Protein AF-0000000074143969 (afdb_homodimer)

Structure (mmCIF, N/CA/C/O backbone):
data_AF-0000000074143969-model_v1
#
loop_
_entity.id
_entity.type
_entity.pdbx_description
1 polymer 'SUMO E1-like activator enzyme Rad31'
#
loop_
_atom_site.group_PDB
_atom_site.id
_atom_site.type_symbol
_atom_site.label_atom_id
_atom_site.label_alt_id
_atom_site.label_comp_id
_atom_site.label_asym_id
_atom_site.label_entity_id
_atom_site.label_seq_id
_atom_site.pdbx_PDB_ins_code
_atom_site.Cartn_x
_atom_site.Cartn_y
_atom_site.Cartn_z
_atom_site.occupancy
_atom_site.B_iso_or_equiv
_atom_site.auth_seq_id
_atom_site.auth_comp_id
_atom_site.auth_asym_id
_atom_site.auth_atom_id
_atom_site.pdbx_PDB_model_num
ATOM 1 N N . MET A 1 1 ? -25.172 -14.648 4.973 1 80.5 1 MET A N 1
ATOM 2 C CA . MET A 1 1 ? -24.484 -14 6.078 1 80.5 1 MET A CA 1
ATOM 3 C C . MET A 1 1 ? -25.453 -13.648 7.203 1 80.5 1 MET A C 1
ATOM 5 O O . MET A 1 1 ? -26.547 -13.133 6.945 1 80.5 1 MET A O 1
ATOM 9 N N . GLU A 1 2 ? -25.047 -13.977 8.344 1 84.75 2 GLU A N 1
ATOM 10 C CA . GLU A 1 2 ? -25.844 -13.68 9.523 1 84.75 2 GLU A CA 1
ATOM 11 C C . GLU A 1 2 ? -25.828 -12.188 9.836 1 84.75 2 GLU A C 1
ATOM 13 O O . GLU A 1 2 ? -24.969 -11.453 9.352 1 84.75 2 GLU A O 1
ATOM 18 N N . ALA A 1 3 ? -26.766 -11.742 10.656 1 85 3 ALA A N 1
ATOM 19 C CA . ALA A 1 3 ? -26.984 -10.328 10.961 1 85 3 ALA A CA 1
ATOM 20 C C . ALA A 1 3 ? -25.734 -9.703 11.578 1 85 3 ALA A C 1
ATOM 22 O O . ALA A 1 3 ? -25.375 -8.57 11.25 1 85 3 ALA A O 1
ATOM 23 N N . ASP A 1 4 ? -25.125 -10.438 12.43 1 84.56 4 ASP A N 1
ATOM 24 C CA . ASP A 1 4 ? -23.922 -9.922 13.094 1 84.56 4 ASP A CA 1
ATOM 25 C C . ASP A 1 4 ? -22.781 -9.727 12.102 1 84.56 4 ASP A C 1
ATOM 27 O O . ASP A 1 4 ? -22.031 -8.758 12.203 1 84.56 4 ASP A O 1
ATOM 31 N N . GLU A 1 5 ? -22.734 -10.617 11.164 1 87.12 5 GLU A N 1
ATOM 32 C CA . GLU A 1 5 ? -21.719 -10.5 10.125 1 87.12 5 GLU A CA 1
ATOM 33 C C . GLU A 1 5 ? -2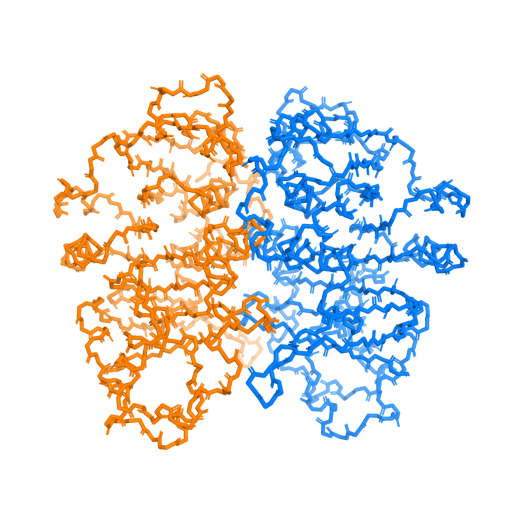2 -9.312 9.211 1 87.12 5 GLU A C 1
ATOM 35 O O . GLU A 1 5 ? -21.078 -8.586 8.82 1 87.12 5 GLU A O 1
ATOM 40 N N . VAL A 1 6 ? -23.266 -9.172 8.953 1 87.75 6 VAL A N 1
ATOM 41 C CA . VAL A 1 6 ? -23.672 -8.055 8.102 1 87.75 6 VAL A CA 1
ATOM 42 C C . VAL A 1 6 ? -23.281 -6.734 8.773 1 87.75 6 VAL A C 1
ATOM 44 O O . VAL A 1 6 ? -22.797 -5.816 8.117 1 87.75 6 VAL A O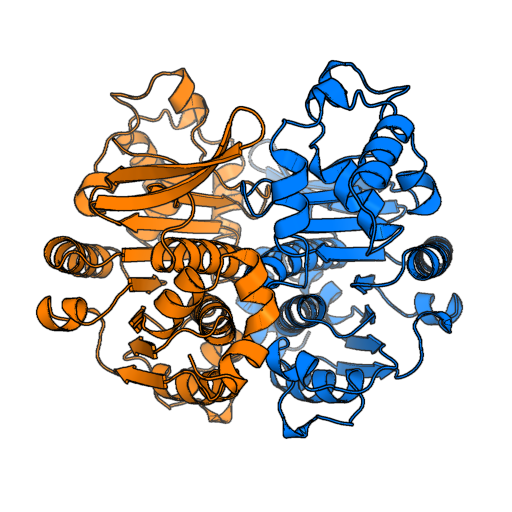 1
ATOM 47 N N . ALA A 1 7 ? -23.516 -6.719 10.047 1 86.94 7 ALA A N 1
ATOM 48 C CA . ALA A 1 7 ? -23.172 -5.512 10.797 1 86.94 7 ALA A CA 1
ATOM 49 C C . ALA A 1 7 ? -21.656 -5.258 10.773 1 86.94 7 ALA A C 1
ATOM 51 O O . ALA A 1 7 ? -21.219 -4.113 10.656 1 86.94 7 ALA A O 1
ATOM 52 N N . LEU A 1 8 ? -20.953 -6.324 10.773 1 86.56 8 LEU A N 1
ATOM 53 C CA . LEU A 1 8 ? -19.5 -6.238 10.805 1 86.56 8 LEU A CA 1
ATOM 54 C C . LEU A 1 8 ? -18.953 -5.715 9.484 1 86.56 8 LEU A C 1
ATOM 56 O O . LEU A 1 8 ? -18 -4.93 9.461 1 86.56 8 LEU A O 1
ATOM 60 N N . TYR A 1 9 ? -19.594 -6.109 8.398 1 90.5 9 TYR A N 1
ATOM 61 C CA . TYR A 1 9 ? -19.062 -5.781 7.078 1 90.5 9 TYR A CA 1
ATOM 62 C C . TYR A 1 9 ? -19.922 -4.727 6.395 1 90.5 9 TYR A C 1
ATOM 64 O O . TYR A 1 9 ? -19.875 -4.582 5.168 1 90.5 9 TYR A O 1
ATOM 72 N N . ASP A 1 10 ? -20.719 -3.977 7.141 1 90 10 ASP A N 1
ATOM 73 C CA . ASP A 1 10 ? -21.672 -3.012 6.605 1 90 10 ASP A CA 1
ATOM 74 C C . ASP A 1 10 ? -20.984 -2.01 5.684 1 90 10 ASP A C 1
ATOM 76 O O . ASP A 1 10 ? -21.469 -1.731 4.586 1 90 10 ASP A O 1
ATOM 80 N N . ARG A 1 11 ? -19.922 -1.534 6.094 1 86.44 11 ARG A N 1
ATOM 81 C CA . ARG A 1 11 ? -19.219 -0.51 5.336 1 86.44 11 ARG A CA 1
ATOM 82 C C . ARG A 1 11 ? -18.719 -1.06 4 1 86.44 11 ARG A C 1
ATOM 84 O O . ARG A 1 11 ? -18.812 -0.386 2.973 1 86.44 11 ARG A O 1
ATOM 91 N N . GLN A 1 12 ? -18.234 -2.277 3.943 1 88.94 12 GLN A N 1
ATOM 92 C CA . GLN A 1 12 ? -17.766 -2.916 2.723 1 88.94 12 GLN A CA 1
ATOM 93 C C . GLN A 1 12 ? -18.922 -3.264 1.794 1 88.94 12 GLN A C 1
ATOM 95 O O . GLN A 1 12 ? -18.797 -3.156 0.572 1 88.94 12 GLN A O 1
ATOM 100 N N . ILE A 1 13 ? -19.984 -3.617 2.393 1 91.19 13 ILE A N 1
ATOM 101 C CA . ILE A 1 13 ? -21.172 -3.955 1.616 1 91.19 13 ILE A CA 1
ATOM 102 C C . ILE A 1 13 ? -21.672 -2.723 0.862 1 91.19 13 ILE A C 1
ATOM 104 O O . ILE A 1 13 ? -22.141 -2.83 -0.272 1 91.19 13 ILE A O 1
ATOM 108 N N . ARG A 1 14 ? -21.469 -1.614 1.468 1 85.69 14 ARG A N 1
ATOM 109 C CA . ARG A 1 14 ? -21.844 -0.375 0.799 1 85.69 14 ARG A CA 1
ATOM 110 C C . ARG A 1 14 ? -20.938 -0.093 -0.394 1 85.69 14 ARG A C 1
ATOM 112 O O . ARG A 1 14 ? -21.359 0.537 -1.366 1 85.69 14 ARG A O 1
ATOM 119 N N . LEU A 1 15 ? -19.75 -0.586 -0.329 1 85.88 15 LEU A N 1
ATOM 120 C CA . LEU A 1 15 ? -18.75 -0.365 -1.373 1 85.88 15 LEU A CA 1
ATOM 121 C C . LEU A 1 15 ? -19.031 -1.254 -2.58 1 85.88 15 LEU A C 1
ATOM 123 O O . LEU A 1 15 ? -19.078 -0.77 -3.715 1 85.88 15 LEU A O 1
ATOM 127 N N . TRP A 1 16 ? -19.281 -2.52 -2.357 1 88.69 16 TRP A N 1
ATOM 128 C CA . TRP A 1 16 ? -19.328 -3.416 -3.51 1 88.69 16 TRP A CA 1
ATOM 129 C C . TRP A 1 16 ? -20.609 -4.246 -3.508 1 88.69 16 TRP A C 1
ATOM 131 O O . TRP A 1 16 ? -20.828 -5.039 -4.422 1 88.69 16 TRP A O 1
ATOM 141 N N . GLY A 1 17 ? -21.453 -4.145 -2.512 1 89.5 17 GLY A N 1
ATOM 142 C CA . GLY A 1 17 ? -22.766 -4.793 -2.498 1 89.5 17 GLY A CA 1
ATOM 143 C C . GLY A 1 17 ? -22.766 -6.094 -1.713 1 89.5 17 GLY A C 1
ATOM 144 O O . GLY A 1 17 ? -21.719 -6.719 -1.523 1 89.5 17 GLY A O 1
ATOM 145 N N . PHE A 1 18 ? -23.953 -6.5 -1.401 1 93.19 18 PHE A N 1
ATOM 146 C CA . PHE A 1 18 ? -24.172 -7.676 -0.57 1 93.19 18 PHE A CA 1
ATOM 147 C C . PHE A 1 18 ? -23.672 -8.938 -1.274 1 93.19 18 PHE A C 1
ATOM 149 O O . PHE A 1 18 ? -23.016 -9.781 -0.663 1 93.19 18 PHE A O 1
ATOM 156 N N . SER A 1 19 ? -23.984 -9.031 -2.531 1 93.75 19 SER A N 1
ATOM 157 C CA . SER A 1 19 ? -23.625 -10.227 -3.293 1 93.75 19 SER A CA 1
ATOM 158 C C . SER A 1 19 ? -22.109 -10.406 -3.342 1 93.75 19 SER A C 1
ATOM 160 O O . SER A 1 19 ? -21.609 -11.523 -3.205 1 93.75 19 SER A O 1
ATOM 162 N N . ALA A 1 20 ? -21.453 -9.352 -3.533 1 93.94 20 ALA A N 1
ATOM 163 C CA . ALA A 1 20 ? -19.984 -9.414 -3.559 1 93.94 20 ALA A CA 1
ATOM 164 C C . ALA A 1 20 ? -19.438 -9.844 -2.207 1 93.94 20 ALA A C 1
ATOM 166 O O . ALA A 1 20 ? -18.547 -10.703 -2.139 1 93.94 20 ALA A O 1
ATOM 167 N N . GLN A 1 21 ? -19.984 -9.312 -1.144 1 95.56 21 GLN A N 1
ATOM 168 C CA . GLN A 1 21 ? -19.516 -9.68 0.188 1 95.56 21 GLN A CA 1
ATOM 169 C C . GLN A 1 21 ? -19.797 -11.148 0.484 1 95.56 21 GLN A C 1
ATOM 171 O O . GLN A 1 21 ? -19 -11.828 1.122 1 95.56 21 GLN A O 1
ATOM 176 N N . GLU A 1 22 ? -20.891 -11.594 0.037 1 96.19 22 GLU A N 1
ATOM 177 C CA . GLU A 1 22 ? -21.234 -13 0.211 1 96.19 22 GLU A CA 1
ATOM 178 C C . GLU A 1 22 ? -20.25 -13.898 -0.533 1 96.19 22 GLU A C 1
ATOM 180 O O . GLU A 1 22 ? -19.828 -14.938 -0.014 1 96.19 22 GLU A O 1
ATOM 185 N N . ALA A 1 23 ? -19.953 -13.477 -1.727 1 96.75 23 ALA A N 1
ATOM 186 C CA . ALA A 1 23 ? -18.984 -14.234 -2.512 1 96.75 23 ALA A CA 1
ATOM 187 C C . ALA A 1 23 ? -17.625 -14.273 -1.815 1 96.75 23 ALA A C 1
ATOM 189 O O . ALA A 1 23 ? -16.984 -15.32 -1.77 1 96.75 23 ALA A O 1
ATOM 190 N N . ILE A 1 24 ? -17.203 -13.18 -1.291 1 97.31 24 ILE A N 1
ATOM 191 C CA . ILE A 1 24 ? -15.945 -13.07 -0.575 1 97.31 24 ILE A CA 1
ATOM 192 C C . ILE A 1 24 ? -15.969 -13.961 0.664 1 97.31 24 ILE A C 1
ATOM 194 O O . ILE A 1 24 ? -15 -14.672 0.945 1 97.31 24 ILE A O 1
ATOM 198 N N . LYS A 1 25 ? -17.047 -14 1.306 1 97 25 LYS A N 1
ATOM 199 C CA . LYS A 1 25 ? -17.203 -14.797 2.52 1 97 25 LYS A CA 1
ATOM 200 C C . LYS A 1 25 ? -17.156 -16.281 2.209 1 97 25 LYS A C 1
ATOM 202 O O . LYS A 1 25 ? -16.797 -17.094 3.07 1 97 25 LYS A O 1
ATOM 207 N N . ARG A 1 26 ? -17.453 -16.672 1.069 1 97.38 26 ARG A N 1
ATOM 208 C CA . ARG A 1 26 ? -17.469 -18.078 0.687 1 97.38 26 ARG A CA 1
ATOM 209 C C . ARG A 1 26 ? -16.141 -18.484 0.082 1 97.38 26 ARG A C 1
ATOM 211 O O . ARG A 1 26 ? -15.875 -19.688 -0.106 1 97.38 26 ARG A O 1
ATOM 218 N N . ALA A 1 27 ? -15.344 -17.562 -0.201 1 98.5 27 ALA A N 1
ATOM 219 C CA . ALA A 1 27 ? -14.125 -17.797 -0.97 1 98.5 27 ALA A CA 1
ATOM 220 C C . ALA A 1 27 ? -13.055 -18.453 -0.105 1 98.5 27 ALA A C 1
ATOM 222 O O . ALA A 1 27 ? -12.984 -18.219 1.102 1 98.5 27 ALA A O 1
ATOM 223 N N . ARG A 1 28 ? -12.273 -19.328 -0.75 1 98.75 28 ARG A N 1
ATOM 224 C CA . ARG A 1 28 ? -11.07 -19.906 -0.177 1 98.75 28 ARG A CA 1
ATOM 225 C C . ARG A 1 28 ? -9.82 -19.422 -0.911 1 98.75 28 ARG A C 1
ATOM 227 O O . ARG A 1 28 ? -9.664 -19.688 -2.105 1 98.75 28 ARG A O 1
ATOM 234 N N . VAL A 1 29 ? -8.961 -18.781 -0.167 1 98.88 29 VAL A N 1
ATOM 235 C CA . VAL A 1 29 ? -7.766 -18.203 -0.781 1 98.88 29 VAL A CA 1
ATOM 236 C C . VAL A 1 29 ? -6.527 -18.984 -0.339 1 98.88 29 VAL A C 1
ATOM 238 O O . VAL A 1 29 ? -6.348 -19.25 0.853 1 98.88 29 VAL A O 1
ATOM 241 N N . LEU A 1 30 ? -5.723 -19.422 -1.287 1 98.88 30 LEU A N 1
ATOM 242 C CA . LEU A 1 30 ? -4.414 -20 -1.012 1 98.88 30 LEU A CA 1
ATOM 243 C C . LEU A 1 30 ? -3.309 -18.969 -1.185 1 98.88 30 LEU A C 1
ATOM 245 O O . LEU A 1 30 ? -3.201 -18.344 -2.238 1 98.88 30 LEU A O 1
ATOM 249 N N . LEU A 1 31 ? -2.592 -18.75 -0.144 1 98.81 31 LEU A N 1
ATOM 250 C CA . LEU A 1 31 ? -1.46 -17.844 -0.163 1 98.81 31 LEU A CA 1
ATOM 251 C C . LEU A 1 31 ? -0.143 -18.594 -0.026 1 98.81 31 LEU A C 1
ATOM 253 O O . LEU A 1 31 ? 0.094 -19.25 0.985 1 98.81 31 LEU A O 1
ATOM 257 N N . LEU A 1 32 ? 0.719 -18.484 -1.073 1 98.69 32 LEU A N 1
ATOM 258 C CA . LEU A 1 32 ? 1.956 -19.25 -1.114 1 98.69 32 LEU A CA 1
ATOM 259 C C . LEU A 1 32 ? 3.141 -18.406 -0.663 1 98.69 32 LEU A C 1
ATOM 261 O O . LEU A 1 32 ? 3.355 -17.312 -1.179 1 98.69 32 LEU A O 1
ATOM 265 N N . THR A 1 33 ? 3.945 -18.906 0.241 1 97.94 33 THR A N 1
ATOM 266 C CA . THR A 1 33 ? 5.16 -18.328 0.805 1 97.94 33 THR A CA 1
ATOM 267 C C . THR A 1 33 ? 4.824 -17.203 1.777 1 97.94 33 THR A C 1
ATOM 269 O O . THR A 1 33 ? 4.273 -16.188 1.378 1 97.94 33 THR A O 1
ATOM 272 N N . VAL A 1 34 ? 5.109 -17.438 3.014 1 98 34 VAL A N 1
ATOM 273 C CA . VAL A 1 34 ? 4.941 -16.391 4.012 1 98 34 VAL A CA 1
ATOM 274 C C . VAL A 1 34 ? 6.102 -15.406 3.922 1 98 34 VAL A C 1
ATOM 276 O O . VAL A 1 34 ? 7.262 -15.781 4.113 1 98 34 VAL A O 1
ATOM 279 N N . SER A 1 35 ? 5.859 -14.211 3.547 1 97.31 35 SER A N 1
ATOM 280 C CA . SER A 1 35 ? 6.797 -13.117 3.322 1 97.31 35 SER A CA 1
ATOM 281 C C . SER A 1 35 ? 6.195 -11.781 3.73 1 97.31 35 SER A C 1
ATOM 283 O O . SER A 1 35 ? 5.012 -11.703 4.07 1 97.31 35 SER A O 1
ATOM 285 N N . PRO A 1 36 ? 7.008 -10.688 3.777 1 97.12 36 PRO A N 1
ATOM 286 C CA . PRO A 1 36 ? 6.414 -9.375 4.039 1 97.12 36 PRO A CA 1
ATOM 287 C C . PRO A 1 36 ? 5.242 -9.055 3.115 1 97.12 36 PRO A C 1
ATOM 289 O O . PRO A 1 36 ? 4.223 -8.531 3.562 1 97.12 36 PRO A O 1
ATOM 292 N N . LEU A 1 37 ? 5.426 -9.414 1.901 1 98.19 37 LEU A N 1
ATOM 293 C CA . LEU A 1 37 ? 4.367 -9.203 0.923 1 98.19 37 LEU A CA 1
ATOM 294 C C . LEU A 1 37 ? 3.135 -10.031 1.268 1 98.19 37 LEU A C 1
ATOM 296 O O . LEU A 1 37 ? 2.014 -9.516 1.267 1 98.19 37 LEU A O 1
ATOM 300 N N . ALA A 1 38 ? 3.316 -11.266 1.569 1 98.62 38 ALA A N 1
ATOM 301 C CA . ALA A 1 38 ? 2.221 -12.148 1.955 1 98.62 38 ALA A CA 1
ATOM 302 C C . ALA A 1 38 ? 1.522 -11.641 3.213 1 98.62 38 ALA A C 1
ATOM 304 O O . ALA A 1 38 ? 0.302 -11.758 3.346 1 98.62 38 ALA A O 1
ATOM 305 N N . ASN A 1 39 ? 2.336 -11.094 4.18 1 98.56 39 ASN A N 1
ATOM 306 C CA . ASN A 1 39 ? 1.746 -10.492 5.371 1 98.56 39 ASN A CA 1
ATOM 307 C C . ASN A 1 39 ? 0.701 -9.445 5.008 1 98.56 39 ASN A C 1
ATOM 309 O O . ASN A 1 39 ? -0.413 -9.461 5.535 1 98.56 39 ASN A O 1
ATOM 313 N N . GLU A 1 40 ? 1.09 -8.594 4.145 1 98.69 40 GLU A N 1
ATOM 314 C CA . GLU A 1 40 ? 0.214 -7.508 3.73 1 98.69 40 GLU A CA 1
ATOM 315 C C . GLU A 1 40 ? -1.054 -8.039 3.068 1 98.69 40 GLU A C 1
ATOM 317 O O . GLU A 1 40 ? -2.158 -7.59 3.379 1 98.69 40 GLU A O 1
ATOM 322 N N . ILE A 1 41 ? -0.929 -8.969 2.168 1 98.81 41 ILE A N 1
ATOM 323 C CA . ILE A 1 41 ? -2.061 -9.516 1.43 1 98.81 41 ILE A CA 1
ATOM 324 C C . ILE A 1 41 ? -2.996 -10.25 2.389 1 98.81 41 ILE A C 1
ATOM 326 O O . ILE A 1 41 ? -4.215 -10.062 2.346 1 98.81 41 ILE A O 1
ATOM 330 N N . ALA A 1 42 ? -2.398 -11.031 3.268 1 98.81 42 ALA A N 1
ATOM 331 C CA . ALA A 1 42 ? -3.191 -11.766 4.25 1 98.81 42 ALA A CA 1
ATOM 332 C C . ALA A 1 42 ? -3.998 -10.812 5.125 1 98.81 42 ALA A C 1
ATOM 334 O O . ALA A 1 42 ? -5.191 -11.023 5.352 1 98.81 42 ALA A O 1
ATOM 335 N N . LYS A 1 43 ? -3.328 -9.797 5.613 1 98.25 43 LYS A N 1
ATOM 336 C CA . LYS A 1 43 ? -3.982 -8.789 6.441 1 98.25 43 LYS A CA 1
ATOM 337 C C . LYS A 1 43 ? -5.207 -8.211 5.742 1 98.25 43 LYS A C 1
ATOM 339 O O . LYS A 1 43 ? -6.305 -8.195 6.305 1 98.25 43 LYS A O 1
ATOM 344 N N . ASN A 1 44 ? -5.043 -7.836 4.543 1 98.19 44 ASN A N 1
ATOM 345 C CA . ASN A 1 44 ? -6.109 -7.168 3.807 1 98.19 44 ASN A CA 1
ATOM 346 C C . ASN A 1 44 ? -7.254 -8.125 3.482 1 98.19 44 ASN A C 1
ATOM 348 O O . ASN A 1 44 ? -8.422 -7.77 3.627 1 98.19 44 ASN A O 1
ATOM 352 N N . ILE A 1 45 ? -6.953 -9.344 3.113 1 97.94 45 ILE A N 1
ATOM 353 C CA . ILE A 1 45 ? -7.945 -10.336 2.723 1 97.94 45 ILE A CA 1
ATOM 354 C C . ILE A 1 45 ? -8.75 -10.773 3.945 1 97.94 45 ILE A C 1
ATOM 356 O O . ILE A 1 45 ? -9.969 -10.914 3.873 1 97.94 45 ILE A O 1
ATOM 360 N N . VAL A 1 46 ? -8.086 -10.93 5.023 1 97.81 46 VAL A N 1
ATOM 361 C CA . VAL A 1 46 ? -8.727 -11.391 6.25 1 97.81 46 VAL A CA 1
ATOM 362 C C . VAL A 1 46 ? -9.625 -10.289 6.809 1 97.81 46 VAL A C 1
ATOM 364 O O . VAL A 1 46 ? -10.766 -10.547 7.199 1 97.81 46 VAL A O 1
ATOM 367 N N . LEU A 1 47 ? -9.172 -9.086 6.812 1 95.38 47 LEU A N 1
ATOM 368 C CA . LEU A 1 47 ? -9.977 -7.969 7.297 1 95.38 47 LEU A CA 1
ATOM 369 C C . LEU A 1 47 ? -11.203 -7.766 6.418 1 95.38 47 LEU A C 1
ATOM 371 O O . LEU A 1 47 ? -12.234 -7.273 6.883 1 95.38 47 LEU A O 1
ATOM 375 N N . ALA A 1 48 ? -11.086 -8.203 5.133 1 95.5 48 ALA A N 1
ATOM 376 C CA . ALA A 1 48 ? -12.203 -8.062 4.203 1 95.5 48 ALA A CA 1
ATOM 377 C C . ALA A 1 48 ? -13.25 -9.148 4.434 1 95.5 48 ALA A C 1
ATOM 379 O O . ALA A 1 48 ? -14.352 -9.086 3.887 1 95.5 48 ALA A O 1
ATOM 380 N N . GLY A 1 49 ? -12.922 -10.172 5.156 1 96.44 49 GLY A N 1
ATOM 381 C CA . GLY A 1 49 ? -13.898 -11.18 5.547 1 96.44 49 GLY A CA 1
ATOM 382 C C . GLY A 1 49 ? -13.969 -12.352 4.586 1 96.44 49 GLY A C 1
ATOM 383 O O . GLY A 1 49 ? -15.055 -12.859 4.293 1 96.44 49 GLY A O 1
ATOM 384 N N . VAL A 1 50 ? -12.852 -12.734 4.051 1 97.81 50 VAL A N 1
ATOM 385 C CA . VAL A 1 50 ? -12.812 -13.938 3.23 1 97.81 50 VAL A CA 1
ATOM 386 C C . VAL A 1 50 ? -13.219 -15.148 4.066 1 97.81 50 VAL A C 1
ATOM 388 O O . VAL A 1 50 ? -13.102 -15.133 5.293 1 97.81 50 VAL A O 1
ATOM 391 N N . GLY A 1 51 ? -13.734 -16.141 3.365 1 97.88 51 GLY A N 1
ATOM 392 C CA . GLY A 1 51 ? -14.164 -17.328 4.09 1 97.88 51 GLY A CA 1
ATOM 393 C C . GLY A 1 51 ? -13.008 -18.094 4.711 1 97.88 51 GLY A C 1
ATOM 394 O O . GLY A 1 51 ? -13.062 -18.453 5.887 1 97.88 51 GLY A O 1
ATOM 395 N N . GLU A 1 52 ? -12.023 -18.328 3.883 1 98.75 52 GLU A N 1
ATOM 396 C CA . GLU A 1 52 ? -10.867 -19.094 4.336 1 98.75 52 GLU A CA 1
ATOM 397 C C . GLU A 1 52 ? -9.578 -18.562 3.703 1 98.75 52 GLU A C 1
ATOM 399 O O . GLU A 1 52 ? -9.562 -18.219 2.52 1 98.75 52 GLU A O 1
ATOM 404 N N . LEU A 1 53 ? -8.562 -18.453 4.535 1 98.88 53 LEU A N 1
ATOM 405 C CA . LEU A 1 53 ? -7.207 -18.203 4.062 1 98.88 53 LEU A CA 1
ATOM 406 C C . LEU A 1 53 ? -6.273 -19.344 4.438 1 98.88 53 LEU A C 1
ATOM 408 O O . LEU A 1 53 ? -6.18 -19.719 5.609 1 98.88 53 LEU A O 1
ATOM 412 N N . CYS A 1 54 ? -5.637 -19.938 3.459 1 98.88 54 CYS A N 1
ATOM 413 C CA . CYS A 1 54 ? -4.676 -21.016 3.693 1 98.88 54 CYS A CA 1
ATOM 414 C C . CYS A 1 54 ? -3.256 -20.547 3.377 1 98.88 54 CYS A C 1
ATOM 416 O O . CYS A 1 54 ? -2.973 -20.125 2.256 1 98.88 54 CYS A O 1
ATOM 418 N N . PHE A 1 55 ? -2.412 -20.656 4.398 1 98.69 55 PHE A N 1
ATOM 419 C CA . PHE A 1 55 ? -0.992 -20.406 4.176 1 98.69 55 PHE A CA 1
ATOM 420 C C . PHE A 1 55 ? -0.281 -21.672 3.742 1 98.69 55 PHE A C 1
ATOM 422 O O . PHE A 1 55 ? -0.469 -22.734 4.348 1 98.69 55 PHE A O 1
ATOM 429 N N . GLN A 1 56 ? 0.492 -21.625 2.738 1 98.38 56 GLN A N 1
ATOM 430 C CA . GLN A 1 56 ? 1.375 -22.703 2.326 1 98.38 56 GLN A CA 1
ATOM 431 C C . GLN A 1 56 ? 2.834 -22.266 2.32 1 98.38 56 GLN A C 1
ATOM 433 O O . GLN A 1 56 ? 3.225 -21.406 1.518 1 98.38 56 GLN A O 1
ATOM 438 N N . ASP A 1 57 ? 3.637 -22.75 3.168 1 98.38 57 ASP A N 1
ATOM 439 C CA . ASP A 1 57 ? 5.055 -22.438 3.314 1 98.38 57 ASP A CA 1
ATOM 440 C C . ASP A 1 57 ? 5.789 -23.547 4.066 1 98.38 57 ASP A C 1
ATOM 442 O O . ASP A 1 57 ? 5.383 -23.938 5.156 1 98.38 57 ASP A O 1
ATOM 446 N N . GLU A 1 58 ? 6.855 -24.031 3.547 1 98 58 GLU A N 1
ATOM 447 C CA . GLU A 1 58 ? 7.586 -25.141 4.141 1 98 58 GLU A CA 1
ATOM 448 C C . GLU A 1 58 ? 8.688 -24.641 5.074 1 98 58 GLU A C 1
ATOM 450 O O . GLU A 1 58 ? 9.312 -25.438 5.781 1 98 58 GLU A O 1
ATOM 455 N N . ASN A 1 59 ? 8.984 -23.344 5.133 1 97.94 59 ASN A N 1
ATOM 456 C CA . ASN A 1 59 ? 10.172 -22.812 5.793 1 97.94 59 ASN A CA 1
ATOM 457 C C . ASN A 1 59 ? 9.922 -22.531 7.27 1 97.94 59 ASN A C 1
ATOM 459 O O . ASN A 1 59 ? 8.773 -22.359 7.68 1 97.94 59 ASN A O 1
ATOM 463 N N . LEU A 1 60 ? 11.055 -22.516 7.973 1 98.38 60 LEU A N 1
ATOM 464 C CA . LEU A 1 60 ? 11.023 -22.141 9.383 1 98.38 60 LEU A CA 1
ATOM 465 C C . LEU A 1 60 ? 11.32 -20.656 9.578 1 98.38 60 LEU A C 1
ATOM 467 O O . LEU A 1 60 ? 12.016 -20.062 8.758 1 98.38 60 LEU A O 1
ATOM 471 N N . VAL A 1 61 ? 10.844 -20.062 10.648 1 98.12 61 VAL A N 1
ATOM 472 C CA . VAL A 1 61 ? 11.047 -18.641 10.961 1 98.12 61 VAL A CA 1
ATOM 473 C C . VAL A 1 61 ? 12.516 -18.406 11.305 1 98.12 61 VAL A C 1
ATOM 475 O O . VAL A 1 61 ? 13.102 -19.141 12.102 1 98.12 61 VAL A O 1
ATOM 478 N N . THR A 1 62 ? 13.094 -17.438 10.68 1 96.88 62 THR A N 1
ATOM 479 C CA . THR A 1 62 ? 14.461 -17 10.961 1 96.88 62 THR A CA 1
ATOM 480 C C . THR A 1 62 ? 14.461 -15.617 11.609 1 96.88 62 THR A C 1
ATOM 482 O O . THR A 1 62 ? 13.422 -14.969 11.711 1 96.88 62 THR A O 1
ATOM 485 N N . ASP A 1 63 ? 15.656 -15.164 12.016 1 93.06 63 ASP A N 1
ATOM 486 C CA . ASP A 1 63 ? 15.82 -13.82 12.562 1 93.06 63 ASP A CA 1
ATOM 487 C C . ASP A 1 63 ? 15.438 -12.758 11.531 1 93.06 63 ASP A C 1
ATOM 489 O O . ASP A 1 63 ? 14.805 -11.758 11.875 1 93.06 63 ASP A O 1
ATOM 493 N N . GLU A 1 64 ? 15.797 -13.062 10.359 1 91.12 64 GLU A N 1
ATOM 494 C CA . GLU A 1 64 ? 15.484 -12.117 9.289 1 91.12 64 GLU A CA 1
ATOM 495 C C . GLU A 1 64 ? 13.977 -11.984 9.094 1 91.12 64 GLU A C 1
ATOM 497 O O . GLU A 1 64 ? 13.477 -10.883 8.844 1 91.12 64 GLU A O 1
ATOM 502 N N . ASP A 1 65 ? 13.328 -13.078 9.219 1 94.56 65 ASP A N 1
ATOM 503 C CA . ASP A 1 65 ? 11.875 -13.062 9.078 1 94.56 65 ASP A CA 1
ATOM 504 C C . ASP A 1 65 ? 11.227 -12.164 10.133 1 94.56 65 ASP A C 1
ATOM 506 O O . ASP A 1 65 ? 10.344 -11.359 9.82 1 94.56 65 ASP A O 1
ATOM 510 N N . VAL A 1 66 ? 11.688 -12.328 11.328 1 93.56 66 VAL A N 1
ATOM 511 C CA . VAL A 1 66 ? 11.102 -11.594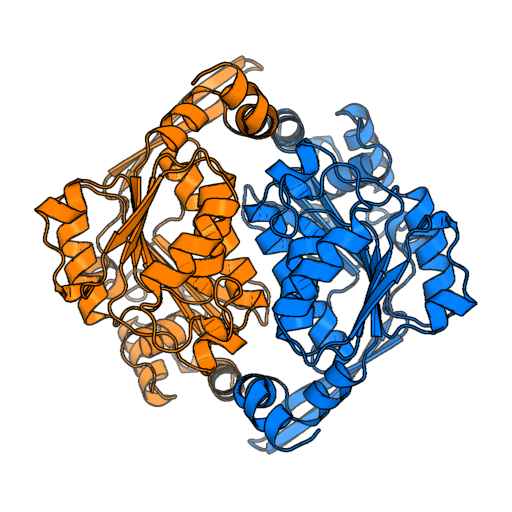 12.445 1 93.56 66 VAL A CA 1
ATOM 512 C C . VAL A 1 66 ? 11.359 -10.102 12.266 1 93.56 66 VAL A C 1
ATOM 514 O O . VAL A 1 66 ? 10.508 -9.273 12.625 1 93.56 66 VAL A O 1
ATOM 517 N N . ALA A 1 67 ? 12.438 -9.719 11.648 1 89.81 67 ALA A N 1
ATOM 518 C CA . ALA A 1 67 ? 12.82 -8.32 11.477 1 89.81 67 ALA A CA 1
ATOM 519 C C . ALA A 1 67 ? 12 -7.656 10.375 1 89.81 67 ALA A C 1
ATOM 521 O O . ALA A 1 67 ? 11.906 -6.43 10.312 1 89.81 67 ALA A O 1
ATOM 522 N N . THR A 1 68 ? 11.367 -8.492 9.539 1 92.31 68 THR A N 1
ATOM 523 C CA . THR A 1 68 ? 10.789 -7.887 8.344 1 92.31 68 THR A CA 1
ATOM 524 C C . THR A 1 68 ? 9.297 -8.195 8.25 1 92.31 68 THR A C 1
ATOM 526 O O . THR A 1 68 ? 8.578 -7.578 7.461 1 92.31 68 THR A O 1
ATOM 529 N N . GLN A 1 69 ? 8.852 -9.125 8.984 1 95.56 69 GLN A N 1
ATOM 530 C CA . GLN A 1 69 ? 7.469 -9.57 8.875 1 95.56 69 GLN A CA 1
ATOM 531 C C . GLN A 1 69 ? 6.688 -9.266 10.148 1 95.56 69 GLN A C 1
ATOM 533 O O . GLN A 1 69 ? 7.008 -9.781 11.219 1 95.56 69 GLN A O 1
ATOM 538 N N . PHE A 1 70 ? 5.582 -8.531 10.008 1 96.31 70 PHE A N 1
ATOM 539 C CA . PHE A 1 70 ? 4.875 -8.039 11.18 1 96.31 70 PHE A CA 1
ATOM 540 C C . PHE A 1 70 ? 3.963 -9.117 11.758 1 96.31 70 PHE A C 1
ATOM 542 O O . PHE A 1 70 ? 3.447 -8.969 12.867 1 96.31 70 PHE A O 1
ATOM 549 N N . LEU A 1 71 ? 3.807 -10.234 11.062 1 97.06 71 LEU A N 1
ATOM 550 C CA . LEU A 1 71 ? 2.994 -11.328 11.602 1 97.06 71 LEU A CA 1
ATOM 551 C C . LEU A 1 71 ? 3.85 -12.297 12.414 1 97.06 71 LEU A C 1
ATOM 553 O O . LEU A 1 71 ? 3.35 -13.312 12.898 1 97.06 71 LEU A O 1
ATOM 557 N N . LEU A 1 72 ? 5.137 -12.047 12.555 1 96.75 72 LEU A N 1
ATOM 558 C CA . LEU A 1 72 ? 6.062 -12.93 13.266 1 96.75 72 LEU A CA 1
ATOM 559 C C . LEU A 1 72 ? 6.738 -12.188 14.414 1 96.75 72 LEU A C 1
ATOM 561 O O . LEU A 1 72 ? 6.934 -10.977 14.344 1 96.75 72 LEU A O 1
ATOM 565 N N . ASP A 1 73 ? 7.109 -12.883 15.406 1 93.5 73 ASP A N 1
ATOM 566 C CA . ASP A 1 73 ? 7.898 -12.305 16.484 1 93.5 73 ASP A CA 1
ATOM 567 C C . ASP A 1 73 ? 9 -13.258 16.938 1 93.5 73 ASP A C 1
ATOM 569 O O . ASP A 1 73 ? 9.125 -14.367 16.406 1 93.5 73 ASP A O 1
ATOM 573 N N . LYS A 1 74 ? 9.82 -12.852 17.859 1 94.06 74 LYS A N 1
ATOM 574 C CA . LYS A 1 74 ? 11.023 -13.57 18.266 1 94.06 74 LYS A CA 1
ATOM 575 C C . LYS A 1 74 ? 10.68 -14.953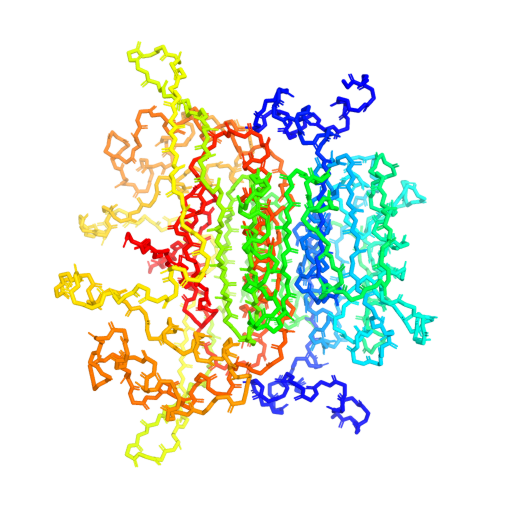 18.812 1 94.06 74 LYS A C 1
ATOM 577 O O . LYS A 1 74 ? 11.445 -15.906 18.641 1 94.06 74 LYS A O 1
ATOM 582 N N . SER A 1 75 ? 9.539 -15.094 19.422 1 96.5 75 SER A N 1
ATOM 583 C CA . SER A 1 75 ? 9.133 -16.375 20.016 1 96.5 75 SER A CA 1
ATOM 584 C C . SER A 1 75 ? 8.812 -17.406 18.938 1 96.5 75 SER A C 1
ATOM 586 O O . SER A 1 75 ? 8.703 -18.594 19.219 1 96.5 75 SER A O 1
ATOM 588 N N . ASP A 1 76 ? 8.672 -16.984 17.703 1 97.44 76 ASP A N 1
ATOM 589 C CA . ASP A 1 76 ? 8.289 -17.875 16.609 1 97.44 76 ASP A CA 1
ATOM 590 C C . ASP A 1 76 ? 9.523 -18.5 15.961 1 97.44 76 ASP A C 1
ATOM 592 O O . ASP A 1 76 ? 9.398 -19.422 15.156 1 97.44 76 ASP A O 1
ATOM 596 N N . ILE A 1 77 ? 10.719 -17.984 16.281 1 97.56 77 ILE A N 1
ATOM 597 C CA . ILE A 1 77 ? 11.93 -18.453 15.625 1 97.56 77 ILE A CA 1
ATOM 598 C C . ILE A 1 77 ? 12.055 -19.969 15.781 1 97.56 77 ILE A C 1
ATOM 600 O O . ILE A 1 77 ? 11.914 -20.5 16.891 1 97.56 77 ILE A O 1
ATOM 604 N N . GLY A 1 78 ? 12.242 -20.672 14.664 1 98.12 78 GLY A N 1
ATOM 605 C CA . GLY A 1 78 ? 12.367 -22.125 14.672 1 98.12 78 GLY A CA 1
ATOM 606 C C . GLY A 1 78 ? 11.062 -22.844 14.414 1 98.12 78 GLY A C 1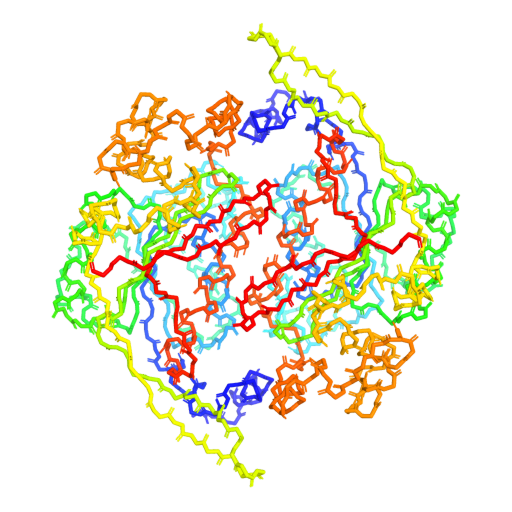
ATOM 607 O O . GLY A 1 78 ? 11.047 -24.031 14.117 1 98.12 78 GLY A O 1
ATOM 608 N N . CYS A 1 79 ? 9.945 -22.125 14.5 1 97.62 79 CYS A N 1
ATOM 609 C CA . CYS A 1 79 ? 8.641 -22.672 14.164 1 97.62 79 CYS A CA 1
ATOM 610 C C . CYS A 1 79 ? 8.336 -22.5 12.68 1 97.62 79 CYS A C 1
ATOM 612 O O . CYS A 1 79 ? 9.031 -21.766 11.984 1 97.62 79 CYS A O 1
ATOM 614 N N . GLY A 1 80 ? 7.336 -23.312 12.203 1 98.12 80 GLY A N 1
ATOM 615 C CA . GLY A 1 80 ? 6.926 -23.125 10.82 1 98.12 80 GLY A CA 1
ATOM 616 C C . GLY A 1 80 ? 6.391 -21.734 10.547 1 98.12 80 GLY A C 1
ATOM 617 O O . GLY A 1 80 ? 5.574 -21.219 11.32 1 98.12 80 GLY A O 1
ATOM 618 N N . ARG A 1 81 ? 6.875 -21.109 9.516 1 98.06 81 ARG A N 1
ATOM 619 C CA . ARG A 1 81 ? 6.453 -19.766 9.148 1 98.06 81 ARG A CA 1
ATOM 620 C C . ARG A 1 81 ? 4.941 -19.703 8.953 1 98.06 81 ARG A C 1
ATOM 622 O O . ARG A 1 81 ? 4.293 -18.75 9.422 1 98.06 81 ARG A O 1
ATOM 629 N N . ALA A 1 82 ? 4.418 -20.719 8.242 1 98.5 82 ALA A N 1
ATOM 630 C CA . ALA A 1 82 ? 2.984 -20.75 7.953 1 98.5 82 ALA A CA 1
ATOM 631 C C . ALA A 1 82 ? 2.166 -20.797 9.242 1 98.5 82 ALA A C 1
ATOM 633 O O . ALA A 1 82 ? 1.188 -20.062 9.391 1 98.5 82 ALA A O 1
ATOM 634 N N . HIS A 1 83 ? 2.594 -21.594 10.125 1 98.12 83 HIS A N 1
ATOM 635 C CA . HIS A 1 83 ? 1.889 -21.734 11.398 1 98.12 83 HIS A CA 1
ATOM 636 C C . HIS A 1 83 ? 1.93 -20.453 12.211 1 98.12 83 HIS A C 1
ATOM 638 O O . HIS A 1 83 ? 0.909 -20.016 12.75 1 98.12 83 HIS A O 1
ATOM 644 N N . ALA A 1 84 ? 3.098 -19.891 12.312 1 98 84 ALA A N 1
ATOM 645 C CA . ALA A 1 84 ? 3.277 -18.672 13.094 1 98 84 ALA A CA 1
ATOM 646 C C . ALA A 1 84 ? 2.434 -17.531 12.531 1 98 84 ALA A C 1
ATOM 648 O O . ALA A 1 84 ? 1.754 -16.828 13.281 1 98 84 ALA A O 1
ATOM 649 N N . ALA A 1 85 ? 2.451 -17.344 11.227 1 98.25 85 ALA A N 1
ATOM 650 C CA . ALA A 1 85 ? 1.675 -16.281 10.578 1 98.25 85 ALA A CA 1
ATOM 651 C C . ALA A 1 85 ? 0.178 -16.516 10.75 1 98.25 85 ALA A C 1
ATOM 653 O O . ALA A 1 85 ? -0.582 -15.586 10.992 1 98.25 85 ALA A O 1
ATOM 654 N N . ALA A 1 86 ? -0.217 -17.797 10.633 1 98.5 86 ALA A N 1
ATOM 655 C CA . ALA A 1 86 ? -1.628 -18.141 10.742 1 98.5 86 ALA A CA 1
ATOM 656 C C . ALA A 1 86 ? -2.174 -17.797 12.125 1 98.5 86 ALA A C 1
ATOM 658 O O . ALA A 1 86 ? -3.289 -17.281 12.242 1 98.5 86 ALA A O 1
ATOM 659 N N . LYS A 1 87 ? -1.396 -18.062 13.094 1 96.75 87 LYS A N 1
ATOM 660 C CA . LYS A 1 87 ? -1.813 -17.781 14.469 1 96.75 87 LYS A CA 1
ATOM 661 C C . LYS A 1 87 ? -2.104 -16.297 14.664 1 96.75 87 LYS A C 1
ATOM 663 O O . LYS A 1 87 ? -3.145 -15.93 15.219 1 96.75 87 LYS A O 1
ATOM 668 N N . LYS A 1 88 ? -1.235 -15.477 14.234 1 95.06 88 LYS A N 1
ATOM 669 C CA . LYS A 1 88 ? -1.389 -14.031 14.406 1 95.06 88 LYS A CA 1
ATOM 670 C C . LYS A 1 88 ? -2.512 -13.484 13.531 1 95.06 88 LYS A C 1
ATOM 672 O O . LYS A 1 88 ? -3.348 -12.711 14 1 95.06 88 LYS A O 1
ATOM 677 N N . ILE A 1 89 ? -2.605 -13.938 12.336 1 97.06 89 ILE A N 1
ATOM 678 C CA . ILE A 1 89 ? -3.57 -13.438 11.367 1 97.06 89 ILE A CA 1
ATOM 679 C C . ILE A 1 89 ? -4.988 -13.789 11.82 1 97.06 89 ILE A C 1
ATOM 681 O O . ILE A 1 89 ? -5.926 -13.023 11.602 1 97.06 89 ILE A O 1
ATOM 685 N N . ALA A 1 90 ? -5.16 -14.883 12.43 1 96.25 90 ALA A N 1
ATOM 686 C CA . ALA A 1 90 ? -6.469 -15.352 12.883 1 96.25 90 ALA A CA 1
ATOM 687 C C . ALA A 1 90 ? -7.082 -14.383 13.891 1 96.25 90 ALA A C 1
ATOM 689 O O . ALA A 1 90 ? -8.305 -14.258 13.977 1 96.25 90 ALA A O 1
ATOM 690 N N . SER A 1 91 ? -6.258 -13.648 14.57 1 93.25 91 SER A N 1
ATOM 691 C CA . SER A 1 91 ? -6.746 -12.719 15.586 1 93.25 91 SER A CA 1
ATOM 692 C C . SER A 1 91 ? -7.328 -11.461 14.953 1 93.25 91 SER A C 1
ATOM 694 O O . SER A 1 91 ? -8.062 -10.719 15.602 1 93.25 91 SER A O 1
ATOM 696 N N . TYR A 1 92 ? -6.98 -11.188 13.727 1 93.94 92 TYR A N 1
ATOM 697 C CA . TYR A 1 92 ? -7.469 -9.992 13.047 1 93.94 92 TYR A CA 1
ATOM 698 C C . TYR A 1 92 ? -8.969 -10.078 12.789 1 93.94 92 TYR A C 1
ATOM 700 O O . TYR A 1 92 ? -9.672 -9.062 12.812 1 93.94 92 TYR A O 1
ATOM 708 N N . ASN A 1 93 ? -9.508 -11.289 12.523 1 94.12 93 ASN A N 1
ATOM 709 C CA . ASN A 1 93 ? -10.914 -11.539 12.242 1 94.12 93 ASN A CA 1
ATOM 710 C C . ASN A 1 93 ? -11.32 -12.961 12.609 1 94.12 93 ASN A C 1
ATOM 712 O O . ASN A 1 93 ? -11.086 -13.898 11.836 1 94.12 93 ASN A O 1
ATOM 716 N N . PRO A 1 94 ? -11.914 -13.141 13.68 1 92.81 94 PRO A N 1
ATOM 717 C CA . PRO A 1 94 ? -12.227 -14.484 14.164 1 92.81 94 PRO A CA 1
ATOM 718 C C . PRO A 1 94 ? -13.227 -15.211 13.273 1 92.81 94 PRO A C 1
ATOM 720 O O . PRO A 1 94 ? -13.406 -16.422 13.406 1 92.81 94 PRO A O 1
ATOM 723 N N . LEU A 1 95 ? -13.859 -14.531 12.367 1 94 95 LEU A N 1
ATOM 724 C CA . LEU A 1 95 ? -14.852 -15.148 11.492 1 94 95 LEU A CA 1
ATOM 725 C C . LEU A 1 95 ? -14.18 -15.797 10.289 1 94 95 LEU A C 1
ATOM 727 O O . LEU A 1 95 ? -14.812 -16.562 9.555 1 94 95 LEU A O 1
ATOM 731 N N . VAL A 1 96 ? -12.953 -15.5 10.07 1 97.12 96 VAL A N 1
ATOM 732 C CA . VAL A 1 96 ? -12.219 -16.062 8.938 1 97.12 96 VAL A CA 1
ATOM 733 C C . VAL A 1 96 ? -11.508 -17.344 9.367 1 97.12 96 VAL A C 1
ATOM 735 O O . VAL A 1 96 ? -10.805 -17.359 10.375 1 97.12 96 VAL A O 1
ATOM 738 N N . LYS A 1 97 ? -11.766 -18.453 8.625 1 98.5 97 LYS A N 1
ATOM 739 C CA . LYS A 1 97 ? -11.023 -19.688 8.852 1 98.5 97 LYS A CA 1
ATOM 740 C C . LYS A 1 97 ? -9.609 -19.594 8.297 1 98.5 97 LYS A C 1
ATOM 742 O O . LYS A 1 97 ? -9.414 -19.359 7.105 1 98.5 97 LYS A O 1
ATOM 747 N N . VAL A 1 98 ? -8.609 -19.719 9.164 1 98.75 98 VAL A N 1
ATOM 748 C CA . VAL A 1 98 ? -7.215 -19.688 8.734 1 98.75 98 VAL A CA 1
ATOM 749 C C . VAL A 1 98 ? -6.598 -21.078 8.859 1 98.75 98 VAL A C 1
ATOM 751 O O . VAL A 1 98 ? -6.648 -21.688 9.93 1 98.75 98 VAL A O 1
ATOM 754 N N . THR A 1 99 ? -6.086 -21.625 7.754 1 98.69 99 THR A N 1
ATOM 755 C CA . THR A 1 99 ? -5.504 -22.969 7.746 1 98.69 99 THR A CA 1
ATOM 756 C C . THR A 1 99 ? -4.059 -22.922 7.258 1 98.69 99 THR A C 1
ATOM 758 O O . THR A 1 99 ? -3.598 -21.891 6.754 1 98.69 99 THR A O 1
ATOM 761 N N . VAL A 1 100 ? -3.357 -24.062 7.504 1 98.44 100 VAL A N 1
ATOM 762 C CA . VAL A 1 100 ? -1.923 -24.109 7.234 1 98.44 100 VAL A CA 1
ATOM 763 C C . VAL A 1 100 ? -1.574 -25.375 6.473 1 98.44 100 VAL A C 1
ATOM 765 O O . VAL A 1 100 ? -2.127 -26.453 6.75 1 98.44 100 VAL A O 1
ATOM 768 N N . ASN A 1 101 ? -0.791 -25.219 5.488 1 96.88 101 ASN A N 1
ATOM 769 C CA . ASN A 1 101 ? -0.096 -26.312 4.805 1 96.88 101 ASN A CA 1
ATOM 770 C C . ASN A 1 101 ? 1.416 -26.094 4.816 1 96.88 101 ASN A C 1
ATOM 772 O O . ASN A 1 101 ? 1.926 -25.172 4.18 1 96.88 101 ASN A O 1
ATOM 776 N N . GLU A 1 102 ? 2.188 -26.953 5.43 1 95.75 102 GLU A N 1
ATOM 777 C CA . GLU A 1 102 ? 3.613 -26.734 5.652 1 95.75 102 GLU A CA 1
ATOM 778 C C . GLU A 1 102 ? 4.453 -27.422 4.578 1 95.75 102 GLU A C 1
ATOM 780 O O . GLU A 1 102 ? 5.68 -27.484 4.691 1 95.75 102 GLU A O 1
ATOM 785 N N . LYS A 1 103 ? 3.781 -27.875 3.598 1 95.19 103 LYS A N 1
ATOM 786 C CA . LYS A 1 103 ? 4.512 -28.469 2.486 1 95.19 103 LYS A CA 1
ATOM 787 C C . LYS A 1 103 ? 4.98 -27.406 1.496 1 95.19 103 LYS A C 1
ATOM 789 O O . LYS A 1 103 ? 4.527 -26.266 1.547 1 95.19 103 LYS A O 1
ATOM 794 N N . SER A 1 104 ? 5.93 -27.859 0.689 1 96.31 104 SER A N 1
ATOM 795 C CA . SER A 1 104 ? 6.43 -26.984 -0.368 1 96.31 104 SER A CA 1
ATOM 796 C C . SER A 1 104 ? 5.355 -26.719 -1.419 1 96.31 104 SER A C 1
ATOM 798 O O . SER A 1 104 ? 4.535 -27.594 -1.708 1 96.31 104 SER A O 1
ATOM 800 N N . ALA A 1 105 ? 5.391 -25.516 -1.982 1 96 105 ALA A N 1
ATOM 801 C CA . ALA A 1 105 ? 4.484 -25.188 -3.076 1 96 105 ALA A CA 1
ATOM 802 C C . ALA A 1 105 ? 4.668 -26.141 -4.254 1 96 105 ALA A C 1
ATOM 804 O O . ALA A 1 105 ? 3.74 -26.359 -5.035 1 96 105 ALA A O 1
ATOM 805 N N . SER A 1 106 ? 5.84 -26.719 -4.371 1 95.56 106 SER A N 1
ATOM 806 C CA . SER A 1 106 ? 6.16 -27.609 -5.484 1 95.56 106 SER A CA 1
ATOM 807 C C . SER A 1 106 ? 5.406 -28.938 -5.375 1 95.56 106 SER A C 1
ATOM 809 O O . SER A 1 106 ? 5.363 -29.703 -6.332 1 95.56 106 SER A O 1
ATOM 811 N N . THR A 1 107 ? 4.812 -29.188 -4.238 1 96.31 107 THR A N 1
ATOM 812 C CA . THR A 1 107 ? 4.137 -30.469 -4.016 1 96.31 107 THR A CA 1
ATOM 813 C C . THR A 1 107 ? 2.648 -30.344 -4.332 1 96.31 107 THR A C 1
ATOM 815 O O . THR A 1 107 ? 1.919 -31.344 -4.289 1 96.31 107 THR A O 1
ATOM 818 N N . LEU A 1 108 ? 2.188 -29.156 -4.582 1 97.06 108 LEU A N 1
ATOM 819 C CA . LEU A 1 108 ? 0.769 -28.938 -4.84 1 97.06 108 LEU A CA 1
ATOM 820 C C . LEU A 1 108 ? 0.321 -29.656 -6.102 1 97.06 108 LEU A C 1
ATOM 822 O O . LEU A 1 108 ? 1.044 -29.672 -7.102 1 97.06 108 LEU A O 1
ATOM 826 N N . SER A 1 109 ? -0.809 -30.281 -6.043 1 97.69 109 SER A N 1
ATOM 827 C CA . SER A 1 109 ? -1.408 -30.922 -7.207 1 97.69 109 SER A CA 1
ATOM 828 C C . SER A 1 109 ? -2.521 -30.062 -7.801 1 97.69 109 SER A C 1
ATOM 830 O O . SER A 1 109 ? -3.037 -29.156 -7.141 1 97.69 109 SER A O 1
ATOM 832 N N . GLN A 1 110 ? -2.871 -30.391 -8.992 1 98.06 110 GLN A N 1
ATOM 833 C CA . GLN A 1 110 ? -3.965 -29.703 -9.664 1 98.06 110 GLN A CA 1
ATOM 834 C C . GLN A 1 110 ? -5.27 -29.844 -8.883 1 98.06 110 GLN A C 1
ATOM 836 O O . GLN A 1 110 ? -6.035 -28.891 -8.758 1 98.06 110 GLN A O 1
ATOM 841 N N . ASP A 1 111 ? -5.465 -31.031 -8.336 1 98.12 111 ASP A N 1
ATOM 842 C CA . ASP A 1 111 ? -6.68 -31.312 -7.57 1 98.12 111 ASP A CA 1
ATOM 843 C C . ASP A 1 111 ? -6.742 -30.453 -6.309 1 98.12 111 ASP A C 1
ATOM 845 O O . ASP A 1 111 ? -7.809 -29.953 -5.941 1 98.12 111 ASP A O 1
ATOM 849 N N . GLU A 1 112 ? -5.664 -30.312 -5.637 1 97.88 112 GLU A N 1
ATOM 850 C CA . GLU A 1 112 ? -5.609 -29.469 -4.445 1 97.88 112 GLU A CA 1
ATOM 851 C C . GLU A 1 112 ? -5.883 -28.016 -4.793 1 97.88 112 GLU A C 1
ATOM 853 O O . GLU A 1 112 ? -6.633 -27.328 -4.09 1 97.88 112 GLU A O 1
ATOM 858 N N . LEU A 1 113 ? -5.301 -27.578 -5.852 1 98.44 113 LEU A N 1
ATOM 859 C CA . LEU A 1 113 ? -5.457 -26.188 -6.27 1 98.44 113 LEU A CA 1
ATOM 860 C C . LEU A 1 113 ? -6.902 -25.891 -6.645 1 98.44 113 LEU A C 1
ATOM 862 O O . LEU A 1 113 ? -7.391 -24.781 -6.43 1 98.44 113 LEU A O 1
ATOM 866 N N . ALA A 1 114 ? -7.602 -26.891 -7.176 1 98.38 114 ALA A N 1
ATOM 867 C CA . ALA A 1 114 ? -8.977 -26.734 -7.645 1 98.38 114 ALA A CA 1
ATOM 868 C C . ALA A 1 114 ? -9.922 -26.422 -6.484 1 98.38 114 ALA A C 1
ATOM 870 O O . ALA A 1 114 ? -11.055 -25.984 -6.699 1 98.38 114 ALA A O 1
ATOM 871 N N . GLU A 1 115 ? -9.445 -26.625 -5.262 1 98.12 115 GLU A N 1
ATOM 872 C CA . GLU A 1 115 ? -10.281 -26.438 -4.074 1 98.12 115 GLU A CA 1
ATOM 873 C C . GLU A 1 115 ? -10.359 -24.969 -3.688 1 98.12 115 GLU A C 1
ATOM 875 O O . GLU A 1 115 ? -11.18 -24.578 -2.857 1 98.12 115 GLU A O 1
ATOM 880 N N . TYR A 1 116 ? -9.562 -24.172 -4.273 1 98.62 116 TYR A N 1
ATOM 881 C CA . TYR A 1 116 ? -9.484 -22.766 -3.875 1 98.62 116 TYR A CA 1
ATOM 882 C C . TYR A 1 116 ? -10.172 -21.875 -4.898 1 98.62 116 TYR A C 1
ATOM 884 O O . TYR A 1 116 ? -10.312 -22.25 -6.066 1 98.62 116 TYR A O 1
ATOM 892 N N . SER A 1 117 ? -10.625 -20.75 -4.406 1 98.69 117 SER A N 1
ATOM 893 C CA . SER A 1 117 ? -11.266 -19.75 -5.258 1 98.69 117 SER A CA 1
ATOM 894 C C . SER A 1 117 ? -10.234 -18.875 -5.953 1 98.69 117 SER A C 1
ATOM 896 O O . SER A 1 117 ? -10.484 -18.344 -7.035 1 98.69 117 SER A O 1
ATOM 898 N N . VAL A 1 118 ? -9.125 -18.656 -5.312 1 98.75 118 VAL A N 1
ATOM 899 C CA . VAL A 1 118 ? -8.023 -17.859 -5.824 1 98.75 118 VAL A CA 1
ATOM 900 C C . VAL A 1 118 ? -6.703 -18.328 -5.215 1 98.75 118 VAL A C 1
ATOM 902 O O . VAL A 1 118 ? -6.652 -18.688 -4.039 1 98.75 118 VAL A O 1
ATOM 905 N N . ILE A 1 119 ? -5.672 -18.344 -6.035 1 98.88 119 ILE A N 1
ATOM 906 C CA . ILE A 1 119 ? -4.32 -18.656 -5.582 1 98.88 119 ILE A CA 1
ATOM 907 C C . ILE A 1 119 ? -3.424 -17.438 -5.746 1 98.88 119 ILE A C 1
ATOM 909 O O . ILE A 1 119 ? -3.367 -16.844 -6.82 1 98.88 119 ILE A O 1
ATOM 913 N N . ILE A 1 120 ? -2.766 -17.062 -4.695 1 98.88 120 ILE A N 1
ATOM 914 C CA . ILE A 1 120 ? -1.828 -15.953 -4.73 1 98.88 120 ILE A CA 1
ATOM 915 C C . ILE A 1 120 ? -0.43 -16.438 -4.355 1 98.88 120 ILE A C 1
ATOM 917 O O . ILE A 1 120 ? -0.166 -16.75 -3.189 1 98.88 120 ILE A O 1
ATOM 921 N N . ALA A 1 121 ? 0.426 -16.484 -5.34 1 98.69 121 ALA A N 1
ATOM 922 C CA . ALA A 1 121 ? 1.819 -16.891 -5.16 1 98.69 121 ALA A CA 1
ATOM 923 C C . ALA A 1 121 ? 2.717 -15.672 -4.961 1 98.69 121 ALA A C 1
ATOM 925 O O . ALA A 1 121 ? 2.676 -14.727 -5.758 1 98.69 121 ALA A O 1
ATOM 926 N N . THR A 1 122 ? 3.502 -15.719 -3.877 1 97.94 122 THR A N 1
ATOM 927 C CA . THR A 1 122 ? 4.422 -14.609 -3.623 1 97.94 122 THR A CA 1
ATOM 928 C C . THR A 1 122 ? 5.859 -15.117 -3.525 1 97.94 122 THR A C 1
ATOM 930 O O . THR A 1 122 ? 6.105 -16.203 -3.01 1 97.94 122 THR A O 1
ATOM 933 N N . GLN A 1 123 ? 6.773 -14.406 -4.086 1 95.75 123 GLN A N 1
ATOM 934 C CA . GLN A 1 123 ? 8.211 -14.578 -3.893 1 95.75 123 GLN A CA 1
ATOM 935 C C . GLN A 1 123 ? 8.633 -16.016 -4.215 1 95.75 123 GLN A C 1
ATOM 937 O O . GLN A 1 123 ? 9.477 -16.578 -3.518 1 95.75 123 GLN A O 1
ATOM 942 N N . LEU A 1 124 ? 7.988 -16.672 -5.156 1 96.25 124 LEU A N 1
ATOM 943 C CA . LEU A 1 124 ? 8.352 -18.031 -5.578 1 96.25 124 LEU A CA 1
ATOM 944 C C . LEU A 1 124 ? 9.344 -17.984 -6.738 1 96.25 124 LEU A C 1
ATOM 946 O O . LEU A 1 124 ? 9.312 -17.062 -7.551 1 96.25 124 LEU A O 1
ATOM 950 N N . PRO A 1 125 ? 10.211 -19 -6.73 1 94.62 125 PRO A N 1
ATOM 951 C CA . PRO A 1 125 ? 11.031 -19.125 -7.941 1 94.62 125 PRO A CA 1
ATOM 952 C C . PRO A 1 125 ? 10.188 -19.297 -9.203 1 94.62 125 PRO A C 1
ATOM 954 O O . PRO A 1 125 ? 9.156 -19.969 -9.18 1 94.62 125 PRO A O 1
ATOM 957 N N . LEU A 1 126 ? 10.672 -18.766 -10.273 1 94.62 126 LEU A N 1
ATOM 958 C CA . LEU A 1 126 ? 9.906 -18.703 -11.516 1 94.62 126 LEU A CA 1
ATOM 959 C C . LEU A 1 126 ? 9.469 -20.094 -11.953 1 94.62 126 LEU A C 1
ATOM 961 O O . LEU A 1 126 ? 8.328 -20.297 -12.383 1 94.62 126 LEU A O 1
ATOM 965 N N . GLN A 1 127 ? 10.344 -21.062 -11.828 1 94.5 127 GLN A N 1
ATOM 966 C CA . GLN A 1 127 ? 10.016 -22.406 -12.273 1 94.5 127 GLN A CA 1
ATOM 967 C C . GLN A 1 127 ? 8.836 -22.984 -11.492 1 94.5 127 GLN A C 1
ATOM 969 O O . GLN A 1 127 ? 7.957 -23.625 -12.07 1 94.5 127 GLN A O 1
ATOM 974 N N . THR A 1 128 ? 8.836 -22.75 -10.203 1 96.69 128 THR A N 1
ATOM 975 C CA . THR A 1 128 ? 7.723 -23.203 -9.375 1 96.69 128 THR A CA 1
ATOM 976 C C . THR A 1 128 ? 6.434 -22.484 -9.773 1 96.69 128 THR A C 1
ATOM 978 O O . THR A 1 128 ? 5.375 -23.094 -9.852 1 96.69 128 THR A O 1
ATOM 981 N N . VAL A 1 129 ? 6.516 -21.203 -10.023 1 97 129 VAL A N 1
ATOM 982 C CA . VAL A 1 129 ? 5.355 -20.406 -10.406 1 97 129 VAL A CA 1
ATOM 983 C C . VAL A 1 129 ? 4.77 -20.922 -11.711 1 97 129 VAL A C 1
ATOM 985 O O . VAL A 1 129 ? 3.549 -21.047 -11.844 1 97 129 VAL A O 1
ATOM 988 N N . LEU A 1 130 ? 5.645 -21.203 -12.664 1 96.31 130 LEU A N 1
ATOM 989 C CA . LEU A 1 130 ? 5.191 -21.688 -13.961 1 96.31 130 LEU A CA 1
ATOM 990 C C . LEU A 1 130 ? 4.402 -22.984 -13.805 1 96.31 130 LEU A C 1
ATOM 992 O O . LEU A 1 130 ? 3.334 -23.141 -14.406 1 96.31 130 LEU A O 1
ATOM 996 N N . THR A 1 131 ? 4.879 -23.828 -12.969 1 97.38 131 THR A N 1
ATOM 997 C CA . THR A 1 131 ? 4.234 -25.109 -12.75 1 97.38 131 THR A CA 1
ATOM 998 C C . THR A 1 131 ? 2.887 -24.922 -12.055 1 97.38 131 THR A C 1
ATOM 1000 O O . THR A 1 131 ? 1.874 -25.469 -12.5 1 97.38 131 THR A O 1
ATOM 1003 N N . VAL A 1 132 ? 2.859 -24.156 -10.992 1 98.25 132 VAL A N 1
ATOM 1004 C CA . VAL A 1 132 ? 1.642 -23.938 -10.211 1 98.25 132 VAL A CA 1
ATOM 1005 C C . VAL A 1 132 ? 0.609 -23.203 -11.055 1 98.25 132 VAL A C 1
ATOM 1007 O O . VAL A 1 132 ? -0.582 -23.516 -11.008 1 98.25 132 VAL A O 1
ATOM 1010 N N . ASN A 1 133 ? 1.084 -22.219 -11.805 1 98.06 133 ASN A N 1
ATOM 1011 C CA . ASN A 1 133 ? 0.173 -21.469 -12.664 1 98.06 133 ASN A CA 1
ATOM 1012 C C . ASN A 1 133 ? -0.443 -22.359 -13.734 1 98.06 133 ASN A C 1
ATOM 1014 O O . ASN A 1 133 ? -1.643 -22.281 -14.008 1 98.06 133 ASN A O 1
ATOM 1018 N N . ASP A 1 134 ? 0.381 -23.188 -14.336 1 97.25 134 ASP A N 1
ATOM 1019 C CA . ASP A 1 134 ? -0.142 -24.109 -15.344 1 97.25 134 ASP A CA 1
ATOM 1020 C C . ASP A 1 134 ? -1.24 -25 -14.766 1 97.25 134 ASP A C 1
ATOM 1022 O O . ASP A 1 134 ? -2.287 -25.188 -15.391 1 97.25 134 ASP A O 1
ATOM 1026 N N . MET A 1 135 ? -1.002 -25.516 -13.617 1 98.19 135 MET A N 1
ATOM 1027 C CA . MET A 1 135 ? -1.979 -26.375 -12.953 1 98.19 135 MET A CA 1
ATOM 1028 C C . MET A 1 135 ? -3.236 -25.594 -12.594 1 98.19 135 MET A C 1
ATOM 1030 O O . MET A 1 135 ? -4.352 -26.094 -12.766 1 98.19 135 MET A O 1
ATOM 1034 N N . SER A 1 136 ? -3.043 -24.406 -12.055 1 98 136 SER A N 1
ATOM 1035 C CA . SER A 1 136 ? -4.195 -23.594 -11.688 1 98 136 SER A CA 1
ATOM 1036 C C . SER A 1 136 ? -5.004 -23.188 -12.922 1 98 136 SER A C 1
ATOM 1038 O O . SER A 1 136 ? -6.234 -23.109 -12.859 1 98 136 SER A O 1
ATOM 1040 N N . HIS A 1 137 ? -4.297 -22.891 -14.008 1 97.56 137 HIS A N 1
ATOM 1041 C CA . HIS A 1 137 ? -4.953 -22.562 -15.273 1 97.56 137 HIS A CA 1
ATOM 1042 C C . HIS A 1 137 ? -5.828 -23.719 -15.75 1 97.56 137 HIS A C 1
ATOM 1044 O O . HIS A 1 137 ? -6.977 -23.5 -16.141 1 97.56 137 HIS A O 1
ATOM 1050 N N . LYS A 1 138 ? -5.312 -24.875 -15.688 1 97.06 138 LYS A N 1
ATOM 1051 C CA . LYS A 1 138 ? -6.047 -26.062 -16.078 1 97.06 138 LYS A CA 1
ATOM 1052 C C . LYS A 1 138 ? -7.238 -26.312 -15.164 1 97.06 138 LYS A C 1
ATOM 1054 O O . LYS A 1 138 ? -8.289 -26.766 -15.609 1 97.06 138 LYS A O 1
ATOM 1059 N N . ALA A 1 139 ? -7.086 -26.016 -13.906 1 97.5 139 ALA A N 1
ATOM 1060 C CA . ALA A 1 139 ? -8.133 -26.203 -12.914 1 97.5 139 ALA A CA 1
ATOM 1061 C C . ALA A 1 139 ? -9.133 -25.047 -12.938 1 97.5 139 ALA A C 1
ATOM 1063 O O . ALA A 1 139 ? -10.125 -25.062 -12.203 1 97.5 139 ALA A O 1
ATOM 1064 N N . ALA A 1 140 ? -8.883 -24.062 -13.719 1 96.56 140 ALA A N 1
ATOM 1065 C CA . ALA A 1 140 ? -9.734 -22.875 -13.875 1 96.56 140 ALA A CA 1
ATOM 1066 C C . ALA A 1 140 ? -9.828 -22.094 -12.562 1 96.56 140 ALA A C 1
ATOM 1068 O O . ALA A 1 140 ? -10.914 -21.656 -12.18 1 96.56 140 ALA A O 1
ATOM 1069 N N . VAL A 1 141 ? -8.734 -21.984 -11.852 1 98.19 141 VAL A N 1
ATOM 1070 C CA . VAL A 1 141 ? -8.664 -21.219 -10.617 1 98.19 141 VAL A CA 1
ATOM 1071 C C . VAL A 1 141 ? -7.859 -19.938 -10.867 1 98.19 141 VAL A C 1
ATOM 1073 O O . VAL A 1 141 ? -6.727 -19.984 -11.344 1 98.19 141 VAL A O 1
ATOM 1076 N N . PRO A 1 142 ? -8.461 -18.781 -10.594 1 98.38 142 PRO A N 1
ATOM 1077 C CA . PRO A 1 142 ? -7.719 -17.516 -10.695 1 98.38 142 PRO A CA 1
ATOM 1078 C C . PRO A 1 142 ? -6.371 -17.578 -9.977 1 98.38 142 PRO A C 1
ATOM 1080 O O . PRO A 1 142 ? -6.273 -18.125 -8.875 1 98.38 142 PRO A O 1
ATOM 1083 N N . PHE A 1 143 ? -5.355 -16.969 -10.648 1 98.62 143 PHE A N 1
ATOM 1084 C CA . PHE A 1 143 ? -3.988 -17.078 -10.156 1 98.62 143 PHE A CA 1
ATOM 1085 C C . PHE A 1 143 ? -3.281 -15.734 -10.211 1 98.62 143 PHE A C 1
ATOM 1087 O O . PHE A 1 143 ? -3.346 -15.039 -11.219 1 98.62 143 PHE A O 1
ATOM 1094 N N . TYR A 1 144 ? -2.666 -15.391 -9.055 1 98.62 144 TYR A N 1
ATOM 1095 C CA . TYR A 1 144 ? -1.786 -14.234 -8.953 1 98.62 144 TYR A CA 1
ATOM 1096 C C . TYR A 1 144 ? -0.354 -14.656 -8.656 1 98.62 144 TYR A C 1
ATOM 1098 O O . TYR A 1 144 ? -0.123 -15.555 -7.84 1 98.62 144 TYR A O 1
ATOM 1106 N N . PHE A 1 145 ? 0.564 -14.07 -9.359 1 98.5 145 PHE A N 1
ATOM 1107 C CA . PHE A 1 145 ? 1.974 -14.141 -8.992 1 98.5 145 PHE A CA 1
ATOM 1108 C C . PHE A 1 145 ? 2.545 -12.75 -8.742 1 98.5 145 PHE A C 1
ATOM 1110 O O . PHE A 1 145 ? 2.484 -11.883 -9.617 1 98.5 145 PHE A O 1
ATOM 1117 N N . VAL A 1 146 ? 3.07 -12.555 -7.523 1 98.31 146 VAL A N 1
ATOM 1118 C CA . VAL A 1 146 ? 3.498 -11.219 -7.113 1 98.31 146 VAL A CA 1
ATOM 1119 C C . VAL A 1 146 ? 4.855 -11.305 -6.418 1 98.31 146 VAL A C 1
ATOM 1121 O O . VAL A 1 146 ? 5.098 -12.219 -5.625 1 98.31 146 VAL A O 1
ATOM 1124 N N . SER A 1 147 ? 5.715 -10.375 -6.746 1 97.06 147 SER A N 1
ATOM 1125 C CA . SER A 1 147 ? 7.027 -10.281 -6.117 1 97.06 147 SER A CA 1
ATOM 1126 C C . SER A 1 147 ? 7.438 -8.828 -5.906 1 97.06 147 SER A C 1
ATOM 1128 O O . SER A 1 147 ? 7.02 -7.945 -6.656 1 97.06 147 SER A O 1
ATOM 1130 N N . VAL A 1 148 ? 8.156 -8.664 -4.863 1 96.62 148 VAL A N 1
ATOM 1131 C CA . VAL A 1 148 ? 8.734 -7.355 -4.57 1 96.62 148 VAL A CA 1
ATOM 1132 C C . VAL A 1 148 ? 10.258 -7.461 -4.547 1 96.62 148 VAL A C 1
ATOM 1134 O O . VAL A 1 148 ? 10.812 -8.352 -3.898 1 96.62 148 VAL A O 1
ATOM 1137 N N . PHE A 1 149 ? 10.93 -6.637 -5.301 1 94.5 149 PHE A N 1
ATOM 1138 C CA . PHE A 1 149 ? 12.375 -6.484 -5.305 1 94.5 149 PHE A CA 1
ATOM 1139 C C . PHE A 1 149 ? 12.773 -5.074 -4.891 1 94.5 149 PHE A C 1
ATOM 1141 O O . PHE A 1 149 ? 12.898 -4.184 -5.734 1 94.5 149 PHE A O 1
ATOM 1148 N N . GLY A 1 150 ? 13.016 -4.969 -3.582 1 92.81 150 GLY A N 1
ATOM 1149 C CA . GLY A 1 150 ? 13.367 -3.654 -3.072 1 92.81 150 GLY A CA 1
ATOM 1150 C C . GLY A 1 150 ? 12.289 -2.613 -3.291 1 92.81 150 GLY A C 1
ATOM 1151 O O . GLY A 1 150 ? 11.18 -2.744 -2.77 1 92.81 150 GLY A O 1
ATOM 1152 N N . MET A 1 151 ? 12.562 -1.663 -4.188 1 94.5 151 MET A N 1
ATOM 1153 C CA . MET A 1 151 ? 11.641 -0.564 -4.461 1 94.5 151 MET A CA 1
ATOM 1154 C C . MET A 1 151 ? 10.703 -0.914 -5.609 1 94.5 151 MET A C 1
ATOM 1156 O O . MET A 1 151 ? 9.938 -0.064 -6.074 1 94.5 151 MET A O 1
ATOM 1160 N N . TYR A 1 152 ? 10.742 -2.137 -6.078 1 96.12 152 TYR A N 1
ATOM 1161 C CA . TYR A 1 152 ? 10.008 -2.496 -7.289 1 96.12 152 TYR A CA 1
ATOM 1162 C C . TYR A 1 152 ? 9.07 -3.674 -7.027 1 96.12 152 TYR A C 1
ATOM 1164 O O . TYR A 1 152 ? 9.414 -4.59 -6.273 1 96.12 152 TYR A O 1
ATOM 1172 N N . GLY A 1 153 ? 7.957 -3.602 -7.605 1 96.94 153 GLY A N 1
ATOM 1173 C CA . GLY A 1 153 ? 6.988 -4.684 -7.52 1 96.94 153 GLY A CA 1
ATOM 1174 C C . GLY A 1 153 ? 6.621 -5.262 -8.875 1 96.94 153 GLY A C 1
ATOM 1175 O O . GLY A 1 153 ? 6.602 -4.547 -9.875 1 96.94 153 GLY A O 1
ATOM 1176 N N . PHE A 1 154 ? 6.363 -6.523 -8.953 1 95.75 154 PHE A N 1
ATOM 1177 C CA . PHE A 1 154 ? 5.875 -7.246 -10.125 1 95.75 154 PHE A CA 1
ATOM 1178 C C . PHE A 1 154 ? 4.621 -8.047 -9.781 1 95.75 154 PHE A C 1
ATOM 1180 O O . PHE A 1 154 ? 4.566 -8.711 -8.742 1 95.75 154 PHE A O 1
ATOM 1187 N N . ALA A 1 155 ? 3.643 -7.918 -10.633 1 96.94 155 ALA A N 1
ATOM 1188 C CA . ALA A 1 155 ? 2.459 -8.758 -10.477 1 96.94 155 ALA A CA 1
ATOM 1189 C C . ALA A 1 155 ? 1.993 -9.312 -11.82 1 96.94 155 ALA A C 1
ATOM 1191 O O . ALA A 1 155 ? 2.035 -8.609 -12.828 1 96.94 155 ALA A O 1
ATOM 1192 N N . PHE A 1 156 ? 1.608 -10.5 -11.805 1 95.81 156 PHE A N 1
ATOM 1193 C CA . PHE A 1 156 ? 1.009 -11.211 -12.93 1 95.81 156 PHE A CA 1
ATOM 1194 C C . PHE A 1 156 ? -0.31 -11.859 -12.523 1 95.81 156 PHE A C 1
ATOM 1196 O O . PHE A 1 156 ? -0.427 -12.398 -11.422 1 95.81 156 PHE A O 1
ATOM 1203 N N . THR A 1 157 ? -1.294 -11.75 -13.398 1 96.62 157 THR A N 1
ATOM 1204 C CA . THR A 1 157 ? -2.582 -12.383 -13.133 1 96.62 157 THR A CA 1
ATOM 1205 C C . THR A 1 157 ? -2.969 -13.32 -14.273 1 96.62 157 THR A C 1
ATOM 1207 O O . THR A 1 157 ? -2.719 -13.023 -15.438 1 96.62 157 THR A O 1
ATOM 1210 N N . ASP A 1 158 ? -3.463 -14.414 -13.914 1 96.69 158 ASP A N 1
ATOM 1211 C CA . ASP A 1 158 ? -4.098 -15.383 -14.805 1 96.69 158 ASP A CA 1
ATOM 1212 C C . ASP A 1 158 ? -5.508 -15.727 -14.328 1 96.69 158 ASP A C 1
ATOM 1214 O O . ASP A 1 158 ? -5.688 -16.625 -13.492 1 96.69 158 ASP A O 1
ATOM 1218 N N . LEU A 1 159 ? -6.461 -15.062 -14.938 1 96.62 159 LEU A N 1
ATOM 1219 C CA . LEU A 1 159 ? -7.848 -15.273 -14.547 1 96.62 159 LEU A CA 1
ATOM 1220 C C . LEU A 1 159 ? -8.578 -16.156 -15.562 1 96.62 159 LEU A C 1
ATOM 1222 O O . LEU A 1 159 ? -9.797 -16.328 -15.477 1 96.62 159 LEU A O 1
ATOM 1226 N N . ARG A 1 160 ? -7.797 -16.672 -16.516 1 94.56 160 ARG A N 1
ATOM 1227 C CA . ARG A 1 160 ? -8.398 -17.406 -17.625 1 94.56 160 ARG A CA 1
ATOM 1228 C C . ARG A 1 160 ? -9.555 -16.625 -18.25 1 94.56 160 ARG A C 1
ATOM 1230 O O . ARG A 1 160 ? -9.359 -15.516 -18.734 1 94.56 160 ARG A O 1
ATOM 1237 N N . LYS A 1 161 ? -10.734 -17.125 -18.141 1 93.88 161 LYS A N 1
ATOM 1238 C CA . LYS A 1 161 ? -11.914 -16.328 -18.484 1 93.88 161 LYS A CA 1
ATOM 1239 C C . LYS A 1 161 ? -12.602 -15.812 -17.219 1 93.88 161 LYS A C 1
ATOM 1241 O O . LYS A 1 161 ? -12.969 -16.594 -16.344 1 93.88 161 LYS A O 1
ATOM 1246 N N . HIS A 1 162 ? -12.656 -14.523 -17.125 1 95.06 162 HIS A N 1
ATOM 1247 C CA . HIS A 1 162 ? -13.289 -13.906 -15.969 1 95.06 162 HIS A CA 1
ATOM 1248 C C . HIS A 1 162 ? -14.406 -12.961 -16.391 1 95.06 162 HIS A C 1
ATOM 1250 O O . HIS A 1 162 ? -14.188 -12.047 -17.188 1 95.06 162 HIS A O 1
ATOM 1256 N N . THR A 1 163 ? -15.555 -13.234 -15.867 1 95.56 163 THR A N 1
ATOM 1257 C CA . THR A 1 163 ? -16.719 -12.398 -16.141 1 95.56 163 THR A CA 1
ATOM 1258 C C . THR A 1 163 ? -17.047 -11.523 -14.93 1 95.56 163 THR A C 1
ATOM 1260 O O . THR A 1 163 ? -16.984 -11.977 -13.789 1 95.56 163 THR A O 1
ATOM 1263 N N . PHE A 1 164 ? -17.344 -10.32 -15.188 1 93.5 164 PHE A N 1
ATOM 1264 C CA . PHE A 1 164 ? -17.641 -9.375 -14.117 1 93.5 164 PHE A CA 1
ATOM 1265 C C . PHE A 1 164 ? -18.703 -8.367 -14.547 1 93.5 164 PHE A C 1
ATOM 1267 O O . PHE A 1 164 ? -19.047 -8.297 -15.727 1 93.5 164 PHE A O 1
ATOM 1274 N N . ILE A 1 165 ? -19.219 -7.703 -13.594 1 91.5 165 ILE A N 1
ATOM 1275 C CA . ILE A 1 165 ? -20.312 -6.758 -13.812 1 91.5 165 ILE A CA 1
ATOM 1276 C C . ILE A 1 165 ? -19.812 -5.332 -13.602 1 91.5 165 ILE A C 1
ATOM 1278 O O . ILE A 1 165 ? -19.125 -5.051 -12.617 1 91.5 165 ILE A O 1
ATOM 1282 N N . ILE A 1 166 ? -20.078 -4.535 -14.5 1 87.44 166 ILE A N 1
ATOM 1283 C CA . ILE A 1 166 ? -19.781 -3.111 -14.352 1 87.44 166 ILE A CA 1
ATOM 1284 C C . ILE A 1 166 ? -21.094 -2.318 -14.328 1 87.44 166 ILE A C 1
ATOM 1286 O O . ILE A 1 166 ? -22.016 -2.604 -15.102 1 87.44 166 ILE A O 1
ATOM 1290 N N . GLU A 1 167 ? -21.203 -1.449 -13.344 1 79.69 167 GLU A N 1
ATOM 1291 C CA . GLU A 1 167 ? -22.359 -0.576 -13.273 1 79.69 167 GLU A CA 1
ATOM 1292 C C . GLU A 1 167 ? -22.141 0.714 -14.055 1 79.69 167 GLU A C 1
ATOM 1294 O O . GLU A 1 167 ? -21.094 1.362 -13.914 1 79.69 167 GLU A O 1
ATOM 1299 N N . ARG A 1 168 ? -23.094 0.946 -15.031 1 74.5 168 ARG A N 1
ATOM 1300 C CA . ARG A 1 168 ? -23.062 2.178 -15.812 1 74.5 168 ARG A CA 1
ATOM 1301 C C . ARG A 1 168 ? -24.391 2.928 -15.695 1 74.5 168 ARG A C 1
ATOM 1303 O O . ARG A 1 168 ? -25.422 2.334 -15.375 1 74.5 168 ARG A O 1
ATOM 1310 N N . THR A 1 169 ? -24.203 4.219 -15.617 1 71 169 THR A N 1
ATOM 1311 C CA . THR A 1 169 ? -25.422 5.02 -15.656 1 71 169 THR A CA 1
ATOM 1312 C C . THR A 1 169 ? -25.781 5.387 -17.094 1 71 169 THR A C 1
ATOM 1314 O O . THR A 1 169 ? -24.984 6.004 -17.797 1 71 169 THR A O 1
ATOM 1317 N N . GLN A 1 170 ? -26.797 4.785 -17.609 1 69.5 170 GLN A N 1
ATOM 1318 C CA . GLN A 1 170 ? -27.344 5.121 -18.922 1 69.5 170 GLN A CA 1
ATOM 1319 C C . GLN A 1 170 ? -28.703 5.777 -18.797 1 69.5 170 GLN A C 1
ATOM 1321 O O . GLN A 1 170 ? -29.625 5.199 -18.219 1 69.5 170 GLN A O 1
ATOM 1326 N N . GLU A 1 171 ? -28.781 6.891 -19.422 1 71.56 171 GLU A N 1
ATOM 1327 C CA . GLU A 1 171 ? -30.031 7.66 -19.406 1 71.56 171 GLU A CA 1
ATOM 1328 C C . GLU A 1 171 ? -30.594 7.758 -18 1 71.56 171 GLU A C 1
ATOM 1330 O O . GLU A 1 171 ? -31.781 7.457 -17.781 1 71.56 171 GLU A O 1
ATOM 1335 N N . ASN A 1 172 ? -29.781 8.008 -17 1 66.5 172 ASN A N 1
ATOM 1336 C CA . ASN A 1 172 ? -30.125 8.258 -15.609 1 66.5 172 ASN A CA 1
ATOM 1337 C C . ASN A 1 172 ? -30.594 6.988 -14.914 1 66.5 172 ASN A C 1
ATOM 1339 O O . ASN A 1 172 ? -31.328 7.055 -13.93 1 66.5 172 ASN A O 1
ATOM 1343 N N . LYS A 1 173 ? -30.656 5.938 -15.68 1 74.69 173 LYS A N 1
ATOM 1344 C CA . LYS A 1 173 ? -30.953 4.645 -15.078 1 74.69 173 LYS A CA 1
ATOM 1345 C C . LYS A 1 173 ? -29.688 3.816 -14.875 1 74.69 173 LYS A C 1
ATOM 1347 O O . LYS A 1 173 ? -28.797 3.818 -15.727 1 74.69 173 LYS A O 1
ATOM 1352 N N . LYS A 1 174 ? -29.484 3.186 -13.727 1 76.12 174 LYS A N 1
ATOM 1353 C CA . LYS A 1 174 ? -28.391 2.275 -13.445 1 76.12 174 LYS A CA 1
ATOM 1354 C C . LYS A 1 174 ? -28.516 0.983 -14.242 1 76.12 174 LYS A C 1
ATOM 1356 O O . LYS A 1 174 ? -29.562 0.322 -14.195 1 76.12 174 LYS A O 1
ATOM 1361 N N . VAL A 1 175 ? -27.562 0.832 -15.18 1 84.19 175 VAL A N 1
ATOM 1362 C CA . VAL A 1 175 ? -27.562 -0.407 -15.945 1 84.19 175 VAL A CA 1
ATOM 1363 C C . VAL A 1 175 ? -26.328 -1.235 -15.594 1 84.19 175 VAL A C 1
ATOM 1365 O O . VAL A 1 175 ? -25.234 -0.689 -15.398 1 84.19 175 VAL A O 1
ATOM 1368 N N . GLN A 1 176 ? -26.516 -2.502 -15.383 1 86.44 176 GLN A N 1
ATOM 1369 C CA . GLN A 1 176 ? -25.438 -3.447 -15.148 1 86.44 176 GLN A CA 1
ATOM 1370 C C . GLN A 1 176 ? -25.031 -4.148 -16.438 1 86.44 176 GLN A C 1
ATOM 1372 O O . GLN A 1 176 ? -25.875 -4.641 -17.188 1 86.44 176 GLN A O 1
ATOM 1377 N N . GLU A 1 177 ? -23.797 -3.988 -16.75 1 90.81 177 GLU A N 1
ATOM 1378 C CA . GLU A 1 177 ? -23.266 -4.645 -17.922 1 90.81 177 GLU A CA 1
ATOM 1379 C C . GLU A 1 177 ? -22.281 -5.754 -17.547 1 90.81 177 GLU A C 1
ATOM 1381 O O . GLU A 1 177 ? -21.375 -5.539 -16.75 1 90.81 177 GLU A O 1
ATOM 1386 N N . GLU A 1 178 ? -22.531 -6.871 -18.156 1 93.38 178 GLU A N 1
ATOM 1387 C CA . GLU A 1 178 ? -21.625 -7.988 -17.969 1 93.38 178 GLU A CA 1
ATOM 1388 C C . GLU A 1 178 ? -20.484 -7.949 -18.984 1 93.38 178 GLU A C 1
ATOM 1390 O O . GLU A 1 178 ? -20.719 -7.789 -20.172 1 93.38 178 GLU A O 1
ATOM 1395 N N . LYS A 1 179 ? -19.297 -8 -18.5 1 94.62 179 LYS A N 1
ATOM 1396 C CA . LYS A 1 179 ? -18.094 -8.031 -19.328 1 94.62 179 LYS A CA 1
ATOM 1397 C C . LYS A 1 179 ? -17.203 -9.211 -18.969 1 94.62 179 LYS A C 1
ATOM 1399 O O . LYS A 1 179 ? -17.391 -9.844 -17.938 1 94.62 179 LYS A O 1
ATOM 1404 N N . SER A 1 180 ? -16.297 -9.539 -19.922 1 94.62 180 SER A N 1
ATOM 1405 C CA . SER A 1 180 ? -15.383 -10.633 -19.656 1 94.62 180 SER A CA 1
ATOM 1406 C C . SER A 1 180 ? -13.977 -10.32 -20.141 1 94.62 180 SER A C 1
ATOM 1408 O O . SER A 1 180 ? -13.797 -9.508 -21.062 1 94.62 180 SER A O 1
ATOM 1410 N N . VAL A 1 181 ? -13.047 -10.859 -19.453 1 92.94 181 VAL A N 1
ATOM 1411 C CA . VAL A 1 181 ? -11.656 -10.797 -19.891 1 92.94 181 VAL A CA 1
ATOM 1412 C C . VAL A 1 181 ? -11.086 -12.211 -20.016 1 92.94 181 VAL A C 1
ATOM 1414 O O . VAL A 1 181 ? -11.531 -13.117 -19.312 1 92.94 181 VAL A O 1
ATOM 1417 N N . ARG A 1 182 ? -10.133 -12.359 -20.922 1 93.06 182 ARG A N 1
ATOM 1418 C CA . ARG A 1 182 ? -9.406 -13.609 -21.094 1 93.06 182 ARG A CA 1
ATOM 1419 C C . ARG A 1 182 ? -7.902 -13.391 -20.922 1 93.06 182 ARG A C 1
ATOM 1421 O O . ARG A 1 182 ? -7.32 -12.5 -21.547 1 93.06 182 ARG A O 1
ATOM 1428 N N . GLN A 1 183 ? -7.391 -14.18 -20.078 1 93 183 GLN A N 1
ATOM 1429 C CA . GLN A 1 183 ? -5.969 -14.031 -19.797 1 93 183 GLN A CA 1
ATOM 1430 C C . GLN A 1 183 ? -5.211 -15.328 -20.062 1 93 183 GLN A C 1
ATOM 1432 O O . GLN A 1 183 ? -5.766 -16.422 -19.906 1 93 183 GLN A O 1
ATOM 1437 N N . LYS A 1 184 ? -3.996 -15.195 -20.469 1 90.69 184 LYS A N 1
ATOM 1438 C CA . LYS A 1 184 ? -3.129 -16.328 -20.781 1 90.69 184 LYS A CA 1
ATOM 1439 C C . LYS A 1 184 ? -2.281 -16.703 -19.562 1 90.69 184 LYS A C 1
ATOM 1441 O O . LYS A 1 184 ? -2.023 -15.875 -18.703 1 90.69 184 LYS A O 1
ATOM 1446 N N . PRO A 1 185 ? -1.888 -17.969 -19.516 1 93.81 185 PRO A N 1
ATOM 1447 C CA . PRO A 1 185 ? -0.978 -18.359 -18.438 1 93.81 185 PRO A CA 1
ATOM 1448 C C . PRO A 1 185 ? 0.4 -17.719 -18.562 1 93.81 185 PRO A C 1
ATOM 1450 O O . PRO A 1 185 ? 0.756 -17.203 -19.625 1 93.81 185 PRO A O 1
ATOM 1453 N N . LEU A 1 186 ? 1.136 -17.688 -17.5 1 92.5 186 LEU A N 1
ATOM 1454 C CA . LEU A 1 186 ? 2.42 -17 -17.406 1 92.5 186 LEU A CA 1
ATOM 1455 C C . LEU A 1 186 ? 3.387 -17.516 -18.469 1 92.5 186 LEU A C 1
ATOM 1457 O O . LEU A 1 186 ? 4.148 -16.75 -19.047 1 92.5 186 LEU A O 1
ATOM 1461 N N . SER A 1 187 ? 3.42 -18.859 -18.75 1 89.69 187 SER A N 1
ATOM 1462 C CA . SER A 1 187 ? 4.328 -19.469 -19.703 1 89.69 187 SER A CA 1
ATOM 1463 C C . SER A 1 187 ? 4.168 -18.844 -21.094 1 89.69 187 SER A C 1
ATOM 1465 O O . SER A 1 187 ? 5.141 -18.703 -21.828 1 89.69 187 SER A O 1
ATOM 1467 N N . GLU A 1 188 ? 2.959 -18.422 -21.359 1 87.69 188 GLU A N 1
ATOM 1468 C CA . GLU A 1 188 ? 2.684 -17.781 -22.641 1 87.69 188 GLU A CA 1
ATOM 1469 C C . GLU A 1 188 ? 2.896 -16.266 -22.562 1 87.69 188 GLU A C 1
ATOM 1471 O O . GLU A 1 188 ? 3.379 -15.656 -23.516 1 87.69 188 GLU A O 1
ATOM 1476 N N . ALA A 1 189 ? 2.555 -15.719 -21.438 1 83.06 189 ALA A N 1
ATOM 1477 C CA . ALA A 1 189 ? 2.623 -14.266 -21.266 1 83.06 189 ALA A CA 1
ATOM 1478 C C . ALA A 1 189 ? 4.066 -13.781 -21.297 1 83.06 189 ALA A C 1
ATOM 1480 O O . ALA A 1 189 ? 4.363 -12.719 -21.859 1 83.06 189 ALA A O 1
ATOM 1481 N N . ILE A 1 190 ? 4.922 -14.508 -20.688 1 77.12 190 ILE A N 1
ATOM 1482 C CA . ILE A 1 190 ? 6.301 -14.055 -20.562 1 77.12 190 ILE A CA 1
ATOM 1483 C C . ILE A 1 190 ? 7.031 -14.258 -21.891 1 77.12 190 ILE A C 1
ATOM 1485 O O . ILE A 1 190 ? 8.062 -13.633 -22.141 1 77.12 190 ILE A O 1
ATOM 1489 N N . LEU A 1 191 ? 6.625 -15.289 -22.609 1 67 191 LEU A N 1
ATOM 1490 C CA . LEU A 1 191 ? 7.234 -15.562 -23.906 1 67 191 LEU A CA 1
ATOM 1491 C C . LEU A 1 191 ? 6.77 -14.547 -24.938 1 67 191 LEU A C 1
ATOM 1493 O O . LEU A 1 191 ? 7.414 -14.375 -25.984 1 67 191 LEU A O 1
ATOM 1497 N N . CYS A 1 192 ? 5.66 -13.984 -24.641 1 59.69 192 CYS A N 1
ATOM 1498 C CA . CYS A 1 192 ? 5.094 -13.117 -25.656 1 59.69 192 CYS A CA 1
ATOM 1499 C C . CYS A 1 192 ? 5.977 -11.891 -25.891 1 59.69 192 CYS A C 1
ATOM 1501 O O . CYS A 1 192 ? 6.449 -11.273 -24.938 1 59.69 192 CYS A O 1
ATOM 1503 N N . VAL A 1 193 ? 6.641 -11.945 -27.078 1 54.03 193 VAL A N 1
ATOM 1504 C CA . VAL A 1 193 ? 7.488 -10.859 -27.578 1 54.03 193 VAL A CA 1
ATOM 1505 C C . VAL A 1 193 ? 6.668 -9.578 -27.703 1 54.03 193 VAL A C 1
ATOM 1507 O O . VAL A 1 193 ? 5.664 -9.555 -28.438 1 54.03 193 VAL A O 1
ATOM 1510 N N . ILE A 1 194 ? 6.781 -8.781 -26.641 1 56.5 194 ILE A N 1
ATOM 1511 C CA . ILE A 1 194 ? 6.086 -7.5 -26.734 1 56.5 194 ILE A CA 1
ATOM 1512 C C . ILE A 1 194 ? 6.441 -6.824 -28.062 1 56.5 194 ILE A C 1
ATOM 1514 O O . ILE A 1 194 ? 5.57 -6.258 -28.734 1 56.5 194 ILE A O 1
ATOM 1518 N N . GLY A 1 195 ? 7.738 -6.984 -28.578 1 55.22 195 GLY A N 1
ATOM 1519 C CA . GLY A 1 195 ? 8.344 -6.125 -29.594 1 55.22 195 GLY A CA 1
ATOM 1520 C C . GLY A 1 195 ? 7.891 -6.449 -31 1 55.22 195 GLY A C 1
ATOM 1521 O O . GLY A 1 195 ? 7.762 -5.555 -31.844 1 55.22 195 GLY A O 1
ATOM 1522 N N . ASP A 1 196 ? 7.797 -7.734 -31.359 1 56.09 196 ASP A N 1
ATOM 1523 C CA . ASP A 1 196 ? 7.582 -7.984 -32.781 1 56.09 196 ASP A CA 1
ATOM 1524 C C . ASP A 1 196 ? 6.258 -7.387 -33.25 1 56.09 196 ASP A C 1
ATOM 1526 O O . ASP A 1 196 ? 6.09 -7.086 -34.438 1 56.09 196 ASP A O 1
ATOM 1530 N N . LYS A 1 197 ? 5.355 -7.188 -32.25 1 59.44 197 LYS A N 1
ATOM 1531 C CA . LYS A 1 197 ? 4.043 -6.699 -32.656 1 59.44 197 LYS A CA 1
ATOM 1532 C C . LYS A 1 197 ? 3.713 -5.375 -31.969 1 59.44 197 LYS A C 1
ATOM 1534 O O . LYS A 1 197 ? 2.604 -4.855 -32.125 1 59.44 197 LYS A O 1
ATOM 1539 N N . ILE A 1 198 ? 4.812 -4.887 -31.359 1 64.62 198 ILE A N 1
ATOM 1540 C CA . ILE A 1 198 ? 4.418 -3.68 -30.641 1 64.62 198 ILE A CA 1
ATOM 1541 C C . ILE A 1 198 ? 4.785 -2.447 -31.453 1 64.62 198 ILE A C 1
ATOM 1543 O O . ILE A 1 198 ? 5.855 -2.398 -32.062 1 64.62 198 ILE A O 1
ATOM 1547 N N . SER A 1 199 ? 3.83 -1.76 -31.719 1 66.62 199 SER A N 1
ATOM 1548 C CA . SER A 1 199 ? 4.078 -0.477 -32.375 1 66.62 199 SER A CA 1
ATOM 1549 C C . SER A 1 199 ? 5.16 0.312 -31.641 1 66.62 199 SER A C 1
ATOM 1551 O O . SER A 1 199 ? 5.422 0.075 -30.453 1 66.62 199 SER A O 1
ATOM 1553 N N . LYS A 1 200 ? 5.926 0.946 -32.438 1 65.94 200 LYS A N 1
ATOM 1554 C CA . LYS A 1 200 ? 6.957 1.823 -31.891 1 65.94 200 LYS A CA 1
ATOM 1555 C C . LYS A 1 200 ? 6.406 2.672 -30.75 1 65.94 200 LYS A C 1
ATOM 1557 O O . LYS A 1 200 ? 7.094 2.91 -29.75 1 65.94 200 LYS A O 1
ATOM 1562 N N . ARG A 1 201 ? 5.18 3.006 -30.906 1 69.19 201 ARG A N 1
ATOM 1563 C CA . ARG A 1 201 ? 4.539 3.848 -29.906 1 69.19 201 ARG A CA 1
ATOM 1564 C C . ARG A 1 201 ? 4.363 3.098 -28.578 1 69.19 201 ARG A C 1
ATOM 1566 O O . ARG A 1 201 ? 4.625 3.643 -27.516 1 69.19 201 ARG A O 1
ATOM 1573 N N . LYS A 1 202 ? 3.988 1.925 -28.703 1 71.62 202 LYS A N 1
ATOM 1574 C CA . LYS A 1 202 ? 3.801 1.12 -27.5 1 71.62 202 LYS A CA 1
ATOM 1575 C C . LYS A 1 202 ? 5.141 0.761 -26.859 1 71.62 202 LYS A C 1
ATOM 1577 O O . LYS A 1 202 ? 5.273 0.754 -25.641 1 71.62 202 LYS A O 1
ATOM 1582 N N . ALA A 1 203 ? 6.047 0.524 -27.703 1 72.56 203 ALA A N 1
ATOM 1583 C CA . ALA A 1 203 ? 7.387 0.197 -27.203 1 72.56 203 ALA A CA 1
ATOM 1584 C C . ALA A 1 203 ? 7.969 1.347 -26.391 1 72.56 203 ALA A C 1
ATOM 1586 O O . ALA A 1 203 ? 8.664 1.121 -25.406 1 72.56 203 ALA A O 1
ATOM 1587 N N . ALA A 1 204 ? 7.629 2.527 -26.844 1 73.75 204 ALA A N 1
ATOM 1588 C CA . ALA A 1 204 ? 8.156 3.723 -26.188 1 73.75 204 ALA A CA 1
ATOM 1589 C C . ALA A 1 204 ? 7.57 3.893 -24.797 1 73.75 204 ALA A C 1
ATOM 1591 O O . ALA A 1 204 ? 8.133 4.605 -23.953 1 73.75 204 ALA A O 1
ATOM 1592 N N . ARG A 1 205 ? 6.562 3.131 -24.547 1 79.5 205 ARG A N 1
ATOM 1593 C CA . ARG A 1 205 ? 5.875 3.293 -23.266 1 79.5 205 ARG A CA 1
ATOM 1594 C C . ARG A 1 205 ? 6.262 2.188 -22.297 1 79.5 205 ARG A C 1
ATOM 1596 O O . ARG A 1 205 ? 5.809 2.174 -21.141 1 79.5 205 ARG A O 1
ATOM 1603 N N . ILE A 1 206 ? 7.148 1.382 -22.766 1 85.88 206 ILE A N 1
ATOM 1604 C CA . ILE A 1 206 ? 7.547 0.272 -21.906 1 85.88 206 ILE A CA 1
ATOM 1605 C C . ILE A 1 206 ? 8.578 0.752 -20.891 1 85.88 206 ILE A C 1
ATOM 1607 O O . ILE A 1 206 ? 9.57 1.387 -21.25 1 85.88 206 ILE A O 1
ATOM 1611 N N . SER A 1 207 ? 8.328 0.475 -19.672 1 90.06 207 SER A N 1
ATOM 1612 C CA . SER A 1 207 ? 9.227 0.842 -18.578 1 90.06 207 SER A CA 1
ATOM 1613 C C . SER A 1 207 ? 10.477 -0.021 -18.594 1 90.06 207 SER A C 1
ATOM 1615 O O . SER A 1 207 ? 10.406 -1.232 -18.797 1 90.06 207 SER A O 1
ATOM 1617 N N . PRO A 1 208 ? 11.617 0.613 -18.375 1 93.06 208 PRO A N 1
ATOM 1618 C CA . PRO A 1 208 ? 12.836 -0.184 -18.25 1 93.06 208 PRO A CA 1
ATOM 1619 C C . PRO A 1 208 ? 12.773 -1.192 -17.109 1 93.06 208 PRO A C 1
ATOM 1621 O O . PRO A 1 208 ? 13.539 -2.16 -17.094 1 93.06 208 PRO A O 1
ATOM 1624 N N . CYS A 1 209 ? 11.844 -0.961 -16.156 1 94.31 209 CYS A N 1
ATOM 1625 C CA . CYS A 1 209 ? 11.711 -1.875 -15.031 1 94.31 209 CYS A CA 1
ATOM 1626 C C . CYS A 1 209 ? 11.164 -3.225 -15.484 1 94.31 209 CYS A C 1
ATOM 1628 O O . CYS A 1 209 ? 11.406 -4.242 -14.836 1 94.31 209 CYS A O 1
ATOM 1630 N N . LEU A 1 210 ? 10.469 -3.234 -16.609 1 92.56 210 LEU A N 1
ATOM 1631 C CA . LEU A 1 210 ? 9.828 -4.473 -17.047 1 92.56 210 LEU A CA 1
ATOM 1632 C C . LEU A 1 210 ? 10.875 -5.543 -17.359 1 92.56 210 LEU A C 1
ATOM 1634 O O . LEU A 1 210 ? 10.906 -6.586 -16.703 1 92.56 210 LEU A O 1
ATOM 1638 N N . PRO A 1 211 ? 11.828 -5.285 -18.297 1 92.94 211 PRO A N 1
ATOM 1639 C CA . PRO A 1 211 ? 12.836 -6.32 -18.531 1 92.94 211 PRO A CA 1
ATOM 1640 C C . PRO A 1 211 ? 13.711 -6.586 -17.297 1 92.94 211 PRO A C 1
ATOM 1642 O O . PRO A 1 211 ? 14.164 -7.715 -17.094 1 92.94 211 PRO A O 1
ATOM 1645 N N . ALA A 1 212 ? 13.961 -5.562 -16.5 1 95.38 212 ALA A N 1
ATOM 1646 C CA . ALA A 1 212 ? 14.781 -5.73 -15.297 1 95.38 212 ALA A CA 1
ATOM 1647 C C . ALA A 1 212 ? 14.125 -6.691 -14.312 1 95.38 212 ALA A C 1
ATOM 1649 O O . ALA A 1 212 ? 14.773 -7.594 -13.789 1 95.38 212 ALA A O 1
ATOM 1650 N N . LEU A 1 213 ? 12.875 -6.508 -14.109 1 94.69 213 LEU A N 1
ATOM 1651 C CA . LEU A 1 213 ? 12.156 -7.355 -13.172 1 94.69 213 LEU A CA 1
ATOM 1652 C C . LEU A 1 213 ? 11.992 -8.766 -13.719 1 94.69 213 LEU A C 1
ATOM 1654 O O . LEU A 1 213 ? 12.102 -9.742 -12.977 1 94.69 213 LEU A O 1
ATOM 1658 N N . LEU A 1 214 ? 11.734 -8.852 -14.984 1 92.25 214 LEU A N 1
ATOM 1659 C CA . LEU A 1 214 ? 11.656 -10.172 -15.594 1 92.25 214 LEU A CA 1
ATOM 1660 C C . LEU A 1 214 ? 12.977 -10.922 -15.438 1 92.25 214 LEU A C 1
ATOM 1662 O O . LEU A 1 214 ? 12.984 -12.125 -15.172 1 92.25 214 LEU A O 1
ATOM 1666 N N . ALA A 1 215 ? 14.047 -10.203 -15.602 1 94.5 215 ALA A N 1
ATOM 1667 C CA . ALA A 1 215 ? 15.359 -10.812 -15.414 1 94.5 215 ALA A CA 1
ATOM 1668 C C . ALA A 1 215 ? 15.547 -11.281 -13.977 1 94.5 215 ALA A C 1
ATOM 1670 O O . ALA A 1 215 ? 16.047 -12.375 -13.734 1 94.5 215 ALA A O 1
ATOM 1671 N N . LYS A 1 216 ? 15.117 -10.469 -13.047 1 94.44 216 LYS A N 1
ATOM 1672 C CA . LYS A 1 216 ? 15.242 -10.805 -11.633 1 94.44 216 LYS A CA 1
ATOM 1673 C C . LYS A 1 216 ? 14.383 -12.016 -11.273 1 94.44 216 LYS A C 1
ATOM 1675 O O . LYS A 1 216 ? 14.75 -12.805 -10.406 1 94.44 216 LYS A O 1
ATOM 1680 N N . LEU A 1 217 ? 13.234 -12.117 -11.891 1 92.56 217 LEU A N 1
ATOM 1681 C CA . LEU A 1 217 ? 12.375 -13.273 -11.664 1 92.56 217 LEU A CA 1
ATOM 1682 C C . LEU A 1 217 ? 13.062 -14.555 -12.109 1 92.56 217 LEU A C 1
ATOM 1684 O O . LEU A 1 217 ? 12.938 -15.594 -11.453 1 92.56 217 LEU A O 1
ATOM 1688 N N . LYS A 1 218 ? 13.727 -14.469 -13.211 1 91.69 218 LYS A N 1
ATOM 1689 C CA . LYS A 1 218 ? 14.414 -15.641 -13.75 1 91.69 218 LYS A CA 1
ATOM 1690 C C . LYS A 1 218 ? 15.633 -16 -12.906 1 91.69 218 LYS A C 1
ATOM 1692 O O . LYS A 1 218 ? 15.922 -17.188 -12.695 1 91.69 218 LYS A O 1
ATOM 1697 N N . SER A 1 219 ? 16.312 -14.961 -12.484 1 91.19 219 SER A N 1
ATOM 1698 C CA . SER A 1 219 ? 17.484 -15.117 -11.625 1 91.19 219 SER A CA 1
ATOM 1699 C C . SER A 1 219 ? 17.609 -13.961 -10.641 1 91.19 219 SER A C 1
ATOM 1701 O O . SER A 1 219 ? 17.984 -12.852 -11.023 1 91.19 219 SER A O 1
ATOM 1703 N N . PRO A 1 220 ? 17.391 -14.289 -9.406 1 85.62 220 PRO A N 1
ATOM 1704 C CA . PRO A 1 220 ? 17.484 -13.219 -8.414 1 85.62 220 PRO A CA 1
ATOM 1705 C C . PRO A 1 220 ? 18.828 -12.508 -8.422 1 85.62 220 PRO A C 1
ATOM 1707 O O . PRO A 1 220 ? 18.938 -11.359 -7.996 1 85.62 220 PRO A O 1
ATOM 1710 N N . CYS A 1 221 ? 19.906 -13.164 -8.961 1 88.56 221 CYS A N 1
ATOM 1711 C CA . CYS A 1 221 ? 21.234 -12.578 -9.008 1 88.56 221 CYS A CA 1
ATOM 1712 C C . CYS A 1 221 ? 21.516 -11.961 -10.367 1 88.56 221 CYS A C 1
ATOM 1714 O O . CYS A 1 221 ? 22.656 -11.609 -10.68 1 88.56 221 CYS A O 1
ATOM 1716 N N . ALA A 1 222 ? 20.469 -11.828 -11.109 1 91.5 222 ALA A N 1
ATOM 1717 C CA . ALA A 1 222 ? 20.641 -11.273 -12.453 1 91.5 222 ALA A CA 1
ATOM 1718 C C . ALA A 1 222 ? 21.312 -9.906 -12.398 1 91.5 222 ALA A C 1
ATOM 1720 O O . ALA A 1 222 ? 20.891 -9.023 -11.648 1 91.5 222 ALA A O 1
ATOM 1721 N N . GLY A 1 223 ? 22.328 -9.789 -13.188 1 93 223 GLY A N 1
ATOM 1722 C CA . GLY A 1 223 ? 23.031 -8.508 -13.305 1 93 223 GLY A CA 1
ATOM 1723 C C . GLY A 1 223 ? 22.625 -7.723 -14.531 1 93 223 GLY A C 1
ATOM 1724 O O . GLY A 1 223 ? 21.578 -8 -15.133 1 93 223 GLY A O 1
ATOM 1725 N N . THR A 1 224 ? 23.375 -6.75 -14.867 1 94.88 224 THR A N 1
ATOM 1726 C CA . THR A 1 224 ? 23.094 -5.828 -15.969 1 94.88 224 THR A CA 1
ATOM 1727 C C . THR A 1 224 ? 22.984 -6.582 -17.281 1 94.88 224 THR A C 1
ATOM 1729 O O . THR A 1 224 ? 22.078 -6.312 -18.078 1 94.88 224 THR A O 1
ATOM 1732 N N . GLU A 1 225 ? 23.828 -7.504 -17.453 1 95.81 225 GLU A N 1
ATOM 1733 C CA . GLU A 1 225 ? 23.828 -8.266 -18.688 1 95.81 225 GLU A CA 1
ATOM 1734 C C . GLU A 1 225 ? 22.516 -9.039 -18.859 1 95.81 225 GLU A C 1
ATOM 1736 O O . GLU A 1 225 ? 21.953 -9.07 -19.969 1 95.81 225 GLU A O 1
ATOM 1741 N N . ALA A 1 226 ? 22.094 -9.656 -17.844 1 95.69 226 ALA A N 1
ATOM 1742 C CA . ALA A 1 226 ? 20.844 -10.414 -17.891 1 95.69 226 ALA A CA 1
ATOM 1743 C C . ALA A 1 226 ? 19.672 -9.508 -18.203 1 95.69 226 ALA A C 1
ATOM 1745 O O . ALA A 1 226 ? 18.75 -9.898 -18.938 1 95.69 226 ALA A O 1
ATOM 1746 N N . ILE A 1 227 ? 19.672 -8.352 -17.672 1 96 227 ILE A N 1
ATOM 1747 C CA . ILE A 1 227 ? 18.594 -7.387 -17.891 1 96 227 ILE A CA 1
ATOM 1748 C C . ILE A 1 227 ? 18.594 -6.961 -19.359 1 96 227 ILE A C 1
ATOM 1750 O O . ILE A 1 227 ? 17.531 -6.926 -19.984 1 96 227 ILE A O 1
ATOM 1754 N N . VAL A 1 228 ? 19.766 -6.652 -19.859 1 95.88 228 VAL A N 1
ATOM 1755 C CA . VAL A 1 228 ? 19.891 -6.238 -21.25 1 95.88 228 VAL A CA 1
ATOM 1756 C C . VAL A 1 228 ? 19.406 -7.359 -22.172 1 95.88 228 VAL A C 1
ATOM 1758 O O . VAL A 1 228 ? 18.688 -7.109 -23.141 1 95.88 228 VAL A O 1
ATOM 1761 N N . ASN A 1 229 ? 19.844 -8.531 -21.875 1 94.31 229 ASN A N 1
ATOM 1762 C CA . ASN A 1 229 ? 19.438 -9.68 -22.672 1 94.31 229 ASN A CA 1
ATOM 1763 C C . ASN A 1 229 ? 17.922 -9.859 -22.656 1 94.31 229 ASN A C 1
ATOM 1765 O O . ASN A 1 229 ? 17.328 -10.242 -23.672 1 94.31 229 ASN A O 1
ATOM 1769 N N . GLU A 1 230 ? 17.328 -9.609 -21.516 1 92.81 230 GLU A N 1
ATOM 1770 C CA . GLU A 1 230 ? 15.875 -9.695 -21.438 1 92.81 230 GLU A CA 1
ATOM 1771 C C . GLU A 1 230 ? 15.203 -8.625 -22.297 1 92.81 230 GLU A C 1
ATOM 1773 O O . GLU A 1 230 ? 14.18 -8.891 -22.938 1 92.81 230 GLU A O 1
ATOM 1778 N N . ALA A 1 231 ? 15.75 -7.48 -22.297 1 91.94 231 ALA A N 1
ATOM 1779 C CA . ALA A 1 231 ? 15.234 -6.41 -23.156 1 91.94 231 ALA A CA 1
ATOM 1780 C C . ALA A 1 231 ? 15.32 -6.797 -24.625 1 91.94 231 ALA A C 1
ATOM 1782 O O . ALA A 1 231 ? 14.375 -6.574 -25.391 1 91.94 231 ALA A O 1
ATOM 1783 N N . ILE A 1 232 ? 16.406 -7.352 -25.016 1 90.38 232 ILE A N 1
ATOM 1784 C CA . ILE A 1 232 ? 16.609 -7.793 -26.391 1 90.38 232 ILE A CA 1
ATOM 1785 C C . ILE A 1 232 ? 15.586 -8.875 -26.734 1 90.38 232 ILE A C 1
ATOM 1787 O O . ILE A 1 232 ? 14.984 -8.852 -27.797 1 90.38 232 ILE A O 1
ATOM 1791 N N . ARG A 1 233 ? 15.453 -9.766 -25.859 1 87.75 233 ARG A N 1
ATOM 1792 C CA . ARG A 1 233 ? 14.492 -10.844 -26.062 1 87.75 233 ARG A CA 1
ATOM 1793 C C . ARG A 1 233 ? 13.086 -10.297 -26.297 1 87.75 233 ARG A C 1
ATOM 1795 O O . ARG A 1 233 ? 12.32 -10.859 -27.078 1 87.75 233 ARG A O 1
ATOM 1802 N N . LEU A 1 234 ? 12.75 -9.242 -25.609 1 85.69 234 LEU A N 1
ATOM 1803 C CA . LEU A 1 234 ? 11.438 -8.609 -25.75 1 85.69 234 LEU A CA 1
ATOM 1804 C C . LEU A 1 234 ? 11.391 -7.711 -26.969 1 85.69 234 LEU A C 1
ATOM 1806 O O . LEU A 1 234 ? 10.414 -6.992 -27.188 1 85.69 234 LEU A O 1
ATOM 1810 N N . HIS A 1 235 ? 12.5 -7.672 -27.703 1 85.69 235 HIS A N 1
ATOM 1811 C CA . HIS A 1 235 ? 12.633 -6.875 -28.922 1 85.69 235 HIS A CA 1
ATOM 1812 C C . HIS A 1 235 ? 12.586 -5.383 -28.625 1 85.69 235 HIS A C 1
ATOM 1814 O O . HIS A 1 235 ? 11.969 -4.613 -29.359 1 85.69 235 HIS A O 1
ATOM 1820 N N . LEU A 1 236 ? 13.125 -5.129 -27.484 1 87.5 236 LEU A N 1
ATOM 1821 C CA . LEU A 1 236 ? 13.297 -3.727 -27.125 1 87.5 236 LEU A CA 1
ATOM 1822 C C . LEU A 1 236 ? 14.719 -3.264 -27.406 1 87.5 236 LEU A C 1
ATOM 1824 O O . LEU A 1 236 ? 15.633 -4.082 -27.516 1 87.5 236 LEU A O 1
ATOM 1828 N N . GLU A 1 237 ? 14.875 -2.004 -27.625 1 88.56 237 GLU A N 1
ATOM 1829 C CA . GLU A 1 237 ? 16.188 -1.424 -27.875 1 88.56 237 GLU A CA 1
ATOM 1830 C C . GLU A 1 237 ? 16.828 -0.943 -26.562 1 88.56 237 GLU A C 1
ATOM 1832 O O . GLU A 1 237 ? 16.516 0.148 -26.078 1 88.56 237 GLU A O 1
ATOM 1837 N N . PRO A 1 238 ? 17.766 -1.72 -26.125 1 91.25 238 PRO A N 1
ATOM 1838 C CA . PRO A 1 238 ? 18.344 -1.391 -24.812 1 91.25 238 PRO A CA 1
ATOM 1839 C C . PRO A 1 238 ? 18.938 0.017 -24.766 1 91.25 238 PRO A C 1
ATOM 1841 O O . PRO A 1 238 ? 18.812 0.709 -23.75 1 91.25 238 PRO A O 1
ATOM 1844 N N . ASP A 1 239 ? 19.547 0.434 -25.797 1 89.94 239 ASP A N 1
ATOM 1845 C CA . ASP A 1 239 ? 20.203 1.737 -25.828 1 89.94 239 ASP A CA 1
ATOM 1846 C C . ASP A 1 239 ? 19.188 2.865 -25.641 1 89.94 239 ASP A C 1
ATOM 1848 O O . ASP A 1 239 ? 19.516 3.918 -25.094 1 89.94 239 ASP A O 1
ATOM 1852 N N . LYS A 1 240 ? 18.031 2.57 -26.047 1 88.88 240 LYS A N 1
ATOM 1853 C CA . LYS A 1 240 ? 16.984 3.584 -25.953 1 88.88 240 LYS A CA 1
ATOM 1854 C C . LYS A 1 240 ? 16.172 3.422 -24.672 1 88.88 240 LYS A C 1
ATOM 1856 O O . LYS A 1 240 ? 15.617 4.395 -24.156 1 88.88 240 LYS A O 1
ATOM 1861 N N . LEU A 1 241 ? 16.141 2.242 -24.203 1 91.25 241 LEU A N 1
ATOM 1862 C CA . LEU A 1 241 ? 15.242 1.894 -23.109 1 91.25 241 LEU A CA 1
ATOM 1863 C C . LEU A 1 241 ? 15.844 2.309 -21.766 1 91.25 241 LEU A C 1
ATOM 1865 O O . LEU A 1 241 ? 15.133 2.818 -20.891 1 91.25 241 LEU A O 1
ATOM 1869 N N . PHE A 1 242 ? 17.141 2.09 -21.656 1 93.25 242 PHE A N 1
ATOM 1870 C CA . PHE A 1 242 ? 17.75 2.262 -20.344 1 93.25 242 PHE A CA 1
ATOM 1871 C C . PHE A 1 242 ? 18.516 3.576 -20.266 1 93.25 242 PHE A C 1
ATOM 1873 O O . PHE A 1 242 ? 19.531 3.752 -20.953 1 93.25 242 PHE A O 1
ATOM 1880 N N . PRO A 1 243 ? 18.062 4.426 -19.391 1 87.12 243 PRO A N 1
ATOM 1881 C CA . PRO A 1 243 ? 18.922 5.586 -19.141 1 87.12 243 PRO A CA 1
ATOM 1882 C C . PRO A 1 243 ? 20.25 5.207 -18.516 1 87.12 243 PRO A C 1
ATOM 1884 O O . PRO A 1 243 ? 20.375 4.137 -17.906 1 87.12 243 PRO A O 1
ATOM 1887 N N . ASN A 1 244 ? 21.219 5.988 -18.531 1 81.81 244 ASN A N 1
ATOM 1888 C CA . ASN A 1 244 ? 22.594 5.73 -18.109 1 81.81 244 ASN A CA 1
ATOM 1889 C C . ASN A 1 244 ? 22.656 5.324 -16.625 1 81.81 244 ASN A C 1
ATOM 1891 O O . ASN A 1 244 ? 23.438 4.449 -16.25 1 81.81 244 ASN A O 1
ATOM 1895 N N . THR A 1 245 ? 21.828 5.926 -15.883 1 86.94 245 THR A N 1
ATOM 1896 C CA . THR A 1 245 ? 21.938 5.703 -14.445 1 86.94 245 THR A CA 1
ATOM 1897 C C . THR A 1 245 ? 20.984 4.59 -14 1 86.94 245 THR A C 1
ATOM 1899 O O . THR A 1 245 ? 20.938 4.254 -12.82 1 86.94 245 THR A O 1
ATOM 1902 N N . PHE A 1 246 ? 20.359 3.977 -14.898 1 91.88 246 PHE A N 1
ATOM 1903 C CA . PHE A 1 246 ? 19.281 3.062 -14.531 1 91.88 246 PHE A CA 1
ATOM 1904 C C . PHE A 1 246 ? 19.828 1.85 -13.789 1 91.88 246 PHE A C 1
ATOM 1906 O O . PHE A 1 246 ? 19.344 1.504 -12.711 1 91.88 246 PHE A O 1
ATOM 1913 N N . PHE A 1 247 ? 20.812 1.229 -14.344 1 92.69 247 PHE A N 1
ATOM 1914 C CA . PHE A 1 247 ? 21.312 -0.042 -13.828 1 92.69 247 PHE A CA 1
ATOM 1915 C C . PHE A 1 247 ? 21.859 0.125 -12.414 1 92.69 247 PHE A C 1
ATOM 1917 O O . PHE A 1 247 ? 21.562 -0.691 -11.531 1 92.69 247 PHE A O 1
ATOM 1924 N N . GLU A 1 248 ? 22.594 1.121 -12.242 1 88.75 248 GLU A N 1
ATOM 1925 C CA . GLU A 1 248 ? 23.141 1.381 -10.914 1 88.75 248 GLU A CA 1
ATOM 1926 C C . GLU A 1 248 ? 22.047 1.601 -9.891 1 88.75 248 GLU A C 1
ATOM 1928 O O . GLU A 1 248 ? 22.078 1.034 -8.797 1 88.75 248 GLU A O 1
ATOM 1933 N N . ARG A 1 249 ? 21.078 2.369 -10.273 1 88 249 ARG A N 1
ATOM 1934 C CA . ARG A 1 249 ? 19.969 2.658 -9.375 1 88 249 ARG A CA 1
ATOM 1935 C C . ARG A 1 249 ? 19.141 1.406 -9.109 1 88 249 ARG A C 1
ATOM 1937 O O . ARG A 1 249 ? 18.828 1.104 -7.957 1 88 249 ARG A O 1
ATOM 1944 N N . PHE A 1 250 ? 18.875 0.737 -10.172 1 93 250 PHE A N 1
ATOM 1945 C CA . PHE A 1 250 ? 18.047 -0.46 -10.055 1 93 250 PHE A CA 1
ATOM 1946 C C . PHE A 1 250 ? 18.734 -1.5 -9.172 1 93 250 PHE A C 1
ATOM 1948 O O . PHE A 1 250 ? 18.109 -2.055 -8.266 1 93 250 PHE A O 1
ATOM 1955 N N . MET A 1 251 ? 19.969 -1.73 -9.383 1 90.56 251 MET A N 1
ATOM 1956 C CA . MET A 1 251 ? 20.688 -2.777 -8.664 1 90.56 251 MET A CA 1
ATOM 1957 C C . MET A 1 251 ? 20.859 -2.416 -7.191 1 90.56 251 MET A C 1
ATOM 1959 O O . MET A 1 251 ? 20.844 -3.295 -6.328 1 90.56 251 MET A O 1
ATOM 1963 N N . ARG A 1 252 ? 20.922 -1.188 -6.973 1 85.75 252 ARG A N 1
ATOM 1964 C CA . ARG A 1 252 ? 21.047 -0.708 -5.602 1 85.75 252 ARG A CA 1
ATOM 1965 C C . ARG A 1 252 ? 19.75 -0.869 -4.832 1 85.75 252 ARG A C 1
ATOM 1967 O O . ARG A 1 252 ? 19.75 -1.131 -3.627 1 85.75 252 ARG A O 1
ATOM 1974 N N . ASN A 1 253 ? 18.672 -0.847 -5.586 1 87.69 253 ASN A N 1
ATOM 1975 C CA . ASN A 1 253 ? 17.391 -0.692 -4.922 1 87.69 253 ASN A CA 1
ATOM 1976 C C . ASN A 1 253 ? 16.547 -1.956 -5.039 1 87.69 253 ASN A C 1
ATOM 1978 O O . ASN A 1 253 ? 15.367 -1.962 -4.656 1 87.69 253 ASN A O 1
ATOM 1982 N N . CYS A 1 254 ? 17.141 -3.008 -5.492 1 88.38 254 CYS A N 1
ATOM 1983 C CA . CYS A 1 254 ? 16.281 -4.152 -5.793 1 88.38 254 CYS A CA 1
ATOM 1984 C C . CYS A 1 254 ? 16.516 -5.285 -4.801 1 88.38 254 CYS A C 1
ATOM 1986 O O . CYS A 1 254 ? 16.016 -6.395 -4.984 1 88.38 254 CYS A O 1
ATOM 1988 N N . GLU A 1 255 ? 17.25 -4.828 -3.766 1 81.62 255 GLU A N 1
ATOM 1989 C CA . GLU A 1 255 ? 17.609 -5.918 -2.867 1 81.62 255 GLU A CA 1
ATOM 1990 C C . GLU A 1 255 ? 16.672 -5.984 -1.665 1 81.62 255 GLU A C 1
ATOM 1992 O O . GLU A 1 255 ? 16.312 -4.953 -1.096 1 81.62 255 GLU A O 1
ATOM 1997 N N . PHE A 1 256 ? 15.953 -6.957 -1.395 1 82.62 256 PHE A N 1
ATOM 1998 C CA . PHE A 1 256 ? 15.156 -7.355 -0.24 1 82.62 256 PHE A CA 1
ATOM 1999 C C . PHE A 1 256 ? 13.734 -6.812 -0.354 1 82.62 256 PHE A C 1
ATOM 2001 O O . PHE A 1 256 ? 13.477 -5.891 -1.129 1 82.62 256 PHE A O 1
ATOM 2008 N N . GLU A 1 257 ? 12.828 -7.242 0.384 1 89.06 257 GLU A N 1
ATOM 2009 C CA . GLU A 1 257 ? 11.453 -6.766 0.415 1 89.06 257 GLU A CA 1
ATOM 2010 C C . GLU A 1 257 ? 11.297 -5.59 1.377 1 89.06 257 GLU A C 1
ATOM 2012 O O . GLU A 1 257 ? 11.305 -5.773 2.596 1 89.06 257 GLU A O 1
ATOM 2017 N N . TRP A 1 258 ? 11.141 -4.449 0.845 1 92.5 258 TRP A N 1
ATOM 2018 C CA . TRP A 1 258 ? 10.984 -3.252 1.661 1 92.5 258 TRP A CA 1
ATOM 2019 C C . TRP A 1 258 ? 9.539 -3.09 2.119 1 92.5 258 TRP A C 1
ATOM 2021 O O . TRP A 1 258 ? 8.609 -3.166 1.31 1 92.5 258 TRP A O 1
ATOM 2031 N N . ALA A 1 259 ? 9.352 -2.834 3.391 1 94.31 259 ALA A N 1
ATOM 2032 C CA . ALA A 1 259 ? 8.047 -2.889 4.039 1 94.31 259 ALA A CA 1
ATOM 2033 C C . ALA A 1 259 ? 7.07 -1.913 3.389 1 94.31 259 ALA A C 1
ATOM 2035 O O . ALA A 1 259 ? 5.945 -2.287 3.043 1 94.31 259 ALA A O 1
ATOM 2036 N N . PRO A 1 260 ? 7.453 -0.619 3.146 1 96.25 260 PRO A N 1
ATOM 2037 C CA . PRO A 1 260 ? 6.504 0.302 2.521 1 96.25 260 PRO A CA 1
ATOM 2038 C C . PRO A 1 260 ? 6.07 -0.15 1.128 1 96.25 260 PRO A C 1
ATOM 2040 O O . PRO A 1 260 ? 4.914 0.037 0.744 1 96.25 260 PRO A O 1
ATOM 2043 N N . ILE A 1 261 ? 6.973 -0.781 0.365 1 97.12 261 ILE A N 1
ATOM 2044 C CA . ILE A 1 261 ? 6.66 -1.254 -0.979 1 97.12 261 ILE A CA 1
ATOM 2045 C C . ILE A 1 261 ? 5.762 -2.486 -0.898 1 97.12 261 ILE A C 1
ATOM 2047 O O . ILE A 1 261 ? 4.816 -2.623 -1.677 1 97.12 261 ILE A O 1
ATOM 2051 N N . ALA A 1 262 ? 6.094 -3.34 0.092 1 97.94 262 ALA A N 1
ATOM 2052 C CA . ALA A 1 262 ? 5.223 -4.488 0.32 1 97.94 262 ALA A CA 1
ATOM 2053 C C . ALA A 1 262 ? 3.803 -4.043 0.648 1 97.94 262 ALA A C 1
ATOM 2055 O O . ALA A 1 262 ? 2.832 -4.676 0.221 1 97.94 262 ALA A O 1
ATOM 2056 N N . SER A 1 263 ? 3.684 -2.955 1.418 1 98.25 263 SER A N 1
ATOM 2057 C CA . SER A 1 263 ? 2.373 -2.404 1.748 1 98.25 263 SER A CA 1
ATOM 2058 C C . SER A 1 263 ? 1.627 -1.965 0.493 1 98.25 263 SER A C 1
ATOM 2060 O O . SER A 1 263 ? 0.447 -2.281 0.324 1 98.25 263 SER A O 1
ATOM 2062 N N . VAL A 1 264 ? 2.324 -1.255 -0.372 1 98.06 264 VAL A N 1
ATOM 2063 C CA . VAL A 1 264 ? 1.715 -0.728 -1.589 1 98.06 264 VAL A CA 1
ATOM 2064 C C . VAL A 1 264 ? 1.299 -1.881 -2.5 1 98.06 264 VAL A C 1
ATOM 2066 O O . VAL A 1 264 ? 0.128 -1.998 -2.867 1 98.06 264 VAL A O 1
ATOM 2069 N N . VAL A 1 265 ? 2.234 -2.744 -2.803 1 98.19 265 VAL A N 1
ATOM 2070 C CA . VAL A 1 265 ? 1.996 -3.855 -3.717 1 98.19 265 VAL A CA 1
ATOM 2071 C C . VAL A 1 265 ? 0.936 -4.785 -3.131 1 98.19 265 VAL A C 1
ATOM 2073 O O . VAL A 1 265 ? 0.001 -5.188 -3.828 1 98.19 265 VAL A O 1
ATOM 2076 N N . GLY A 1 266 ? 1.045 -5.078 -1.86 1 98.5 266 GLY A N 1
ATOM 2077 C CA . GLY A 1 266 ? 0.065 -5.926 -1.198 1 98.5 266 GLY A CA 1
ATOM 2078 C C . GLY A 1 266 ? -1.336 -5.344 -1.22 1 98.5 266 GLY A C 1
ATOM 2079 O O . GLY A 1 266 ? -2.316 -6.078 -1.366 1 98.5 266 GLY A O 1
ATOM 2080 N N . GLY A 1 267 ? -1.371 -4.031 -0.998 1 98.25 267 GLY A N 1
ATOM 2081 C CA . GLY A 1 267 ? -2.666 -3.373 -1.059 1 98.25 267 GLY A CA 1
ATOM 2082 C C . GLY A 1 267 ? -3.324 -3.475 -2.422 1 98.25 267 GLY A C 1
ATOM 2083 O O . GLY A 1 267 ? -4.508 -3.797 -2.523 1 98.25 267 GLY A O 1
ATOM 2084 N N . ILE A 1 268 ? -2.59 -3.225 -3.445 1 97.75 268 ILE A N 1
ATOM 2085 C CA . ILE A 1 268 ? -3.102 -3.225 -4.812 1 97.75 268 ILE A CA 1
ATOM 2086 C C . ILE A 1 268 ? -3.564 -4.633 -5.188 1 97.75 268 ILE A C 1
ATOM 2088 O O . ILE A 1 268 ? -4.656 -4.809 -5.734 1 97.75 268 ILE A O 1
ATOM 2092 N N . ILE A 1 269 ? -2.797 -5.613 -4.863 1 98.12 269 ILE A N 1
ATOM 2093 C CA . ILE A 1 269 ? -3.115 -6.996 -5.211 1 98.12 269 ILE A CA 1
ATOM 2094 C C . ILE A 1 269 ? -4.348 -7.453 -4.434 1 98.12 269 ILE A C 1
ATOM 2096 O O . ILE A 1 269 ? -5.215 -8.141 -4.98 1 98.12 269 ILE A O 1
ATOM 2100 N N . SER A 1 270 ? -4.406 -7.105 -3.145 1 98.5 270 SER A N 1
ATOM 2101 C CA . SER A 1 270 ? -5.57 -7.469 -2.34 1 98.5 270 SER A CA 1
ATOM 2102 C C . SER A 1 270 ? -6.848 -6.863 -2.91 1 98.5 270 SER A C 1
ATOM 2104 O O . SER A 1 270 ? -7.875 -7.539 -2.992 1 98.5 270 SER A O 1
ATOM 2106 N N . GLN A 1 271 ? -6.738 -5.586 -3.281 1 96.38 271 GLN A N 1
ATOM 2107 C CA . GLN A 1 271 ? -7.891 -4.93 -3.891 1 96.38 271 GLN A CA 1
ATOM 2108 C C . GLN A 1 271 ? -8.359 -5.676 -5.137 1 96.38 271 GLN A C 1
ATOM 2110 O O . GLN A 1 271 ? -9.547 -5.934 -5.301 1 96.38 271 GLN A O 1
ATOM 2115 N N . ASP A 1 272 ? -7.445 -6.023 -5.969 1 97.12 272 ASP A N 1
ATOM 2116 C CA . ASP A 1 272 ? -7.785 -6.68 -7.227 1 97.12 272 ASP A CA 1
ATOM 2117 C C . ASP A 1 272 ? -8.344 -8.078 -6.984 1 97.12 272 ASP A C 1
ATOM 2119 O O . ASP A 1 272 ? -9.305 -8.492 -7.637 1 97.12 272 ASP A O 1
ATOM 2123 N N . ALA A 1 273 ? -7.719 -8.82 -6.086 1 98.25 273 ALA A N 1
ATOM 2124 C CA . ALA A 1 273 ? -8.203 -10.164 -5.77 1 98.25 273 ALA A CA 1
ATOM 2125 C C . ALA A 1 273 ? -9.633 -10.117 -5.23 1 98.25 273 ALA A C 1
ATOM 2127 O O . ALA A 1 273 ? -10.461 -10.953 -5.59 1 98.25 273 ALA A O 1
ATOM 2128 N N . LEU A 1 274 ? -9.906 -9.172 -4.344 1 97.38 274 LEU A N 1
ATOM 2129 C CA . LEU A 1 274 ? -11.25 -9.023 -3.793 1 97.38 274 LEU A CA 1
ATOM 2130 C C . LEU A 1 274 ? -12.242 -8.633 -4.883 1 97.38 274 LEU A C 1
ATOM 2132 O O . LEU A 1 274 ? -13.383 -9.102 -4.883 1 97.38 274 LEU A O 1
ATOM 2136 N N . ASN A 1 275 ? -11.82 -7.766 -5.785 1 95.75 275 ASN A N 1
ATOM 2137 C CA . ASN A 1 275 ? -12.625 -7.41 -6.941 1 95.75 275 ASN A CA 1
ATOM 2138 C C . ASN A 1 275 ? -12.984 -8.633 -7.777 1 95.75 275 ASN A C 1
ATOM 2140 O O . ASN A 1 275 ? -14.133 -8.805 -8.188 1 95.75 275 ASN A O 1
ATOM 2144 N N . VAL A 1 276 ? -12 -9.492 -8.008 1 97.12 276 VAL A N 1
ATOM 2145 C CA . VAL A 1 276 ? -12.18 -10.695 -8.805 1 97.12 276 VAL A CA 1
ATOM 2146 C C . VAL A 1 276 ? -13.141 -11.648 -8.094 1 97.12 276 VAL A C 1
ATOM 2148 O O . VAL A 1 276 ? -14.023 -12.234 -8.719 1 97.12 276 VAL A O 1
ATOM 2151 N N . LEU A 1 277 ? -12.977 -11.781 -6.797 1 97.5 277 LEU A N 1
ATOM 2152 C CA . LEU A 1 277 ? -13.852 -12.641 -6.016 1 97.5 277 LEU A CA 1
ATOM 2153 C C . LEU A 1 277 ? -15.289 -12.141 -6.055 1 97.5 277 LEU A C 1
ATOM 2155 O O . LEU A 1 277 ? -16.234 -12.938 -6.066 1 97.5 277 LEU A O 1
ATOM 2159 N N . GLY A 1 278 ? -15.445 -10.844 -6.105 1 95.31 278 GLY A N 1
ATOM 2160 C CA . GLY A 1 278 ? -16.781 -10.25 -6.121 1 95.31 278 GLY A CA 1
ATOM 2161 C C . GLY A 1 278 ? -17.328 -10.055 -7.523 1 95.31 278 GLY A C 1
ATOM 2162 O O . GLY A 1 278 ? -18.484 -9.703 -7.695 1 95.31 278 GLY A O 1
ATOM 2163 N N . ASN A 1 279 ? -16.531 -10.211 -8.57 1 94.44 279 ASN A N 1
ATOM 2164 C CA . ASN A 1 279 ? -16.906 -10.07 -9.977 1 94.44 279 ASN A CA 1
ATOM 2165 C C . ASN A 1 279 ? -17.469 -8.68 -10.266 1 94.44 279 ASN A C 1
ATOM 2167 O O . ASN A 1 279 ? -18.531 -8.555 -10.859 1 94.44 279 ASN A O 1
ATOM 2171 N N . ARG A 1 280 ? -16.766 -7.66 -9.961 1 89.88 280 ARG A N 1
ATOM 2172 C CA . ARG A 1 280 ? -17.406 -6.344 -9.977 1 89.88 280 ARG A CA 1
ATOM 2173 C C . ARG A 1 280 ? -16.75 -5.441 -11.023 1 89.88 280 ARG A C 1
ATOM 2175 O O . ARG A 1 280 ? -17.453 -4.77 -11.789 1 89.88 280 ARG A O 1
ATOM 2182 N N . GLU A 1 281 ? -15.461 -5.297 -11.062 1 89.94 281 GLU A N 1
ATOM 2183 C CA . GLU A 1 281 ? -14.758 -4.32 -11.891 1 89.94 281 GLU A CA 1
ATOM 2184 C C . GLU A 1 281 ? -13.68 -4.992 -12.734 1 89.94 281 GLU A C 1
ATOM 2186 O O . GLU A 1 281 ? -13.375 -6.172 -12.547 1 89.94 281 GLU A O 1
ATOM 2191 N N . TYR A 1 282 ? -13.266 -4.195 -13.664 1 91.25 282 TYR A N 1
ATOM 2192 C CA . TYR A 1 282 ? -12.148 -4.68 -14.477 1 91.25 282 TYR A CA 1
ATOM 2193 C C . TYR A 1 282 ? -10.992 -5.129 -13.594 1 91.25 282 TYR A C 1
ATOM 2195 O O . TYR A 1 282 ? -10.578 -4.406 -12.688 1 91.25 282 TYR A O 1
ATOM 2203 N N . PRO A 1 283 ? -10.5 -6.297 -13.867 1 93.81 283 PRO A N 1
ATOM 2204 C CA . PRO A 1 283 ? -9.344 -6.789 -13.109 1 93.81 283 PRO A CA 1
ATOM 2205 C C . PRO A 1 283 ? -8.016 -6.344 -13.711 1 93.81 283 PRO A C 1
ATOM 2207 O O . PRO A 1 283 ? -7.984 -5.758 -14.797 1 93.81 283 PRO A O 1
ATOM 2210 N N . MET A 1 284 ? -6.961 -6.523 -12.922 1 92.56 284 MET A N 1
ATOM 2211 C CA . MET A 1 284 ? -5.613 -6.363 -13.461 1 92.56 284 MET A CA 1
ATOM 2212 C C . MET A 1 284 ? -5.379 -7.309 -14.633 1 92.56 284 MET A C 1
ATOM 2214 O O . MET A 1 284 ? -5.773 -8.477 -14.586 1 92.56 284 MET A O 1
ATOM 2218 N N . ASP A 1 285 ? -4.82 -6.801 -15.852 1 87.69 285 ASP A N 1
ATOM 2219 C CA . ASP A 1 285 ? -4.66 -7.578 -17.078 1 87.69 285 ASP A CA 1
ATOM 2220 C C . ASP A 1 285 ? -3.33 -7.262 -17.766 1 87.69 285 ASP A C 1
ATOM 2222 O O . ASP A 1 285 ? -3.188 -6.219 -18.406 1 87.69 285 ASP A O 1
ATOM 2226 N N . ASN A 1 286 ? -2.391 -8.141 -17.844 1 88.69 286 ASN A N 1
ATOM 2227 C CA . ASN A 1 286 ? -2.195 -9.258 -16.922 1 88.69 286 ASN A CA 1
ATOM 2228 C C . ASN A 1 286 ? -0.947 -9.062 -16.062 1 88.69 286 ASN A C 1
ATOM 2230 O O . ASN A 1 286 ? -0.708 -9.828 -15.125 1 88.69 286 ASN A O 1
ATOM 2234 N N . ILE A 1 287 ? -0.104 -8.031 -16.609 1 90.88 287 ILE A N 1
ATOM 2235 C CA . ILE A 1 287 ? 1.133 -7.754 -15.883 1 90.88 287 ILE A CA 1
ATOM 2236 C C . ILE A 1 287 ? 1.106 -6.324 -15.336 1 90.88 287 ILE A C 1
ATOM 2238 O O . ILE A 1 287 ? 0.725 -5.391 -16.047 1 90.88 287 ILE A O 1
ATOM 2242 N N . TRP A 1 288 ? 1.452 -6.219 -14.156 1 93.31 288 TRP A N 1
ATOM 2243 C CA . TRP A 1 288 ? 1.549 -4.926 -13.484 1 93.31 288 TRP A CA 1
ATOM 2244 C C . TRP A 1 288 ? 2.912 -4.754 -12.828 1 93.31 288 TRP A C 1
ATOM 2246 O O . TRP A 1 288 ? 3.424 -5.684 -12.195 1 93.31 288 TRP A O 1
ATOM 2256 N N . ILE A 1 289 ? 3.539 -3.613 -13.047 1 93.88 289 ILE A N 1
ATOM 2257 C CA . ILE A 1 289 ? 4.816 -3.281 -12.43 1 93.88 289 ILE A CA 1
ATOM 2258 C C . ILE A 1 289 ? 4.656 -2.047 -11.539 1 93.88 289 ILE A C 1
ATOM 2260 O O . ILE A 1 289 ? 3.879 -1.146 -11.859 1 93.88 289 ILE A O 1
ATOM 2264 N N . TYR A 1 290 ? 5.395 -2.061 -10.5 1 95.31 290 TYR A N 1
ATOM 2265 C CA . TYR A 1 290 ? 5.426 -0.894 -9.625 1 95.31 290 TYR A CA 1
ATOM 2266 C C . TYR A 1 290 ? 6.852 -0.382 -9.445 1 95.31 290 TYR A C 1
ATOM 2268 O O . TYR A 1 290 ? 7.754 -1.144 -9.086 1 95.31 290 TYR A O 1
ATOM 2276 N N . ASP A 1 291 ? 7.02 0.834 -9.789 1 94.5 291 ASP A N 1
ATOM 2277 C CA . ASP A 1 291 ? 8.281 1.533 -9.57 1 94.5 291 ASP A CA 1
ATOM 2278 C C . ASP A 1 291 ? 8.172 2.512 -8.398 1 94.5 291 ASP A C 1
ATOM 2280 O O . ASP A 1 291 ? 7.652 3.617 -8.555 1 94.5 291 ASP A O 1
ATOM 2284 N N . GLY A 1 292 ? 8.711 2.109 -7.312 1 92 292 GLY A N 1
ATOM 2285 C CA . GLY A 1 292 ? 8.617 2.908 -6.098 1 92 292 GLY A CA 1
ATOM 2286 C C . GLY A 1 292 ? 9.438 4.184 -6.16 1 92 292 GLY A C 1
ATOM 2287 O O . GLY A 1 292 ? 9.234 5.094 -5.348 1 92 292 GLY A O 1
ATOM 2288 N N . GLU A 1 293 ? 10.359 4.281 -7.043 1 88.56 293 GLU A N 1
ATOM 2289 C CA . GLU A 1 293 ? 11.141 5.508 -7.191 1 88.56 293 GLU A CA 1
ATOM 2290 C C . GLU A 1 293 ? 10.297 6.621 -7.805 1 88.56 293 GLU A C 1
ATOM 2292 O O . GLU A 1 293 ? 10.414 7.785 -7.406 1 88.56 293 GLU A O 1
ATOM 2297 N N . THR A 1 294 ? 9.469 6.227 -8.766 1 85.25 294 THR A N 1
ATOM 2298 C CA . THR A 1 294 ? 8.695 7.23 -9.492 1 85.25 294 THR A CA 1
ATOM 2299 C C . THR A 1 294 ? 7.238 7.219 -9.047 1 85.25 294 THR A C 1
ATOM 2301 O O . THR A 1 294 ? 6.492 8.156 -9.328 1 85.25 294 THR A O 1
ATOM 2304 N N . GLY A 1 295 ? 6.891 6.152 -8.43 1 84.88 295 GLY A N 1
ATOM 2305 C CA . GLY A 1 295 ? 5.496 5.984 -8.062 1 84.88 295 GLY A CA 1
ATOM 2306 C C . GLY A 1 295 ? 4.633 5.504 -9.219 1 84.88 295 GLY A C 1
ATOM 2307 O O . GLY A 1 295 ? 3.406 5.457 -9.102 1 84.88 295 GLY A O 1
ATOM 2308 N N . SER A 1 296 ? 5.18 5.074 -10.258 1 84.12 296 SER A N 1
ATOM 2309 C CA . SER A 1 296 ? 4.43 4.621 -11.422 1 84.12 296 SER A CA 1
ATOM 2310 C C . SER A 1 296 ? 4.059 3.146 -11.297 1 84.12 296 SER A C 1
ATOM 2312 O O . SER A 1 296 ? 4.773 2.371 -10.656 1 84.12 296 SER A O 1
ATOM 2314 N N . GLY A 1 297 ? 2.869 2.803 -11.93 1 86.5 297 GLY A N 1
ATOM 2315 C CA . GLY A 1 297 ? 2.377 1.435 -11.93 1 86.5 297 GLY A CA 1
ATOM 2316 C C . GLY A 1 297 ? 1.706 1.038 -13.227 1 86.5 297 GLY A C 1
ATOM 2317 O O . GLY A 1 297 ? 0.509 0.745 -13.25 1 86.5 297 GLY A O 1
ATOM 2318 N N . PRO A 1 298 ? 2.457 0.917 -14.242 1 82.25 298 PRO A N 1
ATOM 2319 C CA . PRO A 1 298 ? 1.858 0.59 -15.539 1 82.25 298 PRO A CA 1
ATOM 2320 C C . PRO A 1 298 ? 1.426 -0.872 -15.633 1 82.25 298 PRO A C 1
ATOM 2322 O O . PRO A 1 298 ? 1.981 -1.731 -14.945 1 82.25 298 PRO A O 1
ATOM 2325 N N . ILE A 1 299 ? 0.438 -1.096 -16.469 1 80.88 299 ILE A N 1
ATOM 2326 C CA . ILE A 1 299 ? -0.07 -2.43 -16.766 1 80.88 299 ILE A CA 1
ATOM 2327 C C . ILE A 1 299 ? 0.273 -2.801 -18.203 1 80.88 299 ILE A C 1
ATOM 2329 O O . ILE A 1 299 ? 0.18 -1.966 -19.109 1 80.88 299 ILE A O 1
ATOM 2333 N N . TYR A 1 300 ? 0.728 -3.979 -18.406 1 79.44 300 TYR A N 1
ATOM 2334 C CA . TYR A 1 300 ? 1.055 -4.48 -19.734 1 79.44 300 TYR A CA 1
ATOM 2335 C C . TYR A 1 300 ? 0.239 -5.723 -20.062 1 79.44 300 TYR A C 1
ATOM 2337 O O . TYR A 1 300 ? 0.213 -6.68 -19.281 1 79.44 300 TYR A O 1
ATOM 2345 N N . LYS A 1 301 ? -0.488 -5.637 -21.188 1 78.06 301 LYS A N 1
ATOM 2346 C CA . LYS A 1 301 ? -1.217 -6.801 -21.688 1 78.06 301 LYS A CA 1
ATOM 2347 C C . LYS A 1 301 ? -0.458 -7.488 -22.812 1 78.06 301 LYS A C 1
ATOM 2349 O O . LYS A 1 301 ? -0.058 -6.836 -23.781 1 78.06 301 LYS A O 1
ATOM 2354 N N . PHE A 1 302 ? -0.134 -8.727 -22.562 1 65.19 302 PHE A N 1
ATOM 2355 C CA . PHE A 1 302 ? 0.542 -9.469 -23.625 1 65.19 302 PHE A CA 1
ATOM 2356 C C . PHE A 1 302 ? -0.452 -10.32 -24.406 1 65.19 302 PHE A C 1
ATOM 2358 O O . PHE A 1 302 ? -1.17 -11.133 -23.828 1 65.19 302 PHE A O 1
ATOM 2365 N N . ASP A 1 303 ? -0.965 -9.797 -25.516 1 62.41 303 ASP A N 1
ATOM 2366 C CA . ASP A 1 303 ? -1.923 -10.492 -26.375 1 62.41 303 ASP A CA 1
ATOM 2367 C C . ASP A 1 303 ? -1.295 -11.727 -27.016 1 62.41 303 ASP A C 1
ATOM 2369 O O . ASP A 1 303 ? -0.128 -11.703 -27.422 1 62.41 303 ASP A O 1
ATOM 2373 N N . MET B 1 1 ? 25.156 4.117 15.375 1 80.88 1 MET B N 1
ATOM 2374 C CA . MET B 1 1 ? 24.438 2.846 15.469 1 80.88 1 MET B CA 1
ATOM 2375 C C . MET B 1 1 ? 25.391 1.717 15.852 1 80.88 1 MET B C 1
ATOM 2377 O O . MET B 1 1 ? 26.484 1.61 15.297 1 80.88 1 MET B O 1
ATOM 2381 N N . GLU B 1 2 ? 24.938 0.981 16.766 1 85.06 2 GLU B N 1
ATOM 2382 C CA . GLU B 1 2 ? 25.719 -0.164 17.234 1 85.06 2 GLU B CA 1
ATOM 2383 C C . GLU B 1 2 ? 25.719 -1.283 16.188 1 85.06 2 GLU B C 1
ATOM 2385 O O . GLU B 1 2 ? 24.875 -1.312 15.297 1 85.06 2 GLU B O 1
ATOM 2390 N N . ALA B 1 3 ? 26.641 -2.234 16.328 1 85.56 3 ALA B N 1
ATOM 2391 C CA . ALA B 1 3 ? 26.859 -3.305 15.352 1 85.56 3 ALA B CA 1
ATOM 2392 C C . ALA B 1 3 ? 25.609 -4.148 15.172 1 85.56 3 ALA B C 1
ATOM 2394 O O . ALA B 1 3 ? 25.266 -4.535 14.047 1 85.56 3 ALA B O 1
ATOM 2395 N N . ASP B 1 4 ? 24.969 -4.406 16.266 1 85 4 ASP B N 1
ATOM 2396 C CA . ASP B 1 4 ? 23.766 -5.23 16.203 1 85 4 ASP B CA 1
ATOM 2397 C C . ASP B 1 4 ? 22.656 -4.523 15.438 1 85 4 ASP B C 1
ATOM 2399 O O . ASP B 1 4 ? 21.906 -5.156 14.688 1 85 4 ASP B O 1
ATOM 2403 N N . GLU B 1 5 ? 22.609 -3.24 15.617 1 87.25 5 GLU B N 1
ATOM 2404 C CA . GLU B 1 5 ? 21.625 -2.447 14.891 1 87.25 5 GLU B CA 1
ATOM 2405 C C . GLU B 1 5 ? 21.938 -2.4 13.398 1 87.25 5 GLU B C 1
ATOM 2407 O O . GLU B 1 5 ? 21.031 -2.496 12.562 1 87.25 5 GLU B O 1
ATOM 2412 N N . VAL B 1 6 ? 23.219 -2.281 13.164 1 87.75 6 VAL B N 1
ATOM 2413 C CA . VAL B 1 6 ? 23.656 -2.246 11.773 1 87.75 6 VAL B CA 1
ATOM 2414 C C . VAL B 1 6 ? 23.281 -3.553 11.078 1 87.75 6 VAL B C 1
ATOM 2416 O O . VAL B 1 6 ? 22.812 -3.543 9.938 1 87.75 6 VAL B O 1
ATOM 2419 N N . ALA B 1 7 ? 23.469 -4.605 11.805 1 87.06 7 ALA B N 1
ATOM 2420 C CA . ALA B 1 7 ? 23.125 -5.91 11.25 1 87.06 7 ALA B CA 1
ATOM 2421 C C . ALA B 1 7 ? 21.625 -6.02 10.992 1 87.06 7 ALA B C 1
ATOM 2423 O O . ALA B 1 7 ? 21.203 -6.586 9.984 1 87.06 7 ALA B O 1
ATOM 2424 N N . LEU B 1 8 ? 20.906 -5.41 11.852 1 86.44 8 LEU B N 1
ATOM 2425 C CA . LEU B 1 8 ? 19.453 -5.465 11.766 1 86.44 8 LEU B CA 1
ATOM 2426 C C . LEU B 1 8 ? 18.938 -4.68 10.555 1 86.44 8 LEU B C 1
ATOM 2428 O O . LEU B 1 8 ? 18 -5.109 9.883 1 86.44 8 LEU B O 1
ATOM 2432 N N . TYR B 1 9 ? 19.609 -3.582 10.266 1 90.44 9 TYR B N 1
ATOM 2433 C CA . TYR B 1 9 ? 19.109 -2.688 9.227 1 90.44 9 TYR B CA 1
ATOM 2434 C C . TYR B 1 9 ? 20 -2.75 7.984 1 90.44 9 TYR B C 1
ATOM 2436 O O . TYR B 1 9 ? 19.984 -1.837 7.156 1 90.44 9 TYR B O 1
ATOM 2444 N N . ASP B 1 10 ? 20.781 -3.807 7.82 1 90 10 ASP B N 1
ATOM 2445 C CA . ASP B 1 10 ? 21.766 -3.939 6.746 1 90 10 ASP B CA 1
ATOM 2446 C C . ASP B 1 10 ? 21.109 -3.758 5.379 1 90 10 ASP B C 1
ATOM 2448 O O . ASP B 1 10 ? 21.625 -3.031 4.527 1 90 10 ASP B O 1
ATOM 2452 N N . ARG B 1 11 ? 20.047 -4.359 5.203 1 86.44 11 ARG B N 1
ATOM 2453 C CA . ARG B 1 11 ? 19.359 -4.332 3.914 1 86.44 11 ARG B CA 1
ATOM 2454 C C . ARG B 1 11 ? 18.906 -2.92 3.574 1 86.44 11 ARG B C 1
ATOM 2456 O O . ARG B 1 11 ? 19.031 -2.477 2.432 1 86.44 11 ARG B O 1
ATOM 2463 N N . GLN B 1 12 ? 18.406 -2.156 4.531 1 88.94 12 GLN B N 1
ATOM 2464 C CA . GLN B 1 12 ? 17.953 -0.785 4.328 1 88.94 12 GLN B CA 1
ATOM 2465 C C . GLN B 1 12 ? 19.125 0.159 4.105 1 88.94 12 GLN B C 1
ATOM 2467 O O . GLN B 1 12 ? 19.031 1.096 3.312 1 88.94 12 GLN B O 1
ATOM 2472 N N . ILE B 1 13 ? 20.172 -0.146 4.766 1 91.19 13 ILE B N 1
ATOM 2473 C CA . ILE B 1 13 ? 21.375 0.667 4.625 1 91.19 13 ILE B CA 1
ATOM 2474 C C . ILE B 1 13 ? 21.906 0.562 3.193 1 91.19 13 ILE B C 1
ATOM 2476 O O . ILE B 1 13 ? 22.391 1.543 2.637 1 91.19 13 ILE B O 1
ATOM 2480 N N . ARG B 1 14 ? 21.703 -0.567 2.643 1 85.56 14 ARG B N 1
ATOM 2481 C CA . ARG B 1 14 ? 22.125 -0.745 1.254 1 85.56 14 ARG B CA 1
ATOM 2482 C C . ARG B 1 14 ? 21.234 0.074 0.312 1 85.56 14 ARG B C 1
ATOM 2484 O O . ARG B 1 14 ? 21.703 0.502 -0.751 1 85.56 14 ARG B O 1
ATOM 2491 N N . LEU B 1 15 ? 20.031 0.325 0.717 1 85.75 15 LEU B N 1
ATOM 2492 C CA . LEU B 1 15 ? 19.062 1.061 -0.09 1 85.75 15 LEU B CA 1
ATOM 2493 C C . LEU B 1 15 ? 19.359 2.557 -0.059 1 85.75 15 LEU B C 1
ATOM 2495 O O . LEU B 1 15 ? 19.438 3.199 -1.108 1 85.75 15 LEU B O 1
ATOM 2499 N N . TRP B 1 16 ? 19.578 3.098 1.112 1 88.5 16 TRP B N 1
ATOM 2500 C CA . TRP B 1 16 ? 19.641 4.555 1.177 1 88.5 16 TRP B CA 1
ATOM 2501 C C . TRP B 1 16 ? 20.922 5.02 1.881 1 88.5 16 TRP B C 1
ATOM 2503 O O . TRP B 1 16 ? 21.156 6.219 2.002 1 88.5 16 TRP B O 1
ATOM 2513 N N . GLY B 1 17 ? 21.766 4.141 2.389 1 89.44 17 GLY B N 1
ATOM 2514 C CA . GLY B 1 17 ? 23.047 4.488 2.957 1 89.44 17 GLY B CA 1
ATOM 2515 C C . GLY B 1 17 ? 23.031 4.602 4.469 1 89.44 17 GLY B C 1
ATOM 2516 O O . GLY B 1 17 ? 21.969 4.828 5.062 1 89.44 17 GLY B O 1
ATOM 2517 N N . PHE B 1 18 ? 24.188 4.57 5.008 1 93.19 18 PHE B N 1
ATOM 2518 C CA . PHE B 1 18 ? 24.375 4.57 6.453 1 93.19 18 PHE B CA 1
ATOM 2519 C C . PHE B 1 18 ? 23.891 5.879 7.059 1 93.19 18 PHE B C 1
ATOM 2521 O O . PHE B 1 18 ? 23.203 5.879 8.086 1 93.19 18 PHE B O 1
ATOM 2528 N N . SER B 1 19 ? 24.219 6.965 6.414 1 93.69 19 SER B N 1
ATOM 2529 C CA . SER B 1 19 ? 23.859 8.281 6.934 1 93.69 19 SER B CA 1
ATOM 2530 C C . SER B 1 19 ? 22.344 8.445 7.02 1 93.69 19 SER B C 1
ATOM 2532 O O . SER B 1 19 ? 21.828 8.984 8 1 93.69 19 SER B O 1
ATOM 2534 N N . ALA B 1 20 ? 21.703 7.992 6.039 1 93.94 20 ALA B N 1
ATOM 2535 C CA . ALA B 1 20 ? 20.25 8.07 6.039 1 93.94 20 ALA B CA 1
ATOM 2536 C C . ALA B 1 20 ? 19.656 7.227 7.168 1 93.94 20 ALA B C 1
ATOM 2538 O O . ALA B 1 20 ? 18.766 7.68 7.887 1 93.94 20 ALA B O 1
ATOM 2539 N N . GLN B 1 21 ? 20.188 6.039 7.352 1 95.5 21 GLN B N 1
ATOM 2540 C CA . GLN B 1 21 ? 19.688 5.172 8.414 1 95.5 21 GLN B CA 1
ATOM 2541 C C . GLN B 1 21 ? 19.953 5.777 9.789 1 95.5 21 GLN B C 1
ATOM 2543 O O . GLN B 1 21 ? 19.109 5.66 10.695 1 95.5 21 GLN B O 1
ATOM 2548 N N . GLU B 1 22 ? 21.047 6.391 9.922 1 96.19 22 GLU B N 1
ATOM 2549 C CA . GLU B 1 22 ? 21.359 7.062 11.18 1 96.19 22 GLU B CA 1
ATOM 2550 C C . GLU B 1 22 ? 20.391 8.203 11.453 1 96.19 22 GLU B C 1
ATOM 2552 O O . GLU B 1 22 ? 19.938 8.383 12.594 1 96.19 22 GLU B O 1
ATOM 2557 N N . ALA B 1 23 ? 20.125 8.945 10.414 1 96.75 23 ALA B N 1
ATOM 2558 C CA . ALA B 1 23 ? 19.156 10.031 10.555 1 96.75 23 ALA B CA 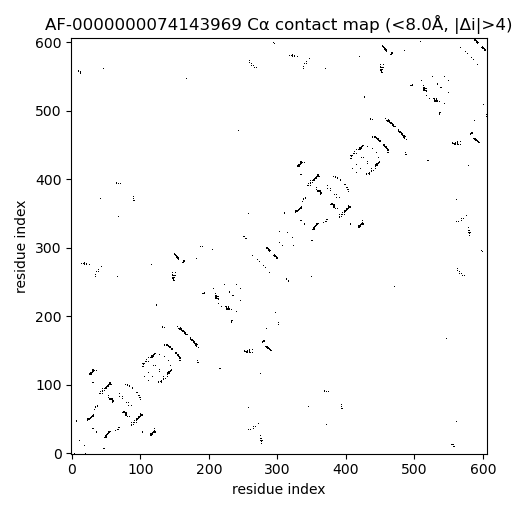1
ATOM 2559 C C . ALA B 1 23 ? 17.781 9.508 10.961 1 96.75 23 ALA B C 1
ATOM 2561 O O . ALA B 1 23 ? 17.125 10.086 11.82 1 96.75 23 ALA B O 1
ATOM 2562 N N . ILE B 1 24 ? 17.375 8.445 10.359 1 97.31 24 ILE B N 1
ATOM 2563 C CA . ILE B 1 24 ? 16.094 7.809 10.656 1 97.31 24 ILE B CA 1
ATOM 2564 C C . ILE B 1 24 ? 16.078 7.316 12.102 1 97.31 24 ILE B C 1
ATOM 2566 O O . ILE B 1 24 ? 15.102 7.512 12.82 1 97.31 24 ILE B O 1
ATOM 2570 N N . LYS B 1 25 ? 17.141 6.801 12.531 1 97 25 LYS B N 1
ATOM 2571 C CA . LYS B 1 25 ? 17.266 6.273 13.883 1 97 25 LYS B CA 1
ATOM 2572 C C . LYS B 1 25 ? 17.203 7.391 14.922 1 97 25 LYS B C 1
ATOM 2574 O O . LYS B 1 25 ? 16.828 7.164 16.062 1 97 25 LYS B O 1
ATOM 2579 N N . ARG B 1 26 ? 17.531 8.539 14.578 1 97.38 26 ARG B N 1
ATOM 2580 C CA . ARG B 1 26 ? 17.547 9.672 15.5 1 97.38 26 ARG B CA 1
ATOM 2581 C C . ARG B 1 26 ? 16.219 10.422 15.461 1 97.38 26 ARG B C 1
ATOM 2583 O O . ARG B 1 26 ? 15.945 11.266 16.312 1 97.38 26 ARG B O 1
ATOM 2590 N N . ALA B 1 27 ? 15.438 10.117 14.516 1 98.5 27 ALA B N 1
ATOM 2591 C CA . ALA B 1 27 ? 14.234 10.898 14.25 1 98.5 27 ALA B CA 1
ATOM 2592 C C . ALA B 1 27 ? 13.133 10.586 15.258 1 98.5 27 ALA B C 1
ATOM 2594 O O . ALA B 1 27 ? 13.047 9.469 15.758 1 98.5 27 ALA B O 1
ATOM 2595 N N . ARG B 1 28 ? 12.359 11.625 15.57 1 98.75 28 ARG B N 1
ATOM 2596 C CA . ARG B 1 28 ? 11.133 11.516 16.344 1 98.75 28 ARG B CA 1
ATOM 2597 C C . ARG B 1 28 ? 9.914 11.844 15.5 1 98.75 28 ARG B C 1
ATOM 2599 O O . ARG B 1 28 ? 9.773 12.969 15.016 1 98.75 28 ARG B O 1
ATOM 2606 N N . VAL B 1 29 ? 9.039 10.867 15.383 1 98.88 29 VAL B N 1
ATOM 2607 C CA . VAL B 1 29 ? 7.871 11.055 14.531 1 98.88 29 VAL B CA 1
ATOM 2608 C C . VAL B 1 29 ? 6.613 11.156 15.391 1 98.88 29 VAL B C 1
ATOM 2610 O O . VAL B 1 29 ? 6.402 10.336 16.281 1 98.88 29 VAL B O 1
ATOM 2613 N N . LEU B 1 30 ? 5.82 12.188 15.18 1 98.88 30 LEU B N 1
ATOM 2614 C CA . LEU B 1 30 ? 4.5 12.32 15.781 1 98.88 30 LEU B CA 1
ATOM 2615 C C . LEU B 1 30 ? 3.41 11.875 14.82 1 98.88 30 LEU B C 1
ATOM 2617 O O . LEU B 1 30 ? 3.334 12.367 13.688 1 98.88 30 LEU B O 1
ATOM 2621 N N . LEU B 1 31 ? 2.674 10.906 15.227 1 98.81 31 LEU B N 1
ATOM 2622 C CA . LEU B 1 31 ? 1.553 10.406 14.445 1 98.81 31 LEU B CA 1
ATOM 2623 C C . LEU B 1 31 ? 0.224 10.75 15.109 1 98.81 31 LEU B C 1
ATOM 2625 O O . LEU B 1 31 ? -0.046 10.312 16.234 1 98.81 31 LEU B O 1
ATOM 2629 N N . LEU B 1 32 ? -0.611 11.555 14.391 1 98.69 32 LEU B N 1
ATOM 2630 C CA . LEU B 1 32 ? -1.856 12.047 14.969 1 98.69 32 LEU B CA 1
ATOM 2631 C C . LEU B 1 32 ? -3.041 11.203 14.508 1 98.69 32 LEU B C 1
ATOM 2633 O O . LEU B 1 32 ? -3.234 10.992 13.312 1 98.69 32 LEU B O 1
ATOM 2637 N N . THR B 1 33 ? -3.871 10.758 15.43 1 97.94 33 THR B N 1
ATOM 2638 C CA . THR B 1 33 ? -5.09 9.984 15.258 1 97.94 33 THR B CA 1
ATOM 2639 C C . THR B 1 33 ? -4.766 8.531 14.914 1 97.94 33 THR B C 1
ATOM 2641 O O . THR B 1 33 ? -4.176 8.258 13.867 1 97.94 33 THR B O 1
ATOM 2644 N N . VAL B 1 34 ? -5.094 7.664 15.812 1 98 34 VAL B N 1
ATOM 2645 C CA . VAL B 1 34 ? -4.938 6.238 15.539 1 98 34 VAL B CA 1
ATOM 2646 C C . VAL B 1 34 ? -6.086 5.754 14.664 1 98 34 VAL B C 1
ATOM 2648 O O . VAL B 1 34 ? -7.254 5.836 15.047 1 98 34 VAL B O 1
ATOM 2651 N N . SER B 1 35 ? -5.812 5.355 13.484 1 97.25 35 SER B N 1
ATOM 2652 C CA . SER B 1 35 ? -6.734 4.918 12.445 1 97.25 35 SER B CA 1
ATOM 2653 C C . SER B 1 35 ? -6.121 3.805 11.602 1 97.25 35 SER B C 1
ATOM 2655 O O . SER B 1 35 ? -4.949 3.471 11.758 1 97.25 35 SER B O 1
ATOM 2657 N N . PRO B 1 36 ? -6.926 3.148 10.711 1 97.12 36 PRO B N 1
ATOM 2658 C CA . PRO B 1 36 ? -6.324 2.168 9.805 1 97.12 36 PRO B CA 1
ATOM 2659 C C . PRO B 1 36 ? -5.129 2.729 9.039 1 97.12 36 PRO B C 1
ATOM 2661 O O . PRO B 1 36 ? -4.109 2.045 8.883 1 97.12 36 PRO B O 1
ATOM 2664 N N . LEU B 1 37 ? -5.281 3.92 8.617 1 98.12 37 LEU B N 1
ATOM 2665 C CA . LEU B 1 37 ? -4.195 4.586 7.902 1 98.12 37 LEU B CA 1
ATOM 2666 C C . LEU B 1 37 ? -2.984 4.77 8.812 1 98.12 37 LEU B C 1
ATOM 2668 O O . LEU B 1 37 ? -1.856 4.461 8.414 1 98.12 37 LEU B O 1
ATOM 2672 N N . ALA B 1 38 ? -3.186 5.238 9.984 1 98.62 38 ALA B N 1
ATOM 2673 C CA . ALA B 1 38 ? -2.107 5.422 10.953 1 98.62 38 ALA B CA 1
ATOM 2674 C C . ALA B 1 38 ? -1.432 4.098 11.281 1 98.62 38 ALA B C 1
ATOM 2676 O O . ALA B 1 38 ? -0.217 4.047 11.484 1 98.62 38 ALA B O 1
ATOM 2677 N N . ASN B 1 39 ? -2.264 3 11.375 1 98.56 39 ASN B N 1
ATOM 2678 C CA . ASN B 1 39 ? -1.694 1.675 11.594 1 98.56 39 ASN B CA 1
ATOM 2679 C C . ASN B 1 39 ? -0.626 1.349 10.555 1 98.56 39 ASN B C 1
ATOM 2681 O O . ASN B 1 39 ? 0.475 0.92 10.898 1 98.56 39 ASN B O 1
ATOM 2685 N N . GLU B 1 40 ? -0.986 1.571 9.352 1 98.69 40 GLU B N 1
ATOM 2686 C CA . GLU B 1 40 ? -0.087 1.269 8.242 1 98.69 40 GLU B CA 1
ATOM 2687 C C . GLU B 1 40 ? 1.189 2.102 8.328 1 98.69 40 GLU B C 1
ATOM 2689 O O . GLU B 1 40 ? 2.293 1.575 8.164 1 98.69 40 GLU B O 1
ATOM 2694 N N . ILE B 1 41 ? 1.07 3.383 8.555 1 98.81 41 ILE B N 1
ATOM 2695 C CA . ILE B 1 41 ? 2.213 4.289 8.602 1 98.81 41 ILE B CA 1
ATOM 2696 C C . ILE B 1 41 ? 3.115 3.922 9.781 1 98.81 41 ILE B C 1
ATOM 2698 O O . ILE B 1 41 ? 4.336 3.832 9.633 1 98.81 41 ILE B O 1
ATOM 2702 N N . ALA B 1 42 ? 2.496 3.66 10.914 1 98.81 42 ALA B N 1
ATOM 2703 C CA . ALA B 1 42 ? 3.258 3.273 12.094 1 98.81 42 ALA B CA 1
ATOM 2704 C C . ALA B 1 42 ? 4.055 1.998 11.844 1 98.81 42 ALA B C 1
ATOM 2706 O O . ALA B 1 42 ? 5.242 1.925 12.172 1 98.81 42 ALA B O 1
ATOM 2707 N N . LYS B 1 43 ? 3.381 1.02 11.281 1 98.25 43 LYS B N 1
ATOM 2708 C CA . LYS B 1 43 ? 4.027 -0.249 10.961 1 98.25 43 LYS B CA 1
ATOM 2709 C C . LYS B 1 43 ? 5.277 -0.028 10.109 1 98.25 43 LYS B C 1
ATOM 2711 O O . LYS B 1 43 ? 6.359 -0.506 10.453 1 98.25 43 LYS B O 1
ATOM 2716 N N . ASN B 1 44 ? 5.145 0.738 9.102 1 98.19 44 ASN B N 1
ATOM 2717 C CA . ASN B 1 44 ? 6.238 0.938 8.156 1 98.19 44 ASN B CA 1
ATOM 2718 C C . ASN B 1 44 ? 7.375 1.744 8.781 1 98.19 44 ASN B C 1
ATOM 2720 O O . ASN B 1 44 ? 8.547 1.41 8.602 1 98.19 44 ASN B O 1
ATOM 2724 N N . ILE B 1 45 ? 7.062 2.756 9.547 1 97.94 45 ILE B N 1
ATOM 2725 C CA . ILE B 1 45 ? 8.047 3.641 10.164 1 97.94 45 ILE B CA 1
ATOM 2726 C C . ILE B 1 45 ? 8.82 2.885 11.242 1 97.94 45 ILE B C 1
ATOM 2728 O O . ILE B 1 45 ? 10.047 3.008 11.336 1 97.94 45 ILE B O 1
ATOM 2732 N N . VAL B 1 46 ? 8.125 2.105 11.992 1 97.81 46 VAL B N 1
ATOM 2733 C CA . VAL B 1 46 ? 8.734 1.363 13.086 1 97.81 46 VAL B CA 1
ATOM 2734 C C . VAL B 1 46 ? 9.641 0.263 12.531 1 97.81 46 VAL B C 1
ATOM 2736 O O . VAL B 1 46 ? 10.766 0.083 12.992 1 97.81 46 VAL B O 1
ATOM 2739 N N . LEU B 1 47 ? 9.203 -0.435 11.539 1 95.38 47 LEU B N 1
ATOM 2740 C CA . LEU B 1 47 ? 10.008 -1.485 10.93 1 95.38 47 LEU B CA 1
ATOM 2741 C C . LEU B 1 47 ? 11.258 -0.899 10.273 1 95.38 47 LEU B C 1
ATOM 2743 O O . LEU B 1 47 ? 12.281 -1.577 10.164 1 95.38 47 LEU B O 1
ATOM 2747 N N . ALA B 1 48 ? 11.164 0.395 9.883 1 95.5 48 ALA B N 1
ATOM 2748 C CA . ALA B 1 48 ? 12.305 1.058 9.258 1 95.5 48 ALA B CA 1
ATOM 2749 C C . ALA B 1 48 ? 13.328 1.486 10.297 1 95.5 48 ALA B C 1
ATOM 2751 O O . ALA B 1 48 ? 14.445 1.881 9.953 1 95.5 48 ALA B O 1
ATOM 2752 N N . GLY B 1 49 ? 12.977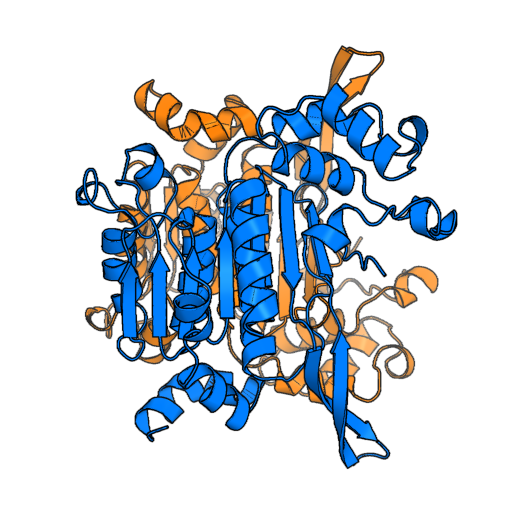 1.497 11.555 1 96.44 49 GLY B N 1
ATOM 2753 C CA . GLY B 1 49 ? 13.93 1.749 12.617 1 96.44 49 GLY B CA 1
ATOM 2754 C C . GLY B 1 49 ? 14.008 3.209 13.023 1 96.44 49 GLY B C 1
ATOM 2755 O O . GLY B 1 49 ? 15.086 3.729 13.297 1 96.44 49 GLY B O 1
ATOM 2756 N N . VAL B 1 50 ? 12.906 3.877 12.984 1 97.81 50 VAL B N 1
ATOM 2757 C CA . VAL B 1 50 ? 12.867 5.246 13.492 1 97.81 50 VAL B CA 1
ATOM 2758 C C . VAL B 1 50 ? 13.242 5.262 14.969 1 97.81 50 VAL B C 1
ATOM 2760 O O . VAL B 1 50 ? 13.078 4.258 15.672 1 97.81 50 VAL B O 1
ATOM 2763 N N . GLY B 1 51 ? 13.766 6.398 15.391 1 97.94 51 GLY B N 1
ATOM 2764 C CA . GLY B 1 51 ? 14.156 6.492 16.781 1 97.94 51 GLY B CA 1
ATOM 2765 C C . GLY B 1 51 ? 12.977 6.441 17.75 1 97.94 51 GLY B C 1
ATOM 2766 O O . GLY B 1 51 ? 13 5.695 18.719 1 97.94 51 GLY B O 1
ATOM 2767 N N . GLU B 1 52 ? 12.016 7.266 17.422 1 98.75 52 GLU B N 1
ATOM 2768 C CA . GLU B 1 52 ? 10.836 7.359 18.281 1 98.75 52 GLU B CA 1
ATOM 2769 C C . GLU B 1 52 ? 9.57 7.586 17.469 1 98.75 52 GLU B C 1
ATOM 2771 O O . GLU B 1 52 ? 9.586 8.344 16.484 1 98.75 52 GLU B O 1
ATOM 2776 N N . LEU B 1 53 ? 8.539 6.852 17.828 1 98.88 53 LEU B N 1
ATOM 2777 C CA . LEU B 1 53 ? 7.195 7.102 17.312 1 98.88 53 LEU B CA 1
ATOM 2778 C C . LEU B 1 53 ? 6.242 7.477 18.453 1 98.88 53 LEU B C 1
ATOM 2780 O O . LEU B 1 53 ? 6.121 6.738 19.438 1 98.88 53 LEU B O 1
ATOM 2784 N N . CYS B 1 54 ? 5.621 8.625 18.344 1 98.88 54 CYS B N 1
ATOM 2785 C CA . CYS B 1 54 ? 4.641 9.07 19.328 1 98.88 54 CYS B CA 1
ATOM 2786 C C . CYS B 1 54 ? 3.236 9.078 18.734 1 98.88 54 CYS B C 1
ATOM 2788 O O . CYS B 1 54 ? 2.984 9.742 17.734 1 98.88 54 CYS B O 1
ATOM 2790 N N . PHE B 1 55 ? 2.363 8.305 19.406 1 98.69 55 PHE B N 1
ATOM 2791 C CA . PHE B 1 55 ? 0.952 8.367 19.047 1 98.69 55 PHE B CA 1
ATOM 2792 C C . PHE B 1 55 ? 0.237 9.469 19.812 1 98.69 55 PHE B C 1
ATOM 2794 O O . PHE B 1 55 ? 0.399 9.586 21.031 1 98.69 55 PHE B O 1
ATOM 2801 N N . GLN B 1 56 ? -0.507 10.266 19.172 1 98.38 56 GLN B N 1
ATOM 2802 C CA . GLN B 1 56 ? -1.395 11.242 19.797 1 98.38 56 GLN B CA 1
ATOM 2803 C C . GLN B 1 56 ? -2.848 11 19.391 1 98.38 56 GLN B C 1
ATOM 2805 O O . GLN B 1 56 ? -3.211 11.156 18.219 1 98.38 56 GLN B O 1
ATOM 2810 N N . ASP B 1 57 ? -3.682 10.602 20.266 1 98.38 57 ASP B N 1
ATOM 2811 C CA . ASP B 1 57 ? -5.098 10.312 20.062 1 98.38 57 ASP B CA 1
ATOM 2812 C C . ASP B 1 57 ? -5.863 10.352 21.391 1 98.38 57 ASP B C 1
ATOM 2814 O O . ASP B 1 57 ? -5.484 9.695 22.344 1 98.38 57 ASP B O 1
ATOM 2818 N N . GLU B 1 58 ? -6.93 11.062 21.438 1 98 58 GLU B N 1
ATOM 2819 C CA . GLU B 1 58 ? -7.688 11.234 22.688 1 98 58 GLU B CA 1
ATOM 2820 C C . GLU B 1 58 ? -8.805 10.203 22.797 1 98 58 GLU B C 1
ATOM 2822 O O . GLU B 1 58 ? -9.461 10.102 23.828 1 98 58 GLU B O 1
ATOM 2827 N N . ASN B 1 59 ? -9.078 9.383 21.766 1 98 59 ASN B N 1
ATOM 2828 C CA . ASN B 1 59 ? -10.281 8.562 21.688 1 98 59 ASN B CA 1
ATOM 2829 C C . ASN B 1 59 ? -10.055 7.188 22.312 1 98 59 ASN B C 1
ATOM 2831 O O . ASN B 1 59 ? -8.914 6.738 22.438 1 98 59 ASN B O 1
ATOM 2835 N N . LEU B 1 60 ? -11.211 6.617 22.688 1 98.44 60 LEU B N 1
ATOM 2836 C CA . LEU B 1 60 ? -11.203 5.254 23.203 1 98.44 60 LEU B CA 1
ATOM 2837 C C . LEU B 1 60 ? -11.484 4.246 22.094 1 98.44 60 LEU B C 1
ATOM 2839 O O . LEU B 1 60 ? -12.156 4.57 21.109 1 98.44 60 LEU B O 1
ATOM 2843 N N . VAL B 1 61 ? -11.023 3.012 22.234 1 98.12 61 VAL B N 1
ATOM 2844 C CA . VAL B 1 61 ? -11.219 1.943 21.266 1 98.12 61 VAL B CA 1
ATOM 2845 C C . VAL B 1 61 ? -12.688 1.533 21.234 1 98.12 61 VAL B C 1
ATOM 2847 O O . VAL B 1 61 ? -13.305 1.322 22.281 1 98.12 61 VAL B O 1
ATOM 2850 N N . THR B 1 62 ? -13.242 1.487 20.078 1 96.94 62 THR B N 1
ATOM 2851 C CA . THR B 1 62 ? -14.609 1.022 19.859 1 96.94 62 THR B CA 1
ATOM 2852 C C . THR B 1 62 ? -14.609 -0.305 19.094 1 96.94 62 THR B C 1
ATOM 2854 O O . THR B 1 62 ? -13.562 -0.77 18.656 1 96.94 62 THR B O 1
ATOM 2857 N N . ASP B 1 63 ? -15.812 -0.879 18.938 1 93.12 63 ASP B N 1
ATOM 2858 C CA . ASP B 1 63 ? -15.969 -2.102 18.156 1 93.12 63 ASP B CA 1
ATOM 2859 C C . ASP B 1 63 ? -15.547 -1.88 16.703 1 93.12 63 ASP B C 1
ATOM 2861 O O . ASP B 1 63 ? -14.906 -2.74 16.094 1 93.12 63 ASP B O 1
ATOM 2865 N N . GLU B 1 64 ? -15.883 -0.746 16.25 1 91.25 64 GLU B N 1
ATOM 2866 C CA . GLU B 1 64 ? -15.531 -0.42 14.875 1 91.25 64 GLU B CA 1
ATOM 2867 C C . GLU B 1 64 ? -14.023 -0.352 14.688 1 91.25 64 GLU B C 1
ATOM 2869 O O . GLU B 1 64 ? -13.5 -0.788 13.656 1 91.25 64 GLU B O 1
ATOM 2874 N N . ASP B 1 65 ? -13.391 0.174 15.664 1 94.62 65 ASP B N 1
ATOM 2875 C CA . ASP B 1 65 ? -11.938 0.262 15.602 1 94.62 65 ASP B CA 1
ATOM 2876 C C . ASP B 1 65 ? -11.305 -1.124 15.5 1 94.62 65 ASP B C 1
ATOM 2878 O O . ASP B 1 65 ? -10.406 -1.345 14.68 1 94.62 65 ASP B O 1
ATOM 2882 N N . VAL B 1 66 ? -11.789 -1.998 16.312 1 93.62 66 VAL B N 1
ATOM 2883 C CA . VAL B 1 66 ? -11.227 -3.344 16.375 1 93.62 66 VAL B CA 1
ATOM 2884 C C . VAL B 1 66 ? -11.453 -4.059 15.047 1 93.62 66 VAL B C 1
ATOM 2886 O O . VAL B 1 66 ? -10.609 -4.84 14.602 1 93.62 66 VAL B O 1
ATOM 2889 N N . ALA B 1 67 ? -12.523 -3.762 14.352 1 89.88 67 ALA B N 1
ATOM 2890 C CA . ALA B 1 67 ? -12.891 -4.422 13.102 1 89.88 67 ALA B CA 1
ATOM 2891 C C . ALA B 1 67 ? -12.031 -3.918 11.945 1 89.88 67 ALA B C 1
ATOM 2893 O O . ALA B 1 67 ? -11.914 -4.582 10.914 1 89.88 67 ALA B O 1
ATOM 2894 N N . THR B 1 68 ? -11.383 -2.762 12.164 1 92.38 68 THR B N 1
ATOM 2895 C CA . THR B 1 68 ? -10.773 -2.146 10.992 1 92.38 68 THR B CA 1
ATOM 2896 C C . THR B 1 68 ? -9.281 -1.908 11.219 1 92.38 68 THR B C 1
ATOM 2898 O O . THR B 1 68 ? -8.539 -1.629 10.281 1 92.38 68 THR B O 1
ATOM 2901 N N . GLN B 1 69 ? -8.859 -1.985 12.414 1 95.62 69 GLN B N 1
ATOM 2902 C CA . GLN B 1 69 ? -7.48 -1.653 12.742 1 95.62 69 GLN B CA 1
ATOM 2903 C C . GLN B 1 69 ? -6.723 -2.879 13.242 1 95.62 69 GLN B C 1
ATOM 2905 O O . GLN B 1 69 ? -7.078 -3.451 14.281 1 95.62 69 GLN B O 1
ATOM 2910 N N . PHE B 1 70 ? -5.602 -3.195 12.602 1 96.31 70 PHE B N 1
ATOM 2911 C CA . PHE B 1 70 ? -4.914 -4.449 12.898 1 96.31 70 PHE B CA 1
ATOM 2912 C C . PHE B 1 70 ? -4.035 -4.305 14.133 1 96.31 70 PHE B C 1
ATOM 2914 O O . PHE B 1 70 ? -3.541 -5.301 14.664 1 96.31 70 PHE B O 1
ATOM 2921 N N . LEU B 1 71 ? -3.871 -3.092 14.648 1 97.12 71 LEU B N 1
ATOM 2922 C CA . LEU B 1 71 ? -3.088 -2.906 15.859 1 97.12 71 LEU B CA 1
ATOM 2923 C C . LEU B 1 71 ? -3.977 -2.99 17.094 1 97.12 71 LEU B C 1
ATOM 2925 O O . LEU B 1 71 ? -3.504 -2.799 18.219 1 97.12 71 LEU B O 1
ATOM 2929 N N . LEU B 1 72 ? -5.262 -3.238 16.953 1 96.81 72 LEU B N 1
ATOM 2930 C CA . LEU B 1 72 ? -6.215 -3.299 18.047 1 96.81 72 LEU B CA 1
ATOM 2931 C C . LEU B 1 72 ? -6.91 -4.656 18.094 1 96.81 72 LEU B C 1
ATOM 2933 O O . LEU B 1 72 ? -7.086 -5.301 17.062 1 96.81 72 LEU B O 1
ATOM 2937 N N . ASP B 1 73 ? -7.32 -5.051 19.234 1 93.56 73 ASP B N 1
ATOM 2938 C CA . ASP B 1 73 ? -8.125 -6.262 19.359 1 93.56 73 ASP B CA 1
ATOM 2939 C C . ASP B 1 73 ? -9.25 -6.062 20.375 1 93.56 73 ASP B C 1
ATOM 2941 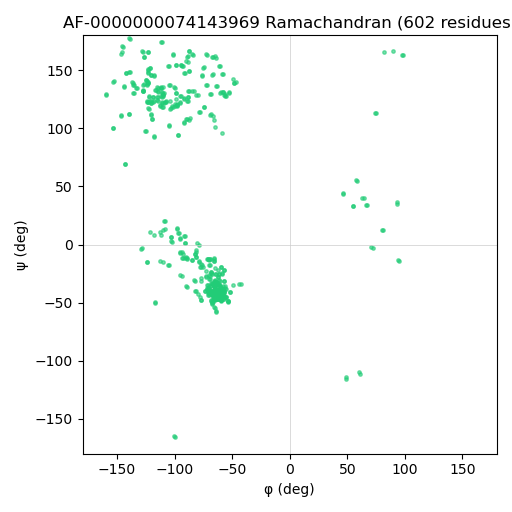O O . ASP B 1 73 ? -9.367 -4.992 20.969 1 93.56 73 ASP B O 1
ATOM 2945 N N . LYS B 1 74 ? -10.086 -7.051 20.562 1 94.06 74 LYS B N 1
ATOM 2946 C CA . LYS B 1 74 ? -11.305 -6.949 21.359 1 94.06 74 LYS B CA 1
ATOM 2947 C C . LYS B 1 74 ? -10.992 -6.602 22.812 1 94.06 74 LYS B C 1
ATOM 2949 O O . LYS B 1 74 ? -11.766 -5.902 23.469 1 94.06 74 LYS B O 1
ATOM 2954 N N . SER B 1 75 ? -9.859 -7.023 23.297 1 96.5 75 SER B N 1
ATOM 2955 C CA . SER B 1 75 ? -9.484 -6.77 24.688 1 96.5 75 SER B CA 1
ATOM 2956 C C . SER B 1 75 ? -9.148 -5.297 24.906 1 96.5 75 SER B C 1
ATOM 2958 O O . SER B 1 75 ? -9.062 -4.844 26.047 1 96.5 75 SER B O 1
ATOM 2960 N N . ASP B 1 76 ? -8.984 -4.551 23.859 1 97.44 76 ASP B N 1
ATOM 2961 C CA . ASP B 1 76 ? -8.586 -3.15 23.953 1 97.44 76 ASP B CA 1
ATOM 2962 C C . ASP B 1 76 ? -9.805 -2.24 24.062 1 97.44 76 ASP B C 1
ATOM 2964 O O . ASP B 1 76 ? -9.68 -1.05 24.359 1 97.44 76 ASP B O 1
ATOM 2968 N N . ILE B 1 77 ? -11 -2.783 23.812 1 97.56 77 ILE B N 1
ATOM 2969 C CA . ILE B 1 77 ? -12.211 -1.963 23.781 1 97.56 77 ILE B CA 1
ATOM 2970 C C . ILE B 1 77 ? -12.352 -1.21 25.109 1 97.56 77 ILE B C 1
ATOM 2972 O O . ILE B 1 77 ? -12.242 -1.804 26.188 1 97.56 77 ILE B O 1
ATOM 2976 N N . GLY B 1 78 ? -12.523 0.109 25.016 1 98.19 78 GLY B N 1
ATOM 2977 C CA . GLY B 1 78 ? -12.672 0.946 26.203 1 98.19 78 GLY B CA 1
ATOM 2978 C C . GLY B 1 78 ? -11.359 1.558 26.672 1 98.19 78 GLY B C 1
ATOM 2979 O O . GLY B 1 78 ? -11.359 2.488 27.469 1 98.19 78 GLY B O 1
ATOM 2980 N N . CYS B 1 79 ? -10.242 1.066 26.156 1 97.69 79 CYS B N 1
ATOM 2981 C CA . CYS B 1 79 ? -8.938 1.645 26.453 1 97.69 79 CYS B CA 1
ATOM 2982 C C . CYS B 1 79 ? -8.594 2.75 25.453 1 97.69 79 CYS B C 1
ATOM 2984 O O . CYS B 1 79 ? -9.266 2.898 24.438 1 97.69 79 CYS B O 1
ATOM 2986 N N . GLY B 1 80 ? -7.602 3.6 25.875 1 98.12 80 GLY B N 1
ATOM 2987 C CA . GLY B 1 80 ? -7.156 4.609 24.922 1 98.12 80 GLY B CA 1
ATOM 2988 C C . GLY B 1 80 ? -6.594 4.02 23.641 1 98.12 80 GLY B C 1
ATOM 2989 O O . GLY B 1 80 ? -5.789 3.084 23.688 1 98.12 80 GLY B O 1
ATOM 2990 N N . ARG B 1 81 ? -7.039 4.512 22.531 1 98.06 81 ARG B N 1
ATOM 2991 C CA . ARG B 1 81 ? -6.59 4.023 21.234 1 98.06 81 ARG B CA 1
ATOM 2992 C C . ARG B 1 81 ? -5.074 4.129 21.094 1 98.06 81 ARG B C 1
ATOM 2994 O O . ARG B 1 81 ? -4.422 3.199 20.625 1 98.06 81 ARG B O 1
ATOM 3001 N N . ALA B 1 82 ? -4.551 5.297 21.531 1 98.5 82 ALA B N 1
ATOM 3002 C CA . ALA B 1 82 ? -3.113 5.531 21.422 1 98.5 82 ALA B CA 1
ATOM 3003 C C . ALA B 1 82 ? -2.324 4.504 22.234 1 98.5 82 ALA B C 1
ATOM 3005 O O . ALA B 1 82 ? -1.342 3.945 21.734 1 98.5 82 ALA B O 1
ATOM 3006 N N . HIS B 1 83 ? -2.785 4.234 23.375 1 98.12 83 HIS B N 1
ATOM 3007 C CA . HIS B 1 83 ? -2.109 3.281 24.25 1 98.12 83 HIS B CA 1
ATOM 3008 C C . HIS B 1 83 ? -2.152 1.874 23.672 1 98.12 83 HIS B C 1
ATOM 3010 O O . HIS B 1 83 ? -1.14 1.171 23.656 1 98.12 83 HIS B O 1
ATOM 3016 N N . ALA B 1 84 ? -3.316 1.486 23.25 1 98.06 84 ALA B N 1
ATOM 3017 C CA . ALA B 1 84 ? -3.5 0.145 22.703 1 98.06 84 ALA B CA 1
ATOM 3018 C C . ALA B 1 84 ? -2.627 -0.067 21.469 1 98.06 84 ALA B C 1
ATOM 3020 O O . ALA B 1 84 ? -1.958 -1.095 21.344 1 98.06 84 ALA B O 1
ATOM 3021 N N . ALA B 1 85 ? -2.613 0.882 20.547 1 98.25 85 ALA B N 1
ATOM 3022 C CA . ALA B 1 85 ? -1.809 0.789 19.344 1 98.25 85 ALA B CA 1
ATOM 3023 C C . ALA B 1 85 ? -0.319 0.77 19.672 1 98.25 85 ALA B C 1
ATOM 3025 O O . ALA B 1 85 ? 0.447 0.016 19.062 1 98.25 85 ALA B O 1
ATOM 3026 N N . ALA B 1 86 ? 0.063 1.604 20.641 1 98.5 86 ALA B N 1
ATOM 3027 C CA . ALA B 1 86 ? 1.468 1.702 21.031 1 98.5 86 ALA B CA 1
ATOM 3028 C C . ALA B 1 86 ? 1.986 0.366 21.547 1 98.5 86 ALA B C 1
ATOM 3030 O O . ALA B 1 86 ? 3.105 -0.041 21.234 1 98.5 86 ALA B O 1
ATOM 3031 N N . LYS B 1 87 ? 1.177 -0.266 22.312 1 96.75 87 LYS B N 1
ATOM 3032 C CA . LYS B 1 87 ? 1.566 -1.547 22.891 1 96.75 87 LYS B CA 1
ATOM 3033 C C . LYS B 1 87 ? 1.867 -2.574 21.812 1 96.75 87 LYS B C 1
ATOM 3035 O O . LYS B 1 87 ? 2.898 -3.25 21.859 1 96.75 87 LYS B O 1
ATOM 3040 N N . LYS B 1 88 ? 1.024 -2.68 20.859 1 95.12 88 LYS B N 1
ATOM 3041 C CA . LYS B 1 88 ? 1.188 -3.664 19.797 1 95.12 88 LYS B CA 1
ATOM 3042 C C . LYS B 1 88 ? 2.338 -3.285 18.875 1 95.12 88 LYS B C 1
ATOM 3044 O O . LYS B 1 88 ? 3.172 -4.129 18.531 1 95.12 88 LYS B O 1
ATOM 3049 N N . ILE B 1 89 ? 2.451 -2.049 18.547 1 97.06 89 ILE B N 1
ATOM 3050 C CA . ILE B 1 89 ? 3.441 -1.571 17.578 1 97.06 89 ILE B CA 1
ATOM 3051 C C . ILE B 1 89 ? 4.844 -1.745 18.156 1 97.06 89 ILE B C 1
ATOM 3053 O O . ILE B 1 89 ? 5.797 -2.02 17.422 1 97.06 89 ILE B O 1
ATOM 3057 N N . ALA B 1 90 ? 5 -1.607 19.422 1 96.31 90 ALA B N 1
ATOM 3058 C CA . ALA B 1 90 ? 6.293 -1.713 20.094 1 96.31 90 ALA B CA 1
ATOM 3059 C C . ALA B 1 90 ? 6.898 -3.102 19.906 1 96.31 90 ALA B C 1
ATOM 3061 O O . ALA B 1 90 ? 8.117 -3.256 19.875 1 96.31 90 ALA B O 1
ATOM 3062 N N . SER B 1 91 ? 6.066 -4.078 19.672 1 93.25 91 SER B N 1
ATOM 3063 C CA . SER B 1 91 ? 6.543 -5.449 19.531 1 93.25 91 SER B CA 1
ATOM 3064 C C . SER B 1 91 ? 7.156 -5.668 18.141 1 93.25 91 SER B C 1
ATOM 3066 O O . SER B 1 91 ? 7.887 -6.637 17.938 1 93.25 91 SER B O 1
ATOM 3068 N N . TYR B 1 92 ? 6.836 -4.824 17.203 1 93.94 92 TYR B N 1
ATOM 3069 C CA . TYR B 1 92 ? 7.352 -4.977 15.852 1 93.94 92 TYR B CA 1
ATOM 3070 C C . TYR B 1 92 ? 8.852 -4.727 15.805 1 93.94 92 TYR B C 1
ATOM 3072 O O . TYR B 1 92 ? 9.57 -5.336 15.008 1 93.94 92 TYR B O 1
ATOM 3080 N N . ASN B 1 93 ? 9.383 -3.82 16.641 1 94.12 93 ASN B N 1
ATOM 3081 C CA . ASN B 1 93 ? 10.797 -3.457 16.719 1 94.12 93 ASN B CA 1
ATOM 3082 C C . ASN B 1 93 ? 11.164 -2.934 18.109 1 94.12 93 ASN B C 1
ATOM 3084 O O . ASN B 1 93 ? 10.945 -1.76 18.406 1 94.12 93 ASN B O 1
ATOM 3088 N N . PRO B 1 94 ? 11.727 -3.707 18.875 1 92.81 94 PRO B N 1
ATOM 3089 C CA . PRO B 1 94 ? 12.016 -3.326 20.266 1 92.81 94 PRO B CA 1
ATOM 3090 C C . PRO B 1 94 ? 13.031 -2.189 20.359 1 92.81 94 PRO B C 1
ATOM 3092 O O . PRO B 1 94 ? 13.195 -1.597 21.438 1 92.81 94 PRO B O 1
ATOM 3095 N N . LEU B 1 95 ? 13.695 -1.854 19.297 1 94 95 LEU B N 1
ATOM 3096 C CA . LEU B 1 95 ? 14.703 -0.794 19.312 1 94 95 LEU B CA 1
ATOM 3097 C C . LEU B 1 95 ? 14.047 0.573 19.125 1 94 95 LEU B C 1
ATOM 3099 O O . LEU B 1 95 ? 14.688 1.604 19.344 1 94 95 LEU B O 1
ATOM 3103 N N . VAL B 1 96 ? 12.82 0.583 18.734 1 97.12 96 VAL B N 1
ATOM 3104 C CA . VAL B 1 96 ? 12.102 1.836 18.531 1 97.12 96 VAL B CA 1
ATOM 3105 C C . VAL B 1 96 ? 11.375 2.238 19.812 1 97.12 96 VAL B C 1
ATOM 3107 O O . VAL B 1 96 ? 10.648 1.437 20.391 1 97.12 96 VAL B O 1
ATOM 3110 N N . LYS B 1 97 ? 11.648 3.492 20.281 1 98.5 97 LYS B N 1
ATOM 3111 C CA . LYS B 1 97 ? 10.891 4.031 21.406 1 98.5 97 LYS B CA 1
ATOM 3112 C C . LYS B 1 97 ? 9.484 4.441 20.984 1 98.5 97 LYS B C 1
ATOM 3114 O O . LYS B 1 97 ? 9.32 5.273 20.094 1 98.5 97 LYS B O 1
ATOM 3119 N N . VAL B 1 98 ? 8.469 3.822 21.562 1 98.75 98 VAL B N 1
ATOM 3120 C CA . VAL B 1 98 ? 7.086 4.172 21.266 1 98.75 98 VAL B CA 1
ATOM 3121 C C . VAL B 1 98 ? 6.453 4.887 22.453 1 98.75 98 VAL B C 1
ATOM 3123 O O . VAL B 1 98 ? 6.477 4.375 23.578 1 98.75 98 VAL B O 1
ATOM 3126 N N . THR B 1 99 ? 5.957 6.105 22.234 1 98.69 99 THR B N 1
ATOM 3127 C CA . THR B 1 99 ? 5.359 6.898 23.312 1 98.69 99 THR B CA 1
ATOM 3128 C C . THR B 1 99 ? 3.924 7.281 22.953 1 98.69 99 THR B C 1
ATOM 3130 O O . THR B 1 99 ? 3.49 7.102 21.812 1 98.69 99 THR B O 1
ATOM 3133 N N . VAL B 1 100 ? 3.199 7.75 24.016 1 98.44 100 VAL B N 1
ATOM 3134 C CA . VAL B 1 100 ? 1.772 8.008 23.859 1 98.44 100 VAL B CA 1
ATOM 3135 C C . VAL B 1 100 ? 1.424 9.375 24.453 1 98.44 100 VAL B C 1
ATOM 3137 O O . VAL B 1 100 ? 1.957 9.758 25.484 1 98.44 100 VAL B O 1
ATOM 3140 N N . ASN B 1 101 ? 0.668 10.094 23.719 1 96.94 101 ASN B N 1
ATOM 3141 C CA . ASN B 1 101 ? -0.025 11.289 24.188 1 96.94 101 ASN B CA 1
ATOM 3142 C C . ASN B 1 101 ? -1.534 11.172 24 1 96.94 101 ASN B C 1
ATOM 3144 O O . ASN B 1 101 ? -2.021 11.172 22.875 1 96.94 101 ASN B O 1
ATOM 3148 N N . GLU B 1 102 ? -2.33 11.172 25.031 1 95.75 102 GLU B N 1
ATOM 3149 C CA . GLU B 1 102 ? -3.758 10.883 24.953 1 95.75 102 GLU B CA 1
ATOM 3150 C C . GLU B 1 102 ? -4.578 12.164 24.875 1 95.75 102 GLU B C 1
ATOM 3152 O O . GLU B 1 102 ? -5.809 12.125 24.969 1 95.75 102 GLU B O 1
ATOM 3157 N N . LYS B 1 103 ? -3.891 13.211 24.688 1 95.19 103 LYS B N 1
ATOM 3158 C CA . LYS B 1 103 ? -4.605 14.477 24.516 1 95.19 103 LYS B CA 1
ATOM 3159 C C . LYS B 1 103 ? -5.043 14.672 23.062 1 95.19 103 LYS B C 1
ATOM 3161 O O . LYS B 1 103 ? -4.59 13.945 22.172 1 95.19 103 LYS B O 1
ATOM 3166 N N . SER B 1 104 ? -5.969 15.609 22.938 1 96.31 104 SER B N 1
ATOM 3167 C CA . SER B 1 104 ? -6.438 15.961 21.609 1 96.31 104 SER B CA 1
ATOM 3168 C C . SER B 1 104 ? -5.34 16.656 20.797 1 96.31 104 SER B C 1
ATOM 3170 O O . SER B 1 104 ? -4.52 17.391 21.359 1 96.31 104 SER B O 1
ATOM 3172 N N . ALA B 1 105 ? -5.352 16.406 19.5 1 96 105 ALA B N 1
ATOM 3173 C CA . ALA B 1 105 ? -4.418 17.094 18.609 1 96 105 ALA B CA 1
ATOM 3174 C C . ALA B 1 105 ? -4.59 18.609 18.688 1 96 105 ALA B C 1
ATOM 3176 O O . ALA B 1 105 ? -3.648 19.359 18.438 1 96 105 ALA B O 1
ATOM 3177 N N . SER B 1 106 ? -5.77 19.062 19.078 1 95.5 106 SER B N 1
ATOM 3178 C CA . SER B 1 106 ? -6.074 20.484 19.141 1 95.5 106 SER B CA 1
ATOM 3179 C C . SER B 1 106 ? -5.34 21.156 20.297 1 95.5 106 SER B C 1
ATOM 3181 O O . SER B 1 106 ? -5.289 22.375 20.391 1 95.5 106 SER B O 1
ATOM 3183 N N . THR B 1 107 ? -4.773 20.359 21.188 1 96.25 107 THR B N 1
ATOM 3184 C CA . THR B 1 107 ? -4.121 20.922 22.375 1 96.25 107 THR B CA 1
ATOM 3185 C C . THR B 1 107 ? -2.623 21.094 22.141 1 96.25 107 THR B C 1
ATOM 3187 O O . THR B 1 107 ? -1.91 21.625 22.984 1 96.25 107 THR B O 1
ATOM 3190 N N . LEU B 1 108 ? -2.141 20.609 21.016 1 97.06 108 LEU B N 1
ATOM 3191 C CA . LEU B 1 108 ? -0.713 20.656 20.719 1 97.06 108 LEU B CA 1
ATOM 3192 C C . LEU B 1 108 ? -0.244 22.109 20.594 1 97.06 108 LEU B C 1
ATOM 3194 O O . LEU B 1 108 ? -0.942 22.938 20.016 1 97.06 108 LEU B O 1
ATOM 3198 N N . SER B 1 109 ? 0.88 22.406 21.172 1 97.69 109 SER B N 1
ATOM 3199 C CA . SER B 1 109 ? 1.498 23.719 21.047 1 97.69 109 SER B CA 1
ATOM 3200 C C . SER B 1 109 ? 2.637 23.703 20.031 1 97.69 109 SER B C 1
ATOM 3202 O O . SER B 1 109 ? 3.145 22.625 19.688 1 97.69 109 SER B O 1
ATOM 3204 N N . GLN B 1 110 ? 3.004 24.844 19.609 1 98.06 110 GLN B N 1
ATOM 3205 C CA . GLN B 1 110 ? 4.121 24.984 18.672 1 98.06 110 GLN B CA 1
ATOM 3206 C C . GLN B 1 110 ? 5.406 24.406 19.281 1 98.06 110 GLN B C 1
ATOM 3208 O O . GLN B 1 110 ? 6.18 23.75 18.578 1 98.06 110 GLN B O 1
ATOM 3213 N N . ASP B 1 111 ? 5.578 24.656 20.578 1 98.12 111 ASP B N 1
ATOM 3214 C CA . ASP B 1 111 ? 6.77 24.188 21.266 1 98.12 111 ASP B CA 1
ATOM 3215 C C . ASP B 1 111 ? 6.812 22.656 21.297 1 98.12 111 ASP B C 1
ATOM 3217 O O . ASP B 1 111 ? 7.875 22.047 21.141 1 98.12 111 ASP B O 1
ATOM 3221 N N . GLU B 1 112 ? 5.723 22.031 21.547 1 97.88 112 GLU B N 1
ATOM 3222 C CA . GLU B 1 112 ? 5.648 20.578 21.547 1 97.88 112 GLU B CA 1
ATOM 3223 C C . GLU B 1 112 ? 5.945 20.016 20.156 1 97.88 112 GLU B C 1
ATOM 3225 O O . GLU B 1 112 ? 6.691 19.047 20.031 1 97.88 112 GLU B O 1
ATOM 3230 N N . LEU B 1 113 ? 5.398 20.641 19.172 1 98.44 113 LEU B N 1
ATOM 3231 C CA . LEU B 1 113 ? 5.582 20.172 17.812 1 98.44 113 LEU B CA 1
ATOM 3232 C C . LEU B 1 113 ? 7.039 20.297 17.375 1 98.44 113 LEU B C 1
ATOM 3234 O O . LEU B 1 113 ? 7.535 19.469 16.609 1 98.44 113 LEU B O 1
ATOM 3238 N N . ALA B 1 114 ? 7.742 21.297 17.906 1 98.38 114 ALA B N 1
ATOM 3239 C CA . ALA B 1 114 ? 9.125 21.562 17.547 1 98.38 114 ALA B CA 1
ATOM 3240 C C . ALA B 1 114 ? 10.047 20.438 17.984 1 98.38 114 ALA B C 1
ATOM 3242 O O . ALA B 1 114 ? 11.188 20.344 17.531 1 98.38 114 ALA B O 1
ATOM 3243 N N . GLU B 1 115 ? 9.547 19.562 18.844 1 98.12 115 GLU B N 1
ATOM 3244 C CA . GLU B 1 115 ? 10.352 18.469 19.391 1 98.12 115 GLU B CA 1
ATOM 3245 C C . GLU B 1 115 ? 10.438 17.297 18.422 1 98.12 115 GLU B C 1
ATOM 3247 O O . GLU B 1 115 ? 11.25 16.391 18.594 1 98.12 115 GLU B O 1
ATOM 3252 N N . TYR B 1 116 ? 9.664 17.328 17.406 1 98.62 116 TYR B N 1
ATOM 3253 C CA . TYR B 1 116 ? 9.594 16.203 16.5 1 98.62 116 TYR B CA 1
ATOM 3254 C C . TYR B 1 116 ? 10.32 16.5 15.188 1 98.62 116 TYR B C 1
ATOM 3256 O O . TYR B 1 116 ? 10.484 17.672 14.82 1 98.62 116 TYR B O 1
ATOM 3264 N N . SER B 1 117 ? 10.773 15.438 14.57 1 98.69 117 SER B N 1
ATOM 3265 C CA . SER B 1 117 ? 11.445 15.547 13.273 1 98.69 117 SER B CA 1
ATOM 3266 C C . SER B 1 117 ? 10.43 15.609 12.133 1 98.69 117 SER B C 1
ATOM 3268 O O . SER B 1 117 ? 10.719 16.188 11.078 1 98.69 117 SER B O 1
ATOM 3270 N N . VAL B 1 118 ? 9.312 14.992 12.305 1 98.75 118 VAL B N 1
ATOM 3271 C CA . VAL B 1 118 ? 8.234 14.945 11.328 1 98.75 118 VAL B CA 1
ATOM 3272 C C . VAL B 1 118 ? 6.898 14.742 12.039 1 98.75 118 VAL B C 1
ATOM 3274 O O . VAL B 1 118 ? 6.816 14 13.016 1 98.75 118 VAL B O 1
ATOM 3277 N N . ILE B 1 119 ? 5.883 15.445 11.555 1 98.88 119 ILE B N 1
ATOM 3278 C CA . ILE B 1 119 ? 4.52 15.273 12.039 1 98.88 119 ILE B CA 1
ATOM 3279 C C . ILE B 1 119 ? 3.643 14.703 10.93 1 98.88 119 ILE B C 1
ATOM 3281 O O . ILE B 1 119 ? 3.621 15.234 9.812 1 98.88 119 ILE B O 1
ATOM 3285 N N . ILE B 1 120 ? 2.967 13.641 11.227 1 98.88 120 ILE B N 1
ATOM 3286 C CA . ILE B 1 120 ? 2.045 13.031 10.273 1 98.88 120 ILE B CA 1
ATOM 3287 C C . ILE B 1 120 ? 0.633 13.023 10.859 1 98.88 120 ILE B C 1
ATOM 3289 O O . ILE B 1 120 ? 0.338 12.266 11.781 1 98.88 120 ILE B O 1
ATOM 3293 N N . ALA B 1 121 ? -0.206 13.875 10.305 1 98.69 121 ALA B N 1
ATOM 3294 C CA . ALA B 1 121 ? -1.608 13.977 10.703 1 98.69 121 ALA B CA 1
ATOM 3295 C C . ALA B 1 121 ? -2.496 13.117 9.805 1 98.69 121 ALA B C 1
ATOM 3297 O O . ALA B 1 121 ? -2.428 13.219 8.578 1 98.69 121 ALA B O 1
ATOM 3298 N N . THR B 1 122 ? -3.309 12.273 10.453 1 97.94 122 THR B N 1
ATOM 3299 C CA . THR B 1 122 ? -4.219 11.43 9.68 1 97.94 122 THR B CA 1
ATOM 3300 C C . THR B 1 122 ? -5.664 11.656 10.109 1 97.94 122 THR B C 1
ATOM 3302 O O . THR B 1 122 ? -5.938 11.875 11.297 1 97.94 122 THR B O 1
ATOM 3305 N N . GLN B 1 123 ? -6.559 11.703 9.188 1 95.81 123 GLN B N 1
ATOM 3306 C CA . GLN B 1 123 ? -8 11.664 9.406 1 95.81 123 GLN B CA 1
ATOM 3307 C C . GLN B 1 123 ? -8.438 12.758 10.375 1 95.81 123 GLN B C 1
ATOM 3309 O O . GLN B 1 123 ? -9.289 12.531 11.234 1 95.81 123 GLN B O 1
ATOM 3314 N N . LEU B 1 124 ? -7.777 13.914 10.383 1 96.38 124 LEU B N 1
ATOM 3315 C CA . LEU B 1 124 ? -8.148 15.039 11.227 1 96.38 124 LEU B CA 1
ATOM 3316 C C . LEU B 1 124 ? -9.109 15.977 10.5 1 96.38 124 LEU B C 1
ATOM 3318 O O . LEU B 1 124 ? -9.047 16.094 9.273 1 96.38 124 LEU B O 1
ATOM 3322 N N . PRO B 1 125 ? -9.992 16.578 11.312 1 94.75 125 PRO B N 1
ATOM 3323 C CA . PRO B 1 125 ? -10.781 17.641 10.688 1 94.75 125 PRO B CA 1
ATOM 3324 C C . PRO B 1 125 ? -9.906 18.766 10.117 1 94.75 125 PRO B C 1
ATOM 3326 O O . PRO B 1 125 ? -8.883 19.109 10.711 1 94.75 125 PRO B O 1
ATOM 3329 N N . LEU B 1 126 ? -10.359 19.328 9.055 1 94.75 126 LEU B N 1
ATOM 3330 C CA . LEU B 1 126 ? -9.57 20.281 8.305 1 94.75 126 LEU B CA 1
ATOM 3331 C C . LEU B 1 126 ? -9.141 21.453 9.203 1 94.75 126 LEU B C 1
ATOM 3333 O O . LEU B 1 126 ? -7.988 21.891 9.141 1 94.75 126 LEU B O 1
ATOM 3337 N N . GLN B 1 127 ? -10.023 21.906 10.039 1 94.62 127 GLN B N 1
ATOM 3338 C CA . GLN B 1 127 ? -9.703 23.062 10.891 1 94.62 127 GLN B CA 1
ATOM 3339 C C . GLN B 1 127 ? -8.547 22.734 11.836 1 94.62 127 GLN B C 1
ATOM 3341 O O . GLN B 1 127 ? -7.668 23.562 12.055 1 94.62 127 GLN B O 1
ATOM 3346 N N . THR B 1 128 ? -8.57 21.562 12.398 1 96.75 128 THR B N 1
ATOM 3347 C CA . THR B 1 128 ? -7.477 21.125 13.266 1 96.75 128 THR B CA 1
ATOM 3348 C C . THR B 1 128 ? -6.172 21.016 12.484 1 96.75 128 THR B C 1
ATOM 3350 O O . THR B 1 128 ? -5.117 21.422 12.969 1 96.75 128 THR B O 1
ATOM 3353 N N . VAL B 1 129 ? -6.238 20.5 11.297 1 97.12 129 VAL B N 1
ATOM 3354 C CA . VAL B 1 129 ? -5.062 20.328 10.445 1 97.12 129 VAL B CA 1
ATOM 3355 C C . VAL B 1 129 ? -4.453 21.688 10.133 1 97.12 129 VAL B C 1
ATOM 3357 O O . VAL B 1 129 ? -3.23 21.859 10.18 1 97.12 129 VAL B O 1
ATOM 3360 N N . LEU B 1 130 ? -5.305 22.625 9.781 1 96.38 130 LEU B N 1
ATOM 3361 C CA . LEU B 1 130 ? -4.828 23.953 9.445 1 96.38 130 LEU B CA 1
ATOM 3362 C C . LEU B 1 130 ? -4.059 24.562 10.609 1 96.38 130 LEU B C 1
ATOM 3364 O O . LEU B 1 130 ? -2.979 25.141 10.414 1 96.38 130 LEU B O 1
ATOM 3368 N N . THR B 1 131 ? -4.57 24.375 11.773 1 97.44 131 THR B N 1
ATOM 3369 C CA . THR B 1 131 ? -3.943 24.938 12.961 1 97.44 131 THR B CA 1
ATOM 3370 C C . THR B 1 131 ? -2.613 24.25 13.25 1 97.44 131 THR B C 1
ATOM 3372 O O . THR B 1 131 ? -1.598 24.922 13.469 1 97.44 131 THR B O 1
ATOM 3375 N N . VAL B 1 132 ? -2.596 22.938 13.227 1 98.25 132 VAL B N 1
ATOM 3376 C CA . VAL B 1 132 ? -1.395 22.172 13.539 1 98.25 132 VAL B CA 1
ATOM 3377 C C . VAL B 1 132 ? -0.333 22.406 12.469 1 98.25 132 VAL B C 1
ATOM 3379 O O . VAL B 1 132 ? 0.854 22.547 12.781 1 98.25 132 VAL B O 1
ATOM 3382 N N . ASN B 1 133 ? -0.777 22.453 11.219 1 98.06 133 ASN B N 1
ATOM 3383 C CA . ASN B 1 133 ? 0.165 22.719 10.141 1 98.06 133 ASN B CA 1
ATOM 3384 C C . ASN B 1 133 ? 0.793 24.109 10.258 1 98.06 133 ASN B C 1
ATOM 3386 O O . ASN B 1 133 ? 1.998 24.266 10.062 1 98.06 133 ASN B O 1
ATOM 3390 N N . ASP B 1 134 ? -0.028 25.078 10.562 1 97.25 134 ASP B N 1
ATOM 3391 C CA . ASP B 1 134 ? 0.506 26.422 10.734 1 97.25 134 ASP B CA 1
ATOM 3392 C C . ASP B 1 134 ? 1.579 26.453 11.82 1 97.25 134 ASP B C 1
ATOM 3394 O O . ASP B 1 134 ? 2.637 27.062 11.641 1 97.25 134 ASP B O 1
ATOM 3398 N N . MET B 1 135 ? 1.312 25.828 12.906 1 98.19 135 MET B N 1
ATOM 3399 C CA . MET B 1 135 ? 2.264 25.781 14.016 1 98.19 135 MET B CA 1
ATOM 3400 C C . MET B 1 135 ? 3.521 25.016 13.617 1 98.19 135 MET B C 1
ATOM 3402 O O . MET B 1 135 ? 4.637 25.422 13.945 1 98.19 135 MET B O 1
ATOM 3406 N N . SER B 1 136 ? 3.328 23.891 12.953 1 98 136 SER B N 1
ATOM 3407 C CA . SER B 1 136 ? 4.48 23.094 12.523 1 98 136 SER B CA 1
ATOM 3408 C C . SER B 1 136 ? 5.324 23.859 11.508 1 98 136 SER B C 1
ATOM 3410 O O . SER B 1 136 ? 6.555 23.75 11.5 1 98 136 SER B O 1
ATOM 3412 N N . HIS B 1 137 ? 4.645 24.578 10.609 1 97.62 137 HIS B N 1
ATOM 3413 C CA . HIS B 1 137 ? 5.332 25.406 9.633 1 97.62 137 HIS B CA 1
ATOM 3414 C C . HIS B 1 137 ? 6.207 26.453 10.305 1 97.62 137 HIS B C 1
ATOM 3416 O O . HIS B 1 137 ? 7.363 26.641 9.93 1 97.62 137 HIS B O 1
ATOM 3422 N N . LYS B 1 138 ? 5.672 27.078 11.273 1 97.06 138 LYS B N 1
ATOM 3423 C CA . LYS B 1 138 ? 6.402 28.094 12.039 1 97.06 138 LYS B CA 1
ATOM 3424 C C . LYS B 1 138 ? 7.57 27.469 12.797 1 97.06 138 LYS B C 1
ATOM 3426 O O . LYS B 1 138 ? 8.625 28.094 12.93 1 97.06 138 LYS B O 1
ATOM 3431 N N . ALA B 1 139 ? 7.398 26.281 13.273 1 97.56 139 ALA B N 1
ATOM 3432 C CA . ALA B 1 139 ? 8.422 25.562 14.031 1 97.56 139 ALA B CA 1
ATOM 3433 C C . ALA B 1 139 ? 9.438 24.906 13.102 1 97.56 139 ALA B C 1
ATOM 3435 O O . ALA B 1 139 ? 10.414 24.312 13.555 1 97.56 139 ALA B O 1
ATOM 3436 N N . ALA B 1 140 ? 9.211 24.953 11.836 1 96.56 140 ALA B N 1
ATOM 3437 C CA . ALA B 1 140 ? 10.07 24.391 10.805 1 96.56 140 ALA B CA 1
ATOM 3438 C C . ALA B 1 140 ? 10.148 22.875 10.93 1 96.56 140 ALA B C 1
ATOM 3440 O O . ALA B 1 140 ? 11.227 22.281 10.805 1 96.56 140 ALA B O 1
ATOM 3441 N N . VAL B 1 141 ? 9.039 22.25 11.234 1 98.19 141 VAL B N 1
ATOM 3442 C CA . VAL B 1 141 ? 8.945 20.797 11.312 1 98.19 141 VAL B CA 1
ATOM 3443 C C . VAL B 1 141 ? 8.164 20.266 10.109 1 98.19 141 VAL B C 1
ATOM 3445 O O . VAL B 1 141 ? 7.039 20.703 9.852 1 98.19 141 VAL B O 1
ATOM 3448 N N . PRO B 1 142 ? 8.773 19.375 9.336 1 98.38 142 PRO B N 1
ATOM 3449 C CA . PRO B 1 142 ? 8.047 18.734 8.234 1 98.38 142 PRO B CA 1
ATOM 3450 C C . PRO B 1 142 ? 6.684 18.188 8.664 1 98.38 142 PRO B C 1
ATOM 3452 O O . PRO B 1 142 ? 6.555 17.609 9.742 1 98.38 142 PRO B O 1
ATOM 3455 N N . PHE B 1 143 ? 5.695 18.406 7.762 1 98.62 143 PHE B N 1
ATOM 3456 C CA . PHE B 1 143 ? 4.316 18.094 8.109 1 98.62 143 PHE B CA 1
ATOM 3457 C C . PHE B 1 143 ? 3.627 17.359 6.957 1 98.62 143 PHE B C 1
ATOM 3459 O O . PHE B 1 143 ? 3.725 17.781 5.805 1 98.62 143 PHE B O 1
ATOM 3466 N N . TYR B 1 144 ? 2.982 16.219 7.332 1 98.62 144 TYR B N 1
ATOM 3467 C CA . TYR B 1 144 ? 2.117 15.484 6.422 1 98.62 144 TYR B CA 1
ATOM 3468 C C . TYR B 1 144 ? 0.673 15.5 6.906 1 98.62 144 TYR B C 1
ATOM 3470 O O . TYR B 1 144 ? 0.411 15.344 8.102 1 98.62 144 TYR B O 1
ATOM 3478 N N . PHE B 1 145 ? -0.217 15.742 6 1 98.5 145 PHE B N 1
ATOM 3479 C CA . PHE B 1 145 ? -1.635 15.508 6.238 1 98.5 145 PHE B CA 1
ATOM 3480 C C . PHE B 1 145 ? -2.193 14.5 5.238 1 98.5 145 PHE B C 1
ATOM 3482 O O . PHE B 1 145 ? -2.1 14.711 4.023 1 98.5 145 PHE B O 1
ATOM 3489 N N . VAL B 1 146 ? -2.744 13.406 5.773 1 98.31 146 VAL B N 1
ATOM 3490 C CA . VAL B 1 146 ? -3.166 12.297 4.918 1 98.31 146 VAL B CA 1
ATOM 3491 C C . VAL B 1 146 ? -4.543 11.805 5.359 1 98.31 146 VAL B C 1
ATOM 3493 O O . VAL B 1 146 ? -4.816 11.688 6.555 1 98.31 146 VAL B O 1
ATOM 3496 N N . SER B 1 147 ? -5.383 11.547 4.387 1 97.06 147 SER B N 1
ATOM 3497 C CA . SER B 1 147 ? -6.707 10.992 4.645 1 97.06 147 SER B CA 1
ATOM 3498 C C . SER B 1 147 ? -7.105 9.984 3.576 1 97.06 147 SER B C 1
ATOM 3500 O O . SER B 1 147 ? -6.66 10.078 2.43 1 97.06 147 SER B O 1
ATOM 3502 N N . VAL B 1 148 ? -7.844 9.039 4.023 1 96.69 148 VAL B N 1
ATOM 3503 C CA . VAL B 1 148 ? -8.414 8.055 3.117 1 96.69 148 VAL B CA 1
ATOM 3504 C C . VAL B 1 148 ? -9.938 8.117 3.178 1 96.69 148 VAL B C 1
ATOM 3506 O O . VAL B 1 148 ? -10.523 8.109 4.262 1 96.69 148 VAL B O 1
ATOM 3509 N N . PHE B 1 149 ? -10.578 8.266 2.057 1 94.5 149 PHE B N 1
ATOM 3510 C CA . PHE B 1 149 ? -12.023 8.203 1.894 1 94.5 149 PHE B CA 1
ATOM 3511 C C . PHE B 1 149 ? -12.414 7.051 0.978 1 94.5 149 PHE B C 1
ATOM 3513 O O . PHE B 1 149 ? -12.516 7.223 -0.239 1 94.5 149 PHE B O 1
ATOM 3520 N N . GLY B 1 150 ? -12.68 5.934 1.638 1 92.81 150 GLY B N 1
ATOM 3521 C CA . GLY B 1 150 ? -13.031 4.758 0.857 1 92.81 150 GLY B CA 1
ATOM 3522 C C . GLY B 1 150 ? -11.93 4.324 -0.091 1 92.81 150 GLY B C 1
ATOM 3523 O O . GLY B 1 150 ? -10.828 3.973 0.345 1 92.81 150 GLY B O 1
ATOM 3524 N N . MET B 1 151 ? -12.18 4.488 -1.393 1 94.56 151 MET B N 1
ATOM 3525 C CA . MET B 1 151 ? -11.234 4.062 -2.424 1 94.56 151 MET B CA 1
ATOM 3526 C C . MET B 1 151 ? -10.273 5.188 -2.783 1 94.56 151 MET B C 1
ATOM 3528 O O . MET B 1 151 ? -9.484 5.059 -3.721 1 94.56 151 MET B O 1
ATOM 3532 N N . TYR B 1 152 ? -10.312 6.277 -2.064 1 96.19 152 TYR B N 1
ATOM 3533 C CA . TYR B 1 152 ? -9.555 7.461 -2.453 1 96.19 152 TYR B CA 1
ATOM 3534 C C . TYR B 1 152 ? -8.641 7.922 -1.32 1 96.19 152 TYR B C 1
ATOM 3536 O O . TYR B 1 152 ? -9.008 7.84 -0.147 1 96.19 152 TYR B O 1
ATOM 3544 N N . GLY B 1 153 ? -7.516 8.336 -1.687 1 97 153 GLY B N 1
ATOM 3545 C CA . GLY B 1 153 ? -6.562 8.883 -0.733 1 97 153 GLY B CA 1
ATOM 3546 C C . GLY B 1 153 ? -6.168 10.312 -1.037 1 97 153 GLY B C 1
ATOM 3547 O O . GLY B 1 153 ? -6.109 10.711 -2.203 1 97 153 GLY B O 1
ATOM 3548 N N . PHE B 1 154 ? -5.918 11.109 -0.05 1 95.88 154 PHE B N 1
ATOM 3549 C CA . PHE B 1 154 ? -5.41 12.477 -0.126 1 95.88 154 PHE B CA 1
ATOM 3550 C C . PHE B 1 154 ? -4.176 12.648 0.751 1 95.88 154 PHE B C 1
ATOM 3552 O O . PHE B 1 154 ? -4.152 12.188 1.895 1 95.88 154 PHE B O 1
ATOM 3559 N N . ALA B 1 155 ? -3.174 13.242 0.178 1 97 155 ALA B N 1
ATOM 3560 C CA . ALA B 1 155 ? -2.006 13.586 0.984 1 97 155 ALA B CA 1
ATOM 3561 C C . ALA B 1 155 ? -1.514 14.992 0.666 1 97 155 ALA B C 1
ATOM 3563 O O . ALA B 1 155 ? -1.521 15.414 -0.494 1 97 155 ALA B O 1
ATOM 3564 N N . PHE B 1 156 ? -1.149 15.688 1.649 1 95.94 156 PHE B N 1
ATOM 3565 C CA . PHE B 1 156 ? -0.534 17 1.588 1 95.94 156 PHE B CA 1
ATOM 3566 C C . PHE B 1 156 ? 0.768 17.031 2.381 1 95.94 156 PHE B C 1
ATOM 3568 O O . PHE B 1 156 ? 0.853 16.453 3.465 1 95.94 156 PHE B O 1
ATOM 3575 N N . THR B 1 157 ? 1.775 17.672 1.814 1 96.75 157 THR B N 1
ATOM 3576 C CA . THR B 1 157 ? 3.051 17.812 2.51 1 96.75 157 THR B CA 1
ATOM 3577 C C . THR B 1 157 ? 3.449 19.281 2.625 1 96.75 157 THR B C 1
ATOM 3579 O O . THR B 1 157 ? 3.232 20.062 1.697 1 96.75 157 THR B O 1
ATOM 3582 N N . ASP B 1 158 ? 3.912 19.609 3.742 1 96.75 158 ASP B N 1
ATOM 3583 C CA . ASP B 1 158 ? 4.555 20.891 4.031 1 96.75 158 ASP B CA 1
ATOM 3584 C C . ASP B 1 158 ? 5.945 20.688 4.621 1 96.75 158 ASP B C 1
ATOM 3586 O O . ASP B 1 158 ? 6.098 20.531 5.836 1 96.75 158 ASP B O 1
ATOM 3590 N N . LEU B 1 159 ? 6.922 20.781 3.744 1 96.62 159 LEU B N 1
ATOM 3591 C CA . LEU B 1 159 ? 8.297 20.562 4.172 1 96.62 159 LEU B CA 1
ATOM 3592 C C . LEU B 1 159 ? 9.039 21.891 4.32 1 96.62 159 LEU B C 1
ATOM 3594 O O . LEU B 1 159 ? 10.25 21.906 4.547 1 96.62 159 LEU B O 1
ATOM 3598 N N . ARG B 1 160 ? 8.273 22.984 4.172 1 94.56 160 ARG B N 1
ATOM 3599 C CA . ARG B 1 160 ? 8.891 24.312 4.152 1 94.56 160 ARG B CA 1
ATOM 3600 C C . ARG B 1 160 ? 10.07 24.344 3.186 1 94.56 160 ARG B C 1
ATOM 3602 O O . ARG B 1 160 ? 9.906 24.109 1.986 1 94.56 160 ARG B O 1
ATOM 3609 N N . LYS B 1 161 ? 11.242 24.547 3.68 1 93.81 161 LYS B N 1
ATOM 3610 C CA . LYS B 1 161 ? 12.438 24.344 2.863 1 93.81 161 LYS B CA 1
ATOM 3611 C C . LYS B 1 161 ? 13.109 23.016 3.186 1 93.81 161 LYS B C 1
ATOM 3613 O O . LYS B 1 161 ? 13.445 22.734 4.34 1 93.81 161 LYS B O 1
ATOM 3618 N N . HIS B 1 162 ? 13.164 22.188 2.191 1 95.06 162 HIS B N 1
ATOM 3619 C CA . HIS B 1 162 ? 13.781 20.875 2.367 1 95.06 162 HIS B CA 1
ATOM 3620 C C . HIS B 1 162 ? 14.922 20.656 1.377 1 95.06 162 HIS B C 1
ATOM 3622 O O . HIS B 1 162 ? 14.727 20.781 0.166 1 95.06 162 HIS B O 1
ATOM 3628 N N . THR B 1 163 ? 16.062 20.391 1.941 1 95.38 163 THR B N 1
ATOM 3629 C CA . THR B 1 163 ? 17.234 20.109 1.132 1 95.38 163 THR B CA 1
ATOM 3630 C C . THR B 1 163 ? 17.547 18.625 1.12 1 95.38 163 THR B C 1
ATOM 3632 O O . THR B 1 163 ? 17.453 17.953 2.152 1 95.38 163 THR B O 1
ATOM 3635 N N . PHE B 1 164 ? 17.875 18.125 -0.016 1 93.31 164 PHE B N 1
ATOM 3636 C CA . PHE B 1 164 ? 18.156 16.703 -0.157 1 93.31 164 PHE B CA 1
ATOM 3637 C C . PHE B 1 164 ? 19.234 16.469 -1.201 1 93.31 164 PHE B C 1
ATOM 3639 O O . PHE B 1 164 ? 19.609 17.391 -1.938 1 93.31 164 PHE B O 1
ATOM 3646 N N . ILE B 1 165 ? 19.766 15.297 -1.168 1 91.25 165 ILE B N 1
ATOM 3647 C CA . ILE B 1 165 ? 20.859 14.93 -2.043 1 91.25 165 ILE B CA 1
ATOM 3648 C C . ILE B 1 165 ? 20.375 13.93 -3.096 1 91.25 165 ILE B C 1
ATOM 3650 O O . ILE B 1 165 ? 19.688 12.969 -2.771 1 91.25 165 ILE B O 1
ATOM 3654 N N . ILE B 1 166 ? 20.672 14.203 -4.27 1 87.12 166 ILE B N 1
ATOM 3655 C CA . ILE B 1 166 ? 20.406 13.266 -5.348 1 87.12 166 ILE B CA 1
ATOM 3656 C C . ILE B 1 166 ? 21.719 12.781 -5.957 1 87.12 166 ILE B C 1
ATOM 3658 O O . ILE B 1 166 ? 22.641 13.562 -6.148 1 87.12 166 ILE B O 1
ATOM 3662 N N . GLU B 1 167 ? 21.797 11.477 -6.102 1 79.12 167 GLU B N 1
ATOM 3663 C CA . GLU B 1 167 ? 22.984 10.898 -6.754 1 79.12 167 GLU B CA 1
ATOM 3664 C C . GLU B 1 167 ? 22.781 10.805 -8.266 1 79.12 167 GLU B C 1
ATOM 3666 O O . GLU B 1 167 ? 21.734 10.328 -8.734 1 79.12 167 GLU B O 1
ATOM 3671 N N . ARG B 1 168 ? 23.75 11.461 -8.992 1 74.25 168 ARG B N 1
ATOM 3672 C CA . ARG B 1 168 ? 23.75 11.391 -10.453 1 74.25 168 ARG B CA 1
ATOM 3673 C C . ARG B 1 168 ? 25.078 10.852 -10.977 1 74.25 168 ARG B C 1
ATOM 3675 O O . ARG B 1 168 ? 26.094 10.93 -10.289 1 74.25 168 ARG B O 1
ATOM 3682 N N . THR B 1 169 ? 24.891 10.031 -11.977 1 70.75 169 THR B N 1
ATOM 3683 C CA . THR B 1 169 ? 26.109 9.586 -12.633 1 70.75 169 THR B CA 1
ATOM 3684 C C . THR B 1 169 ? 26.5 10.547 -13.758 1 70.75 169 THR B C 1
ATOM 3686 O O . THR B 1 169 ? 25.719 10.773 -14.68 1 70.75 169 THR B O 1
ATOM 3689 N N . GLN B 1 170 ? 27.531 11.305 -13.547 1 69.25 170 GLN B N 1
ATOM 3690 C CA . GLN B 1 170 ? 28.094 12.172 -14.57 1 69.25 170 GLN B CA 1
ATOM 3691 C C . GLN B 1 170 ? 29.469 11.68 -15.008 1 69.25 170 GLN B C 1
ATOM 3693 O O . GLN B 1 170 ? 30.375 11.539 -14.188 1 69.25 170 GLN B O 1
ATOM 3698 N N . GLU B 1 171 ? 29.562 11.547 -16.281 1 71.44 171 GLU B N 1
ATOM 3699 C CA . GLU B 1 171 ? 30.797 11.078 -16.875 1 71.44 171 GLU B CA 1
ATOM 3700 C C . GLU B 1 171 ? 31.359 9.859 -16.125 1 71.44 171 GLU B C 1
ATOM 3702 O O . GLU B 1 171 ? 32.531 9.844 -15.742 1 71.44 171 GLU B O 1
ATOM 3707 N N . ASN B 1 172 ? 30.5 8.898 -15.781 1 66.38 172 ASN B N 1
ATOM 3708 C CA . ASN B 1 172 ? 30.812 7.617 -15.172 1 66.38 172 ASN B CA 1
ATOM 3709 C C . ASN B 1 172 ? 31.266 7.781 -13.719 1 66.38 172 ASN B C 1
ATOM 3711 O O . ASN B 1 172 ? 32 6.934 -13.195 1 66.38 172 ASN B O 1
ATOM 3715 N N . LYS B 1 173 ? 31.328 9.023 -13.312 1 74.69 173 LYS B N 1
ATOM 3716 C CA . LYS B 1 173 ? 31.609 9.273 -11.898 1 74.69 173 LYS B CA 1
ATOM 3717 C C . LYS B 1 173 ? 30.344 9.602 -11.133 1 74.69 173 LYS B C 1
ATOM 3719 O O . LYS B 1 173 ? 29.469 10.305 -11.633 1 74.69 173 LYS B O 1
ATOM 3724 N N . LYS B 1 174 ? 30.109 9.039 -9.945 1 75.94 174 LYS B N 1
ATOM 3725 C CA . LYS B 1 174 ? 29 9.344 -9.055 1 75.94 174 LYS B CA 1
ATOM 3726 C C . LYS B 1 174 ? 29.141 10.734 -8.453 1 75.94 174 LYS B C 1
ATOM 3728 O O . LYS B 1 174 ? 30.172 11.062 -7.863 1 75.94 174 LYS B O 1
ATOM 3733 N N . VAL B 1 175 ? 28.219 11.609 -8.883 1 84.06 175 VAL B N 1
ATOM 3734 C CA . VAL B 1 175 ? 28.219 12.945 -8.312 1 84.06 175 VAL B CA 1
ATOM 3735 C C . VAL B 1 175 ? 26.969 13.148 -7.457 1 84.06 175 VAL B C 1
ATOM 3737 O O . VAL B 1 175 ? 25.891 12.688 -7.812 1 84.06 175 VAL B O 1
ATOM 3740 N N . GLN B 1 176 ? 27.156 13.695 -6.305 1 86.31 176 GLN B N 1
ATOM 3741 C CA . GLN B 1 176 ? 26.047 14.055 -5.418 1 86.31 176 GLN B CA 1
ATOM 3742 C C . GLN B 1 176 ? 25.656 15.516 -5.598 1 86.31 176 GLN B C 1
ATOM 3744 O O . GLN B 1 176 ? 26.516 16.406 -5.625 1 86.31 176 GLN B O 1
ATOM 3749 N N . GLU B 1 177 ? 24.438 15.688 -5.926 1 90.69 177 GLU B N 1
ATOM 3750 C CA . GLU B 1 177 ? 23.922 17.047 -6.086 1 90.69 177 GLU B CA 1
ATOM 3751 C C . GLU B 1 177 ? 22.922 17.375 -4.984 1 90.69 177 GLU B C 1
ATOM 3753 O O . GLU B 1 177 ? 22 16.609 -4.715 1 90.69 177 GLU B O 1
ATOM 3758 N N . GLU B 1 178 ? 23.156 18.516 -4.422 1 93.19 178 GLU B N 1
ATOM 3759 C CA . GLU B 1 178 ? 22.219 19.016 -3.42 1 93.19 178 GLU B CA 1
ATOM 3760 C C . GLU B 1 178 ? 21.109 19.828 -4.066 1 93.19 178 GLU B C 1
ATOM 3762 O O . GLU B 1 178 ? 21.359 20.703 -4.891 1 93.19 178 GLU B O 1
ATOM 3767 N N . LYS B 1 179 ? 19.922 19.469 -3.775 1 94.5 179 LYS B N 1
ATOM 3768 C CA . LYS B 1 179 ? 18.734 20.172 -4.262 1 94.5 179 LYS B CA 1
ATOM 3769 C C . LYS B 1 179 ? 17.812 20.562 -3.105 1 94.5 179 LYS B C 1
ATOM 3771 O O . LYS B 1 179 ? 17.984 20.094 -1.98 1 94.5 179 LYS B O 1
ATOM 3776 N N . SER B 1 180 ? 16.922 21.531 -3.42 1 94.5 180 SER B N 1
ATOM 3777 C CA . SER B 1 180 ? 15.984 21.953 -2.385 1 94.5 180 SER B CA 1
ATOM 3778 C C . SER B 1 180 ? 14.586 22.188 -2.961 1 94.5 180 SER B C 1
ATOM 3780 O O . SER B 1 180 ? 14.445 22.469 -4.152 1 94.5 180 SER B O 1
ATOM 3782 N N . VAL B 1 181 ? 13.648 21.938 -2.139 1 92.81 181 VAL B N 1
ATOM 3783 C CA . VAL B 1 181 ? 12.273 22.281 -2.473 1 92.81 181 VAL B CA 1
ATOM 3784 C C . VAL B 1 181 ? 11.688 23.203 -1.399 1 92.81 181 VAL B C 1
ATOM 3786 O O . VAL B 1 181 ? 12.102 23.156 -0.239 1 92.81 181 VAL B O 1
ATOM 3789 N N . ARG B 1 182 ? 10.758 24.047 -1.83 1 93.06 182 ARG B N 1
ATOM 3790 C CA . ARG B 1 182 ? 10.016 24.906 -0.924 1 93.06 182 ARG B CA 1
ATOM 3791 C C . ARG B 1 182 ? 8.516 24.672 -1.036 1 93.06 182 ARG B C 1
ATOM 3793 O O . ARG B 1 182 ? 7.957 24.672 -2.137 1 93.06 182 ARG B O 1
ATOM 3800 N N . GLN B 1 183 ? 7.973 24.453 0.077 1 93.06 183 GLN B N 1
ATOM 3801 C CA . GLN B 1 183 ? 6.547 24.141 0.084 1 93.06 183 GLN B CA 1
ATOM 3802 C C . GLN B 1 183 ? 5.781 25.125 0.969 1 93.06 183 GLN B C 1
ATOM 3804 O O . GLN B 1 183 ? 6.32 25.625 1.955 1 93.06 183 GLN B O 1
ATOM 3809 N N . LYS B 1 184 ? 4.578 25.406 0.6 1 90.81 184 LYS B N 1
ATOM 3810 C CA . LYS B 1 184 ? 3.703 26.312 1.329 1 90.81 184 LYS B CA 1
ATOM 3811 C C . LYS B 1 184 ? 2.822 25.562 2.322 1 90.81 184 LYS B C 1
ATOM 3813 O O . LYS B 1 184 ? 2.553 24.375 2.141 1 90.81 184 LYS B O 1
ATOM 3818 N N . PRO B 1 185 ? 2.422 26.25 3.359 1 93.88 185 PRO B N 1
ATOM 3819 C CA . PRO B 1 185 ? 1.482 25.609 4.285 1 93.88 185 PRO B CA 1
ATOM 3820 C C . PRO B 1 185 ? 0.115 25.359 3.654 1 93.88 185 PRO B C 1
ATOM 3822 O O . PRO B 1 185 ? -0.211 25.938 2.619 1 93.88 185 PRO B O 1
ATOM 3825 N N . LEU B 1 186 ? -0.648 24.469 4.25 1 92.56 186 LEU B N 1
ATOM 3826 C CA . LEU B 1 186 ? -1.926 24.016 3.711 1 92.56 186 LEU B CA 1
ATOM 3827 C C . LEU B 1 186 ? -2.873 25.203 3.498 1 92.56 186 LEU B C 1
ATOM 3829 O O . LEU B 1 186 ? -3.613 25.234 2.512 1 92.56 186 LEU B O 1
ATOM 3833 N N . SER B 1 187 ? -2.908 26.188 4.426 1 89.81 187 SER B N 1
ATOM 3834 C CA . SER B 1 187 ? -3.801 27.344 4.344 1 89.81 187 SER B CA 1
ATOM 3835 C C . SER B 1 187 ? -3.6 28.109 3.041 1 89.81 187 SER B C 1
ATOM 3837 O O . SER B 1 187 ? -4.555 28.641 2.479 1 89.81 187 SER B O 1
ATOM 3839 N N . GLU B 1 188 ? -2.381 28.078 2.566 1 87.69 188 GLU B N 1
ATOM 3840 C CA . GLU B 1 188 ? -2.068 28.75 1.309 1 87.69 188 GLU B CA 1
ATOM 3841 C C . GLU B 1 188 ? -2.275 27.812 0.119 1 87.69 188 GLU B C 1
ATOM 3843 O O . GLU B 1 188 ? -2.746 28.234 -0.937 1 87.69 188 GLU B O 1
ATOM 3848 N N . ALA B 1 189 ? -1.947 26.562 0.327 1 83.19 189 ALA B N 1
ATOM 3849 C CA . ALA B 1 189 ? -2.008 25.594 -0.755 1 83.19 189 ALA B CA 1
ATOM 3850 C C . ALA B 1 189 ? -3.447 25.344 -1.198 1 83.19 189 ALA B C 1
ATOM 3852 O O . ALA B 1 189 ? -3.721 25.203 -2.393 1 83.19 189 ALA B O 1
ATOM 3853 N N . ILE B 1 190 ? -4.324 25.281 -0.263 1 77.5 190 ILE B N 1
ATOM 3854 C CA . ILE B 1 190 ? -5.699 24.938 -0.593 1 77.5 190 ILE B CA 1
ATOM 3855 C C . ILE B 1 190 ? -6.41 26.141 -1.201 1 77.5 190 ILE B C 1
ATOM 3857 O O . ILE B 1 190 ? -7.445 26 -1.855 1 77.5 190 ILE B O 1
ATOM 3861 N N . LEU B 1 191 ? -5.961 27.312 -0.805 1 67.62 191 LEU B N 1
ATOM 3862 C CA . LEU B 1 191 ? -6.547 28.531 -1.352 1 67.62 191 LEU B CA 1
ATOM 3863 C C . LEU B 1 191 ? -6.066 28.781 -2.779 1 67.62 191 LEU B C 1
ATOM 3865 O O . LEU B 1 191 ? -6.676 29.547 -3.52 1 67.62 191 LEU B O 1
ATOM 3869 N N . CYS B 1 192 ? -4.988 28.141 -3.053 1 60.47 192 CYS B N 1
ATOM 3870 C CA . CYS B 1 192 ? -4.402 28.438 -4.355 1 60.47 192 CYS B CA 1
ATOM 3871 C C . CYS B 1 192 ? -5.305 27.953 -5.484 1 60.47 192 CYS B C 1
ATOM 3873 O O . CYS B 1 192 ? -5.852 26.859 -5.418 1 60.47 192 CYS B O 1
ATOM 3875 N N . VAL B 1 193 ? -5.859 29 -6.16 1 54.81 193 VAL B N 1
ATOM 3876 C CA . VAL B 1 193 ? -6.695 28.766 -7.336 1 54.81 193 VAL B CA 1
ATOM 3877 C C . VAL B 1 193 ? -5.855 28.141 -8.453 1 54.81 193 VAL B C 1
ATOM 3879 O O . VAL B 1 193 ? -4.828 28.688 -8.844 1 54.81 193 VAL B O 1
ATOM 3882 N N . ILE B 1 194 ? -6.023 26.828 -8.562 1 57.28 194 ILE B N 1
ATOM 3883 C CA . ILE B 1 194 ? -5.289 26.141 -9.633 1 57.28 194 ILE B CA 1
ATOM 3884 C C . ILE B 1 194 ? -5.621 26.781 -10.977 1 57.28 194 ILE B C 1
ATOM 3886 O O . ILE B 1 194 ? -4.73 27.016 -11.797 1 57.28 194 ILE B O 1
ATOM 3890 N N . GLY B 1 195 ? -6.938 27.266 -11.195 1 54.62 195 GLY B N 1
ATOM 3891 C CA . GLY B 1 195 ? -7.484 27.547 -12.508 1 54.62 195 GLY B CA 1
ATOM 3892 C C . GLY B 1 195 ? -6.988 28.859 -13.086 1 54.62 195 GLY B C 1
ATOM 3893 O O . GLY B 1 195 ? -6.77 28.984 -14.289 1 54.62 195 GLY B O 1
ATOM 3894 N N . ASP B 1 196 ? -6.973 29.938 -12.273 1 55.78 196 ASP B N 1
ATOM 3895 C CA . ASP B 1 196 ? -6.684 31.219 -12.906 1 55.78 196 ASP B CA 1
ATOM 3896 C C . ASP B 1 196 ? -5.266 31.25 -13.461 1 55.78 196 ASP B C 1
ATOM 3898 O O . ASP B 1 196 ? -4.969 32.031 -14.375 1 55.78 196 ASP B O 1
ATOM 3902 N N . LYS B 1 197 ? -4.449 30.328 -12.898 1 59.62 197 LYS B N 1
ATOM 3903 C CA . LYS B 1 197 ? -3.057 30.391 -13.336 1 59.62 197 LYS B CA 1
ATOM 3904 C C . LYS B 1 197 ? -2.645 29.094 -14.031 1 59.62 197 LYS B C 1
ATOM 3906 O O . LYS B 1 197 ? -1.484 28.938 -14.414 1 59.62 197 LYS B O 1
ATOM 3911 N N . ILE B 1 198 ? -3.748 28.297 -14.211 1 63.97 198 ILE B N 1
ATOM 3912 C CA . ILE B 1 198 ? -3.287 27.047 -14.789 1 63.97 198 ILE B CA 1
ATOM 3913 C C . ILE B 1 198 ? -3.625 27.016 -16.281 1 63.97 198 ILE B C 1
ATOM 3915 O O . ILE B 1 198 ? -4.684 27.484 -16.688 1 63.97 198 ILE B O 1
ATOM 3919 N N . SER B 1 199 ? -2.682 26.844 -16.984 1 66.06 199 SER B N 1
ATOM 3920 C CA . SER B 1 199 ? -2.895 26.641 -18.406 1 66.06 199 SER B CA 1
ATOM 3921 C C . SER B 1 199 ? -4.004 25.625 -18.672 1 66.06 199 SER B C 1
ATOM 3923 O O . SER B 1 199 ? -4.32 24.812 -17.797 1 66.06 199 SER B O 1
ATOM 3925 N N . LYS B 1 200 ? -4.762 25.969 -19.656 1 65.81 200 LYS B N 1
ATOM 3926 C CA . LYS B 1 200 ? -5.809 25.047 -20.094 1 65.81 200 LYS B CA 1
ATOM 3927 C C . LYS B 1 200 ? -5.293 23.609 -20.125 1 65.81 200 LYS B C 1
ATOM 3929 O O . LYS B 1 200 ? -6.016 22.672 -19.766 1 65.81 200 LYS B O 1
ATOM 3934 N N . ARG B 1 201 ? -4.062 23.531 -20.453 1 69.25 201 ARG B N 1
ATOM 3935 C CA . ARG B 1 201 ? -3.449 22.203 -20.562 1 69.25 201 ARG B CA 1
ATOM 3936 C C . ARG B 1 201 ? -3.326 21.547 -19.188 1 69.25 201 ARG B C 1
ATOM 3938 O O . ARG B 1 201 ? -3.625 20.359 -19.031 1 69.25 201 ARG B O 1
ATOM 3945 N N . LYS B 1 202 ? -2.945 22.312 -18.281 1 71.56 202 LYS B N 1
ATOM 3946 C CA . LYS B 1 202 ? -2.807 21.781 -16.922 1 71.56 202 LYS B CA 1
ATOM 3947 C C . LYS B 1 202 ? -4.172 21.484 -16.312 1 71.56 202 LYS B C 1
ATOM 3949 O O . LYS B 1 202 ? -4.344 20.484 -15.609 1 71.56 202 LYS B O 1
ATOM 3954 N N . ALA B 1 203 ? -5.043 22.328 -16.625 1 72.5 203 ALA B N 1
ATOM 3955 C CA . ALA B 1 203 ? -6.398 22.141 -16.125 1 72.5 203 ALA B CA 1
ATOM 3956 C C . ALA B 1 203 ? -7 20.828 -16.609 1 72.5 203 ALA B C 1
ATOM 3958 O O . ALA B 1 203 ? -7.727 20.156 -15.875 1 72.5 203 ALA B O 1
ATOM 3959 N N . ALA B 1 204 ? -6.645 20.516 -17.812 1 73.88 204 ALA B N 1
ATOM 3960 C CA . ALA B 1 204 ? -7.188 19.312 -18.438 1 73.88 204 ALA B CA 1
ATOM 3961 C C . ALA B 1 204 ? -6.641 18.062 -17.766 1 73.88 204 ALA B C 1
ATOM 3963 O O . ALA B 1 204 ? -7.227 16.984 -17.891 1 73.88 204 ALA B O 1
ATOM 3964 N N . ARG B 1 205 ? -5.641 18.281 -16.984 1 79.44 205 ARG B N 1
ATOM 3965 C CA . ARG B 1 205 ? -4.992 17.125 -16.375 1 79.44 205 ARG B CA 1
ATOM 3966 C C . ARG B 1 205 ? -5.414 16.953 -14.914 1 79.44 205 ARG B C 1
ATOM 3968 O O . ARG B 1 205 ? -4.988 16.016 -14.234 1 79.44 205 ARG B O 1
ATOM 3975 N N . ILE B 1 206 ? -6.281 17.828 -14.547 1 85.81 206 ILE B N 1
ATOM 3976 C CA . ILE B 1 206 ? -6.711 17.766 -13.156 1 85.81 206 ILE B CA 1
ATOM 3977 C C . ILE B 1 206 ? -7.75 16.672 -12.977 1 85.81 206 ILE B C 1
ATOM 3979 O O . ILE B 1 206 ? -8.719 16.594 -13.734 1 85.81 206 ILE B O 1
ATOM 3983 N N . SER B 1 207 ? -7.527 15.836 -12.031 1 90.19 207 SER B N 1
ATOM 3984 C CA . SER B 1 207 ? -8.438 14.742 -11.719 1 90.19 207 SER B CA 1
ATOM 3985 C C . SER B 1 207 ? -9.711 15.25 -11.047 1 90.19 207 SER B C 1
ATOM 3987 O O . SER B 1 207 ? -9.648 16.125 -10.188 1 90.19 207 SER B O 1
ATOM 3989 N N . PRO B 1 208 ? -10.836 14.711 -11.453 1 93.12 208 PRO B N 1
ATOM 3990 C CA . PRO B 1 208 ? -12.07 15.086 -10.766 1 93.12 208 PRO B CA 1
ATOM 3991 C C . PRO B 1 208 ? -12.047 14.742 -9.281 1 93.12 208 PRO B C 1
ATOM 3993 O O . PRO B 1 208 ? -12.828 15.289 -8.5 1 93.12 208 PRO B O 1
ATOM 3996 N N . CYS B 1 209 ? -11.141 13.836 -8.906 1 94.38 209 CYS B N 1
ATOM 3997 C CA . CYS B 1 209 ? -11.039 13.438 -7.504 1 94.38 209 CYS B CA 1
ATOM 3998 C C . CYS B 1 209 ? -10.5 14.586 -6.652 1 94.38 209 CYS B C 1
ATOM 4000 O O . CYS B 1 209 ? -10.766 14.648 -5.453 1 94.38 209 CYS B O 1
ATOM 4002 N N . LEU B 1 210 ? -9.789 15.508 -7.293 1 92.69 210 LEU B N 1
ATOM 4003 C CA . LEU B 1 210 ? -9.156 16.578 -6.523 1 92.69 210 LEU B CA 1
ATOM 4004 C C . LEU B 1 210 ? -10.203 17.453 -5.848 1 92.69 210 LEU B C 1
ATOM 4006 O O . LEU B 1 210 ? -10.273 17.516 -4.621 1 92.69 210 LEU B O 1
ATOM 4010 N N . PRO B 1 211 ? -11.141 18.062 -6.621 1 92.94 211 PRO B N 1
ATOM 4011 C CA . PRO B 1 211 ? -12.156 18.875 -5.938 1 92.94 211 PRO B CA 1
ATOM 4012 C C . PRO B 1 211 ? -13.055 18.031 -5.031 1 92.94 211 PRO B C 1
ATOM 4014 O O . PRO B 1 211 ? -13.531 18.516 -4.004 1 92.94 211 PRO B O 1
ATOM 4017 N N . ALA B 1 212 ? -13.312 16.781 -5.41 1 95.44 212 ALA B N 1
ATOM 4018 C CA . ALA B 1 212 ? -14.164 15.922 -4.605 1 95.44 212 ALA B CA 1
ATOM 4019 C C . ALA B 1 212 ? -13.539 15.664 -3.232 1 95.44 212 ALA B C 1
ATOM 4021 O O . ALA B 1 212 ? -14.219 15.766 -2.209 1 95.44 212 ALA B O 1
ATOM 4022 N N . LEU B 1 213 ? -12.305 15.391 -3.229 1 94.75 213 LEU B N 1
ATOM 4023 C CA . LEU B 1 213 ? -11.617 15.102 -1.975 1 94.75 213 LEU B CA 1
ATOM 4024 C C . LEU B 1 213 ? -11.461 16.375 -1.138 1 94.75 213 LEU B C 1
ATOM 4026 O O . LEU B 1 213 ? -11.594 16.328 0.087 1 94.75 213 LEU B O 1
ATOM 4030 N N . LEU B 1 214 ? -11.18 17.438 -1.798 1 92.38 214 LEU B N 1
ATOM 4031 C CA . LEU B 1 214 ? -11.102 18.703 -1.067 1 92.38 214 LEU B CA 1
ATOM 4032 C C . LEU B 1 214 ? -12.438 19.031 -0.404 1 92.38 214 LEU B C 1
ATOM 4034 O O . LEU B 1 214 ? -12.469 19.516 0.731 1 92.38 214 LEU B O 1
ATOM 4038 N N . ALA B 1 215 ? -13.484 18.766 -1.107 1 94.56 215 ALA B N 1
ATOM 4039 C CA . ALA B 1 215 ? -14.812 18.969 -0.536 1 94.56 215 ALA B CA 1
ATOM 4040 C C . ALA B 1 215 ? -15.039 18.062 0.676 1 94.56 215 ALA B C 1
ATOM 4042 O O . ALA B 1 215 ? -15.562 18.516 1.698 1 94.56 215 ALA B O 1
ATOM 4043 N N . LYS B 1 216 ? -14.617 16.828 0.56 1 94.44 216 LYS B N 1
ATOM 4044 C CA . LYS B 1 216 ? -14.781 15.875 1.649 1 94.44 216 LYS B CA 1
ATOM 4045 C C . LYS B 1 216 ? -13.953 16.281 2.863 1 94.44 216 LYS B C 1
ATOM 4047 O O . LYS B 1 216 ? -14.352 16.031 4.004 1 94.44 216 LYS B O 1
ATOM 4052 N N . LEU B 1 217 ? -12.789 16.812 2.621 1 92.62 217 LEU B N 1
ATOM 4053 C CA . LEU B 1 217 ? -11.945 17.297 3.717 1 92.62 217 LEU B CA 1
ATOM 4054 C C . LEU B 1 217 ? -12.648 18.406 4.488 1 92.62 217 LEU B C 1
ATOM 4056 O O . LEU B 1 217 ? -12.562 18.469 5.719 1 92.62 217 LEU B O 1
ATOM 4060 N N . LYS B 1 218 ? -13.281 19.266 3.77 1 91.75 218 LYS B N 1
ATOM 4061 C CA . LYS B 1 218 ? -13.977 20.391 4.391 1 91.75 218 LYS B CA 1
ATOM 4062 C C . LYS B 1 218 ? -15.219 19.922 5.137 1 91.75 218 LYS B C 1
ATOM 4064 O O . LYS B 1 218 ? -15.531 20.438 6.215 1 91.75 218 LYS B O 1
ATOM 4069 N N . SER B 1 219 ? -15.898 18.984 4.523 1 91.25 219 SER B N 1
ATOM 4070 C CA . SER B 1 219 ? -17.078 18.375 5.125 1 91.25 219 SER B CA 1
ATOM 4071 C C . SER B 1 219 ? -17.219 16.906 4.746 1 91.25 219 SER B C 1
ATOM 4073 O O . SER B 1 219 ? -17.562 16.578 3.609 1 91.25 219 SER B O 1
ATOM 4075 N N . PRO B 1 220 ? -17.031 16.094 5.727 1 85.75 220 PRO B N 1
ATOM 4076 C CA . PRO B 1 220 ? -17.125 14.664 5.426 1 85.75 220 PRO B CA 1
ATOM 4077 C C . PRO B 1 220 ? -18.469 14.273 4.805 1 85.75 220 PRO B C 1
ATOM 4079 O O . PRO B 1 220 ? -18.562 13.258 4.109 1 85.75 220 PRO B O 1
ATOM 4082 N N . CYS B 1 221 ? -19.531 15.109 5.012 1 88.62 221 CYS B N 1
ATOM 4083 C CA . CYS B 1 221 ? -20.859 14.82 4.473 1 88.62 221 CYS B CA 1
ATOM 4084 C C . CYS B 1 221 ? -21.094 15.578 3.172 1 88.62 221 CYS B C 1
ATOM 4086 O O . CYS B 1 221 ? -22.219 15.641 2.682 1 88.62 221 CYS B O 1
ATOM 4088 N N . ALA B 1 222 ? -20.031 16.078 2.66 1 91.5 222 ALA B N 1
ATOM 4089 C CA . ALA B 1 222 ? -20.156 16.859 1.43 1 91.5 222 ALA B CA 1
ATOM 4090 C C . ALA B 1 222 ? -20.812 16.031 0.325 1 91.5 222 ALA B C 1
ATOM 4092 O O . ALA B 1 222 ? -20.391 14.906 0.054 1 91.5 222 ALA B O 1
ATOM 4093 N N . GLY B 1 223 ? -21.812 16.625 -0.248 1 93.06 223 GLY B N 1
ATOM 4094 C CA . GLY B 1 223 ? -22.484 15.984 -1.371 1 93.06 223 GLY B CA 1
ATOM 4095 C C . GLY B 1 223 ? -22.047 16.531 -2.717 1 93.06 223 GLY B C 1
ATOM 4096 O O . GLY B 1 223 ? -21 17.172 -2.816 1 93.06 223 GLY B O 1
ATOM 4097 N N . THR B 1 224 ? -22.781 16.25 -3.732 1 94.94 224 THR B N 1
ATOM 4098 C CA . THR B 1 224 ? -22.469 16.609 -5.109 1 94.94 224 THR B CA 1
ATOM 4099 C C . THR B 1 224 ? -22.328 18.125 -5.254 1 94.94 224 THR B C 1
ATOM 4101 O O . THR B 1 224 ? -21.406 18.609 -5.914 1 94.94 224 THR B O 1
ATOM 4104 N N . GLU B 1 225 ? -23.188 18.797 -4.617 1 95.81 225 GLU B N 1
ATOM 4105 C CA . GLU B 1 225 ? -23.156 20.25 -4.719 1 95.81 225 GLU B CA 1
ATOM 4106 C C . GLU B 1 225 ? -21.859 20.828 -4.156 1 95.81 225 GLU B C 1
ATOM 4108 O O . GLU B 1 225 ? -21.281 21.734 -4.75 1 95.81 225 GLU B O 1
ATOM 4113 N N . ALA B 1 226 ? -21.469 20.344 -3.045 1 95.69 226 ALA B N 1
ATOM 4114 C CA . ALA B 1 226 ? -20.234 20.812 -2.424 1 95.69 226 ALA B CA 1
ATOM 4115 C C . ALA B 1 226 ? -19.031 20.531 -3.322 1 95.69 226 ALA B C 1
ATOM 4117 O O . ALA B 1 226 ? -18.109 21.344 -3.404 1 95.69 226 ALA B O 1
ATOM 4118 N N . ILE B 1 227 ? -19.031 19.422 -3.941 1 96.06 227 ILE B N 1
ATOM 4119 C CA . ILE B 1 227 ? -17.953 19.031 -4.832 1 96.06 227 ILE B CA 1
ATOM 4120 C C . ILE B 1 227 ? -17.891 19.969 -6.027 1 96.06 227 ILE B C 1
ATOM 4122 O O . ILE B 1 227 ? -16.828 20.453 -6.395 1 96.06 227 ILE B O 1
ATOM 4126 N N . VAL B 1 228 ? -19.047 20.219 -6.605 1 95.81 228 VAL B N 1
ATOM 4127 C CA . VAL B 1 228 ? -19.141 21.109 -7.754 1 95.81 228 VAL B CA 1
ATOM 4128 C C . VAL B 1 228 ? -18.656 22.516 -7.359 1 95.81 228 VAL B C 1
ATOM 4130 O O . VAL B 1 228 ? -17.906 23.141 -8.102 1 95.81 228 VAL B O 1
ATOM 4133 N N . ASN B 1 229 ? -19.109 22.953 -6.242 1 94.25 229 ASN B N 1
ATOM 4134 C CA . ASN B 1 229 ? -18.688 24.266 -5.758 1 94.25 229 ASN B CA 1
ATOM 4135 C C . ASN B 1 229 ? -17.172 24.344 -5.57 1 94.25 229 ASN B C 1
ATOM 4137 O O . ASN B 1 229 ? -16.562 25.375 -5.824 1 94.25 229 ASN B O 1
ATOM 4141 N N . GLU B 1 230 ? -16.609 23.266 -5.094 1 92.75 230 GLU B N 1
ATOM 4142 C CA . GLU B 1 230 ? -15.164 23.219 -4.941 1 92.75 230 GLU B CA 1
ATOM 4143 C C . GLU B 1 230 ? -14.461 23.312 -6.293 1 92.75 230 GLU B C 1
ATOM 4145 O O . GLU B 1 230 ? -13.43 23.969 -6.426 1 92.75 230 GLU B O 1
ATOM 4150 N N . ALA B 1 231 ? -15 22.641 -7.25 1 91.88 231 ALA B N 1
ATOM 4151 C CA . ALA B 1 231 ? -14.445 22.719 -8.602 1 91.88 231 ALA B CA 1
ATOM 4152 C C . ALA B 1 231 ? -14.5 24.141 -9.141 1 91.88 231 ALA B C 1
ATOM 4154 O O . ALA B 1 231 ? -13.539 24.625 -9.742 1 91.88 231 ALA B O 1
ATOM 4155 N N . ILE B 1 232 ? -15.586 24.781 -8.938 1 90.19 232 ILE B N 1
ATOM 4156 C CA . ILE B 1 232 ? -15.758 26.172 -9.375 1 90.19 232 ILE B CA 1
ATOM 4157 C C . ILE B 1 232 ? -14.742 27.062 -8.664 1 90.19 232 ILE B C 1
ATOM 4159 O O . ILE B 1 232 ? -14.117 27.922 -9.297 1 90.19 232 ILE B O 1
ATOM 4163 N N . ARG B 1 233 ? -14.648 26.875 -7.434 1 87.44 233 ARG B N 1
ATOM 4164 C CA . ARG B 1 233 ? -13.695 27.641 -6.645 1 87.44 233 ARG B CA 1
ATOM 4165 C C . ARG B 1 233 ? -12.281 27.5 -7.199 1 87.44 233 ARG B C 1
ATOM 4167 O O . ARG B 1 233 ? -11.508 28.469 -7.176 1 87.44 233 ARG B O 1
ATOM 4174 N N . LEU B 1 234 ? -11.938 26.328 -7.648 1 85.81 234 LEU B N 1
ATOM 4175 C CA . LEU B 1 234 ? -10.617 26.047 -8.211 1 85.81 234 LEU B CA 1
ATOM 4176 C C . LEU B 1 234 ? -10.523 26.547 -9.648 1 85.81 234 LEU B C 1
ATOM 4178 O O . LEU B 1 234 ? -9.523 26.312 -10.328 1 85.81 234 LEU B O 1
ATOM 4182 N N . HIS B 1 235 ? -11.617 27.125 -10.133 1 85.69 235 HIS B N 1
ATOM 4183 C CA . HIS B 1 235 ? -11.719 27.656 -11.484 1 85.69 235 HIS B CA 1
ATOM 4184 C C . HIS B 1 235 ? -11.656 26.547 -12.523 1 85.69 235 HIS B C 1
ATOM 4186 O O . HIS B 1 235 ? -11 26.688 -13.555 1 85.69 235 HIS B O 1
ATOM 4192 N N . LEU B 1 236 ? -12.211 25.484 -12.086 1 87.38 236 LEU B N 1
ATOM 4193 C CA . LEU B 1 236 ? -12.367 24.375 -13.031 1 87.38 236 LEU B CA 1
ATOM 4194 C C . LEU B 1 236 ? -13.781 24.359 -13.609 1 87.38 236 LEU B C 1
ATOM 4196 O O . LEU B 1 236 ? -14.711 24.906 -13.016 1 87.38 236 LEU B O 1
ATOM 4200 N N . GLU B 1 237 ? -13.922 23.812 -14.766 1 88.44 237 GLU B N 1
ATOM 4201 C CA . GLU B 1 237 ? -15.227 23.688 -15.406 1 88.44 237 GLU B CA 1
ATOM 4202 C C . GLU B 1 237 ? -15.891 22.359 -15.062 1 88.44 237 GLU B C 1
ATOM 4204 O O . GLU B 1 237 ? -15.578 21.328 -15.664 1 88.44 237 GLU B O 1
ATOM 4209 N N . PRO B 1 238 ? -16.859 22.453 -14.203 1 91.06 238 PRO B N 1
ATOM 4210 C CA . PRO B 1 238 ? -17.453 21.203 -13.727 1 91.06 238 PRO B CA 1
ATOM 4211 C C . PRO B 1 238 ? -18.016 20.344 -14.859 1 91.06 238 PRO B C 1
ATOM 4213 O O . PRO B 1 238 ? -17.906 19.125 -14.828 1 91.06 238 PRO B O 1
ATOM 4216 N N . ASP B 1 239 ? -18.609 20.969 -15.812 1 89.88 239 ASP B N 1
ATOM 4217 C CA . ASP B 1 239 ? -19.234 20.234 -16.906 1 89.88 239 ASP B CA 1
ATOM 4218 C C . ASP B 1 239 ? -18.219 19.422 -17.688 1 89.88 239 ASP B C 1
ATOM 4220 O O . ASP B 1 239 ? -18.547 18.359 -18.234 1 89.88 239 ASP B O 1
ATOM 4224 N N . LYS B 1 240 ? -17.047 19.906 -17.672 1 89 240 LYS B N 1
ATOM 4225 C CA . LYS B 1 240 ? -15.984 19.234 -18.406 1 89 240 LYS B CA 1
ATOM 4226 C C . LYS B 1 240 ? -15.203 18.266 -17.516 1 89 240 LYS B C 1
ATOM 4228 O O . LYS B 1 240 ? -14.656 17.281 -18 1 89 240 LYS B O 1
ATOM 4233 N N . LEU B 1 241 ? -15.203 18.562 -16.281 1 91.38 241 LEU B N 1
ATOM 4234 C CA . LEU B 1 241 ? -14.336 17.859 -15.344 1 91.38 241 LEU B CA 1
ATOM 4235 C C . LEU B 1 241 ? -14.961 16.547 -14.914 1 91.38 241 LEU B C 1
ATOM 4237 O O . LEU B 1 241 ? -14.266 15.523 -14.812 1 91.38 241 LEU B O 1
ATOM 4241 N N . PHE B 1 242 ? -16.266 16.594 -14.703 1 93.31 242 PHE B N 1
ATOM 4242 C CA . PHE B 1 242 ? -16.906 15.43 -14.094 1 93.31 242 PHE B CA 1
ATOM 4243 C C . PHE B 1 242 ? -17.672 14.617 -15.148 1 93.31 242 PHE B C 1
ATOM 4245 O O . PHE B 1 242 ? -18.656 15.094 -15.711 1 93.31 242 PHE B O 1
ATOM 4252 N N . PRO B 1 243 ? -17.219 13.414 -15.328 1 87.19 243 PRO B N 1
ATOM 4253 C CA . PRO B 1 243 ? -18.062 12.547 -16.141 1 87.19 243 PRO B CA 1
ATOM 4254 C C . PRO B 1 243 ? -19.422 12.266 -15.5 1 87.19 243 PRO B C 1
ATOM 4256 O O . PRO B 1 243 ? -19.562 12.398 -14.281 1 87.19 243 PRO B O 1
ATOM 4259 N N . ASN B 1 244 ? -20.391 11.852 -16.188 1 81.94 244 ASN B N 1
ATOM 4260 C CA . ASN B 1 244 ? -21.766 11.664 -15.75 1 81.94 244 ASN B CA 1
ATOM 4261 C C . ASN B 1 244 ? -21.859 10.695 -14.578 1 81.94 244 ASN B C 1
ATOM 4263 O O . ASN B 1 244 ? -22.656 10.906 -13.664 1 81.94 244 ASN B O 1
ATOM 4267 N N . THR B 1 245 ? -21.047 9.742 -14.609 1 87.06 245 THR B N 1
ATOM 4268 C CA . THR B 1 245 ? -21.188 8.695 -13.602 1 87.06 245 THR B CA 1
ATOM 4269 C C . THR B 1 245 ? -20.266 8.961 -12.414 1 87.06 245 THR B C 1
ATOM 4271 O O . THR B 1 245 ? -20.25 8.188 -11.453 1 87.06 245 THR B O 1
ATOM 4274 N N . PHE B 1 246 ? -19.625 10.031 -12.422 1 91.94 246 PHE B N 1
ATOM 4275 C CA . PHE B 1 246 ? -18.562 10.25 -11.445 1 91.94 246 PHE B CA 1
ATOM 4276 C C . PHE B 1 246 ? -19.156 10.359 -10.039 1 91.94 246 PHE B C 1
ATOM 4278 O O . PHE B 1 246 ? -18.688 9.672 -9.117 1 91.94 246 PHE B O 1
ATOM 4285 N N . PHE B 1 247 ? -20.125 11.188 -9.867 1 92.81 247 PHE B N 1
ATOM 4286 C CA . PHE B 1 247 ? -20.641 11.5 -8.547 1 92.81 247 PHE B CA 1
ATOM 4287 C C . PHE B 1 247 ? -21.219 10.258 -7.875 1 92.81 247 PHE B C 1
ATOM 4289 O O . PHE B 1 247 ? -20.969 10.008 -6.695 1 92.81 247 PHE B O 1
ATOM 4296 N N . GLU B 1 248 ? -21.953 9.555 -8.602 1 88.88 248 GLU B N 1
ATOM 4297 C CA . GLU B 1 248 ? -22.531 8.328 -8.062 1 88.88 248 GLU B CA 1
ATOM 4298 C C . GLU B 1 248 ? -21.438 7.348 -7.617 1 88.88 248 GLU B C 1
ATOM 4300 O O . GLU B 1 248 ? -21.516 6.785 -6.523 1 88.88 248 GLU B O 1
ATOM 4305 N N . ARG B 1 249 ? -20.469 7.207 -8.453 1 88.19 249 ARG B N 1
ATOM 4306 C CA . ARG B 1 249 ? -19.375 6.297 -8.141 1 88.19 249 ARG B CA 1
ATOM 4307 C C . ARG B 1 249 ? -18.578 6.793 -6.945 1 88.19 249 ARG B C 1
ATOM 4309 O O . ARG B 1 249 ? -18.281 6.027 -6.027 1 88.19 249 ARG B O 1
ATOM 4316 N N . PHE B 1 250 ? -18.297 8.047 -7.012 1 93.19 250 PHE B N 1
ATOM 4317 C CA . PHE B 1 250 ? -17.484 8.633 -5.945 1 93.19 250 PHE B CA 1
ATOM 4318 C C . PHE B 1 250 ? -18.203 8.523 -4.605 1 93.19 250 PHE B C 1
ATOM 4320 O O . PHE B 1 250 ? -17.609 8.094 -3.613 1 93.19 250 PHE B O 1
ATOM 4327 N N . MET B 1 251 ? -19.438 8.828 -4.562 1 90.69 251 MET B N 1
ATOM 4328 C CA . MET B 1 251 ? -20.188 8.852 -3.314 1 90.69 251 MET B CA 1
ATOM 4329 C C . MET B 1 251 ? -20.391 7.445 -2.766 1 90.69 251 MET B C 1
ATOM 4331 O O . MET B 1 251 ? -20.406 7.246 -1.55 1 90.69 251 MET B O 1
ATOM 4335 N N . ARG B 1 252 ? -20.438 6.559 -3.639 1 85.88 252 ARG B N 1
ATOM 4336 C CA . ARG B 1 252 ? -20.594 5.164 -3.246 1 85.88 252 ARG B CA 1
ATOM 4337 C C . ARG B 1 252 ? -19.312 4.617 -2.633 1 85.88 252 ARG B C 1
ATOM 4339 O O . ARG B 1 252 ? -19.359 3.785 -1.724 1 85.88 252 ARG B O 1
ATOM 4346 N N . ASN B 1 253 ? -18.234 5.207 -3.062 1 88.06 253 ASN B N 1
ATOM 4347 C CA . ASN B 1 253 ? -16.953 4.566 -2.764 1 88.06 253 ASN B CA 1
ATOM 4348 C C . ASN B 1 253 ? -16.141 5.387 -1.771 1 88.06 253 ASN B C 1
ATOM 4350 O O . ASN B 1 253 ? -14.984 5.051 -1.485 1 88.06 253 ASN B O 1
ATOM 4354 N N . CYS B 1 254 ? -16.719 6.391 -1.219 1 88.56 254 CYS B N 1
ATOM 4355 C CA . CYS B 1 254 ? -15.875 7.289 -0.433 1 88.56 254 CYS B CA 1
ATOM 4356 C C . CYS B 1 254 ? -16.156 7.137 1.057 1 88.56 254 CYS B C 1
ATOM 4358 O O . CYS B 1 254 ? -15.688 7.934 1.868 1 88.56 254 CYS B O 1
ATOM 4360 N N . GLU B 1 255 ? -16.875 6.023 1.261 1 81.94 255 GLU B N 1
ATOM 4361 C CA . GLU B 1 255 ? -17.281 5.914 2.662 1 81.94 255 GLU B CA 1
ATOM 4362 C C . GLU B 1 255 ? -16.359 4.969 3.424 1 81.94 255 GLU B C 1
ATOM 4364 O O . GLU B 1 255 ? -15.922 3.945 2.887 1 81.94 255 GLU B O 1
ATOM 4369 N N . PHE B 1 256 ? -15.75 5.301 4.465 1 82.62 256 PHE B N 1
ATOM 4370 C CA . PHE B 1 256 ? -14.984 4.578 5.473 1 82.62 256 PHE B CA 1
ATOM 4371 C C . PHE B 1 256 ? -13.555 4.336 5 1 82.62 256 PHE B C 1
ATOM 4373 O O . PHE B 1 256 ? -13.266 4.426 3.803 1 82.62 256 PHE B O 1
ATOM 4380 N N . GLU B 1 257 ? -12.648 3.979 5.793 1 88.94 257 GLU B N 1
ATOM 4381 C CA . GLU B 1 257 ? -11.266 3.658 5.453 1 88.94 257 GLU B CA 1
ATOM 4382 C C . GLU B 1 257 ? -11.125 2.191 5.059 1 88.94 257 GLU B C 1
ATOM 4384 O O . GLU B 1 257 ? -11.203 1.303 5.91 1 88.94 257 GLU B O 1
ATOM 4389 N N . TRP B 1 258 ? -10.906 1.968 3.828 1 92.5 258 TRP B N 1
ATOM 4390 C CA . TRP B 1 258 ? -10.75 0.607 3.324 1 92.5 258 TRP B CA 1
ATOM 4391 C C . TRP B 1 258 ? -9.312 0.126 3.494 1 92.5 258 TRP B C 1
ATOM 4393 O O . TRP B 1 258 ? -8.367 0.823 3.115 1 92.5 258 TRP B O 1
ATOM 4403 N N . ALA B 1 259 ? -9.148 -1.066 4.031 1 94.38 259 ALA B N 1
ATOM 4404 C CA . ALA B 1 259 ? -7.859 -1.576 4.48 1 94.38 259 ALA B CA 1
ATOM 4405 C C . ALA B 1 259 ? -6.855 -1.622 3.334 1 94.38 259 ALA B C 1
ATOM 4407 O O . ALA B 1 259 ? -5.73 -1.135 3.463 1 94.38 259 ALA B O 1
ATOM 4408 N N . PRO B 1 260 ? -7.223 -2.17 2.127 1 96.25 260 PRO B N 1
ATOM 4409 C CA . PRO B 1 260 ? -6.246 -2.203 1.037 1 96.25 260 PRO B CA 1
ATOM 4410 C C . PRO B 1 260 ? -5.793 -0.81 0.608 1 96.25 260 PRO B C 1
ATOM 4412 O O . PRO B 1 260 ? -4.625 -0.618 0.26 1 96.25 260 PRO B O 1
ATOM 4415 N N . ILE B 1 261 ? -6.68 0.189 0.66 1 97.12 261 ILE B N 1
ATOM 4416 C CA . ILE B 1 261 ? -6.348 1.556 0.273 1 97.12 261 ILE B CA 1
ATOM 4417 C C . ILE B 1 261 ? -5.469 2.195 1.343 1 97.12 261 ILE B C 1
ATOM 4419 O O . ILE B 1 261 ? -4.508 2.9 1.024 1 97.12 261 ILE B O 1
ATOM 4423 N N . ALA B 1 262 ? -5.828 1.888 2.605 1 97.94 262 ALA B N 1
ATOM 4424 C CA . ALA B 1 262 ? -4.98 2.359 3.695 1 97.94 262 ALA B CA 1
ATOM 4425 C C . ALA B 1 262 ? -3.559 1.82 3.555 1 97.94 262 ALA B C 1
ATOM 4427 O O . ALA B 1 262 ? -2.588 2.525 3.844 1 97.94 262 ALA B O 1
ATOM 4428 N N . SER B 1 263 ? -3.445 0.555 3.121 1 98.25 263 SER B N 1
ATOM 4429 C CA . SER B 1 263 ? -2.137 -0.048 2.895 1 98.25 263 SER B CA 1
ATOM 4430 C C . SER B 1 263 ? -1.355 0.711 1.825 1 98.25 263 SER B C 1
ATOM 4432 O O . SER B 1 263 ? -0.175 1.014 2.01 1 98.25 263 SER B O 1
ATOM 4434 N N . VAL B 1 264 ? -2.023 1.016 0.727 1 98.06 264 VAL B N 1
ATOM 4435 C CA . VAL B 1 264 ? -1.38 1.694 -0.393 1 98.06 264 VAL B CA 1
ATOM 4436 C C . VAL B 1 264 ? -0.958 3.1 0.028 1 98.06 264 VAL B C 1
ATOM 4438 O O . VAL B 1 264 ? 0.219 3.455 -0.065 1 98.06 264 VAL B O 1
ATOM 4441 N N . VAL B 1 265 ? -1.9 3.854 0.536 1 98.19 265 VAL B N 1
ATOM 4442 C CA . VAL B 1 265 ? -1.655 5.238 0.918 1 98.19 265 VAL B CA 1
ATOM 4443 C C . VAL B 1 265 ? -0.621 5.293 2.041 1 98.19 265 VAL B C 1
ATOM 4445 O O . VAL B 1 265 ? 0.325 6.082 1.985 1 98.19 265 VAL B O 1
ATOM 4448 N N . GLY B 1 266 ? -0.763 4.418 3.008 1 98.5 266 GLY B N 1
ATOM 4449 C CA . GLY B 1 266 ? 0.191 4.359 4.105 1 98.5 266 GLY B CA 1
ATOM 4450 C C . GLY B 1 266 ? 1.6 4.023 3.652 1 98.5 266 GLY B C 1
ATOM 4451 O O . GLY B 1 266 ? 2.572 4.562 4.188 1 98.5 266 GLY B O 1
ATOM 4452 N N . GLY B 1 267 ? 1.652 3.084 2.721 1 98.25 267 GLY B N 1
ATOM 4453 C CA . GLY B 1 267 ? 2.957 2.738 2.176 1 98.25 267 GLY B CA 1
ATOM 4454 C C . GLY B 1 267 ? 3.643 3.9 1.483 1 98.25 267 GLY B C 1
ATOM 4455 O O . GLY B 1 267 ? 4.824 4.156 1.714 1 98.25 267 GLY B O 1
ATOM 4456 N N . ILE B 1 268 ? 2.934 4.598 0.678 1 97.75 268 ILE B N 1
ATOM 4457 C CA . ILE B 1 268 ? 3.475 5.707 -0.101 1 97.75 268 ILE B CA 1
ATOM 4458 C C . ILE B 1 268 ? 3.928 6.824 0.835 1 97.75 268 ILE B C 1
ATOM 4460 O O . ILE B 1 268 ? 5.031 7.359 0.688 1 97.75 268 ILE B O 1
ATOM 4464 N N . ILE B 1 269 ? 3.141 7.137 1.805 1 98.12 269 ILE B N 1
ATOM 4465 C CA . ILE B 1 269 ? 3.447 8.219 2.734 1 98.12 269 ILE B CA 1
ATOM 4466 C C . ILE B 1 269 ? 4.656 7.836 3.586 1 98.12 269 ILE B C 1
ATOM 4468 O O . ILE B 1 269 ? 5.527 8.672 3.848 1 98.12 269 ILE B O 1
ATOM 4472 N N . SER B 1 270 ? 4.699 6.582 4.051 1 98.5 270 SER B N 1
ATOM 4473 C CA . SER B 1 270 ? 5.836 6.125 4.836 1 98.5 270 SER B CA 1
ATOM 4474 C C . SER B 1 270 ? 7.137 6.227 4.043 1 98.5 270 SER B C 1
ATOM 4476 O O . SER B 1 270 ? 8.156 6.672 4.57 1 98.5 270 SER B O 1
ATOM 4478 N N . GLN B 1 271 ? 7.051 5.797 2.789 1 96.31 271 GLN B N 1
ATOM 4479 C CA . GLN B 1 271 ? 8.219 5.898 1.927 1 96.31 271 GLN B CA 1
ATOM 4480 C C . GLN B 1 271 ? 8.703 7.34 1.822 1 96.31 271 GLN B C 1
ATOM 4482 O O . GLN B 1 271 ? 9.898 7.613 1.965 1 96.31 271 GLN B O 1
ATOM 4487 N N . ASP B 1 272 ? 7.809 8.227 1.598 1 97.12 272 ASP B N 1
ATOM 4488 C CA . ASP B 1 272 ? 8.164 9.633 1.412 1 97.12 272 ASP B CA 1
ATOM 4489 C C . ASP B 1 272 ? 8.711 10.234 2.707 1 97.12 272 ASP B C 1
ATOM 4491 O O . ASP B 1 272 ? 9.68 11 2.686 1 97.12 272 ASP B O 1
ATOM 4495 N N . ALA B 1 273 ? 8.055 9.945 3.814 1 98.25 273 ALA B N 1
ATOM 4496 C CA . ALA B 1 273 ? 8.516 10.453 5.105 1 98.25 273 ALA B CA 1
ATOM 4497 C C . ALA B 1 273 ? 9.93 9.977 5.414 1 98.25 273 ALA B C 1
ATOM 4499 O O . ALA B 1 273 ? 10.766 10.742 5.902 1 98.25 273 ALA B O 1
ATOM 4500 N N . LEU B 1 274 ? 10.195 8.703 5.164 1 97.38 274 LEU B N 1
ATOM 4501 C CA . LEU B 1 274 ? 11.531 8.148 5.391 1 97.38 274 LEU B CA 1
ATOM 4502 C C . LEU B 1 274 ? 12.555 8.797 4.465 1 97.38 274 LEU B C 1
ATOM 4504 O O . LEU B 1 274 ? 13.688 9.055 4.871 1 97.38 274 LEU B O 1
ATOM 4508 N N . ASN B 1 275 ? 12.156 9.039 3.232 1 95.69 275 ASN B N 1
ATOM 4509 C CA . ASN B 1 275 ? 13 9.766 2.289 1 95.69 275 ASN B CA 1
ATOM 4510 C C . ASN B 1 275 ? 13.359 11.156 2.812 1 95.69 275 ASN B C 1
ATOM 4512 O O . ASN B 1 275 ? 14.516 11.57 2.738 1 95.69 275 ASN B O 1
ATOM 4516 N N . VAL B 1 276 ? 12.375 11.844 3.35 1 97.06 276 VAL B N 1
ATOM 4517 C CA . VAL B 1 276 ? 12.555 13.195 3.877 1 97.06 276 VAL B CA 1
ATOM 4518 C C . VAL B 1 276 ? 13.484 13.156 5.09 1 97.06 276 VAL B C 1
ATOM 4520 O O . VAL B 1 276 ? 14.375 13.992 5.223 1 97.06 276 VAL B O 1
ATOM 4523 N N . LEU B 1 277 ? 13.297 12.172 5.938 1 97.44 277 LEU B N 1
ATOM 4524 C CA . LEU B 1 277 ? 14.141 12.031 7.113 1 97.44 277 LEU B CA 1
ATOM 4525 C C . LEU B 1 277 ? 15.586 11.75 6.711 1 97.44 277 LEU B C 1
ATOM 4527 O O . LEU B 1 277 ? 16.516 12.211 7.379 1 97.44 277 LEU B O 1
ATOM 4531 N N . GLY B 1 278 ? 15.758 11.047 5.629 1 95.19 278 GLY B N 1
ATOM 4532 C CA . GLY B 1 278 ? 17.094 10.703 5.164 1 95.19 278 GLY B CA 1
ATOM 4533 C C . GLY B 1 278 ? 17.672 11.727 4.207 1 95.19 278 GLY B C 1
ATOM 4534 O O . GLY B 1 278 ? 18.844 11.648 3.846 1 95.19 278 GLY B O 1
ATOM 4535 N N . ASN B 1 279 ? 16.891 12.68 3.703 1 94.25 279 ASN B N 1
ATOM 4536 C CA . ASN B 1 279 ? 17.281 13.734 2.781 1 94.25 279 ASN B CA 1
ATOM 4537 C C . ASN B 1 279 ? 17.875 13.156 1.498 1 94.25 279 ASN B C 1
ATOM 4539 O O . ASN B 1 279 ? 18.969 13.562 1.077 1 94.25 279 ASN B O 1
ATOM 4543 N N . ARG B 1 280 ? 17.172 12.312 0.827 1 89.69 280 ARG B N 1
ATOM 4544 C CA . ARG B 1 280 ? 17.828 11.555 -0.234 1 89.69 280 ARG B CA 1
ATOM 4545 C C . ARG B 1 280 ? 17.219 11.883 -1.595 1 89.69 280 ARG B C 1
ATOM 4547 O O . ARG B 1 280 ? 17.953 12.078 -2.572 1 89.69 280 ARG B O 1
ATOM 4554 N N . GLU B 1 281 ? 15.945 11.859 -1.755 1 89.62 281 GLU B N 1
ATOM 4555 C CA . GLU B 1 281 ? 15.281 11.977 -3.047 1 89.62 281 GLU B CA 1
ATOM 4556 C C . GLU B 1 281 ? 14.211 13.07 -3.021 1 89.62 281 GLU B C 1
ATOM 4558 O O . GLU B 1 281 ? 13.883 13.594 -1.956 1 89.62 281 GLU B O 1
ATOM 4563 N N . TYR B 1 282 ? 13.82 13.375 -4.203 1 91.06 282 TYR B N 1
ATOM 4564 C CA . TYR B 1 282 ? 12.727 14.328 -4.309 1 91.06 282 TYR B CA 1
ATOM 4565 C C . TYR B 1 282 ? 11.539 13.891 -3.461 1 91.06 282 TYR B C 1
ATOM 4567 O O . TYR B 1 282 ? 11.109 12.742 -3.535 1 91.06 282 TYR B O 1
ATOM 4575 N N . PRO B 1 283 ? 11.047 14.789 -2.68 1 93.75 283 PRO B N 1
ATOM 4576 C CA . PRO B 1 283 ? 9.867 14.469 -1.871 1 93.75 283 PRO B CA 1
ATOM 4577 C C . PRO B 1 283 ? 8.562 14.727 -2.615 1 93.75 283 PRO B C 1
ATOM 4579 O O . PRO B 1 283 ? 8.57 15.273 -3.721 1 93.75 283 PRO B O 1
ATOM 4582 N N . MET B 1 284 ? 7.484 14.195 -2.039 1 92.56 284 MET B N 1
ATOM 4583 C CA . MET B 1 284 ? 6.152 14.555 -2.518 1 92.56 284 MET B CA 1
ATOM 4584 C C . MET B 1 284 ? 5.938 16.062 -2.434 1 92.56 284 MET B C 1
ATOM 4586 O O . MET B 1 284 ? 6.309 16.688 -1.441 1 92.56 284 MET B O 1
ATOM 4590 N N . ASP B 1 285 ? 5.426 16.75 -3.58 1 87.81 285 ASP B N 1
ATOM 4591 C CA . ASP B 1 285 ? 5.277 18.203 -3.656 1 87.81 285 ASP B CA 1
ATOM 4592 C C . ASP B 1 285 ? 3.969 18.594 -4.348 1 87.81 285 ASP B C 1
ATOM 4594 O O . ASP B 1 285 ? 3.863 18.516 -5.57 1 87.81 285 ASP B O 1
ATOM 4598 N N . ASN B 1 286 ? 2.998 19.172 -3.699 1 88.81 286 ASN B N 1
ATOM 4599 C CA . ASN B 1 286 ? 2.781 19.078 -2.26 1 88.81 286 ASN B CA 1
ATOM 4600 C C . ASN B 1 286 ? 1.504 18.297 -1.939 1 88.81 286 ASN B C 1
ATOM 4602 O O . ASN B 1 286 ? 1.23 18 -0.775 1 88.81 286 ASN B O 1
ATOM 4606 N N . ILE B 1 287 ? 0.7 18.141 -3.105 1 91 287 ILE B N 1
ATOM 4607 C CA . ILE B 1 287 ? -0.551 17.406 -2.939 1 91 287 ILE B CA 1
ATOM 4608 C C . ILE B 1 287 ? -0.521 16.125 -3.785 1 91 287 ILE B C 1
ATOM 4610 O O . ILE B 1 287 ? -0.12 16.156 -4.953 1 91 287 ILE B O 1
ATOM 4614 N N . TRP B 1 288 ? -0.892 15.109 -3.186 1 93.38 288 TRP B N 1
ATOM 4615 C CA . TRP B 1 288 ? -0.988 13.812 -3.855 1 93.38 288 TRP B CA 1
ATOM 4616 C C . TRP B 1 288 ? -2.365 13.195 -3.646 1 93.38 288 TRP B C 1
ATOM 4618 O O . TRP B 1 288 ? -2.904 13.227 -2.539 1 93.38 288 TRP B O 1
ATOM 4628 N N . ILE B 1 289 ? -2.967 12.719 -4.723 1 94.06 289 ILE B N 1
ATOM 4629 C CA . ILE B 1 289 ? -4.258 12.047 -4.676 1 94.06 289 ILE B CA 1
ATOM 4630 C C . ILE B 1 289 ? -4.105 10.609 -5.164 1 94.06 289 ILE B C 1
ATOM 4632 O O . ILE B 1 289 ? -3.326 10.336 -6.078 1 94.06 289 ILE B O 1
ATOM 4636 N N . TYR B 1 290 ? -4.859 9.773 -4.555 1 95.38 290 TYR B N 1
ATOM 4637 C CA . TYR B 1 290 ? -4.898 8.383 -4.996 1 95.38 290 TYR B CA 1
ATOM 4638 C C . TYR B 1 290 ? -6.32 7.961 -5.352 1 95.38 290 TYR B C 1
ATOM 4640 O O . TYR B 1 290 ? -7.238 8.125 -4.547 1 95.38 290 TYR B O 1
ATOM 4648 N N . ASP B 1 291 ? -6.461 7.531 -6.535 1 94.69 291 ASP B N 1
ATOM 4649 C CA . ASP B 1 291 ? -7.715 6.965 -7.012 1 94.69 291 ASP B CA 1
ATOM 4650 C C . ASP B 1 291 ? -7.629 5.445 -7.125 1 94.69 291 ASP B C 1
ATOM 4652 O O . ASP B 1 291 ? -7.09 4.922 -8.102 1 94.69 291 ASP B O 1
ATOM 4656 N N . GLY B 1 292 ? -8.195 4.801 -6.176 1 92.25 292 GLY B N 1
ATOM 4657 C CA . GLY B 1 292 ? -8.125 3.348 -6.117 1 92.25 292 GLY B CA 1
ATOM 4658 C C . GLY B 1 292 ? -8.922 2.666 -7.215 1 92.25 292 GLY B C 1
ATOM 4659 O O . GLY B 1 292 ? -8.734 1.476 -7.477 1 92.25 292 GLY B O 1
ATOM 4660 N N . GLU B 1 293 ? -9.82 3.342 -7.84 1 88.88 293 GLU B N 1
ATOM 4661 C CA . GLU B 1 293 ? -10.57 2.76 -8.945 1 88.88 293 GLU B CA 1
ATOM 4662 C C . GLU B 1 293 ? -9.703 2.602 -10.188 1 88.88 293 GLU B C 1
ATOM 4664 O O . GLU B 1 293 ? -9.805 1.604 -10.906 1 88.88 293 GLU B O 1
ATOM 4669 N N . THR B 1 294 ? -8.852 3.602 -10.398 1 85.62 294 THR B N 1
ATOM 4670 C CA . THR B 1 294 ? -8.047 3.6 -11.617 1 85.62 294 THR B CA 1
ATOM 4671 C C . THR B 1 294 ? -6.602 3.227 -11.312 1 85.62 294 THR B C 1
ATOM 4673 O O . THR B 1 294 ? -5.832 2.896 -12.219 1 85.62 294 THR B O 1
ATOM 4676 N N . GLY B 1 295 ? -6.289 3.344 -10.078 1 85.31 295 GLY B N 1
ATOM 4677 C CA . GLY B 1 295 ? -4.902 3.127 -9.688 1 85.31 295 GLY B CA 1
ATOM 4678 C C . GLY B 1 295 ? -4.02 4.332 -9.938 1 85.31 295 GLY B C 1
ATOM 4679 O O . GLY B 1 295 ? -2.797 4.254 -9.805 1 85.31 295 GLY B O 1
ATOM 4680 N N . SER B 1 296 ? -4.547 5.441 -10.203 1 84.75 296 SER B N 1
ATOM 4681 C CA . SER B 1 296 ? -3.775 6.648 -10.484 1 84.75 296 SER B CA 1
ATOM 4682 C C . SER B 1 296 ? -3.43 7.398 -9.211 1 84.75 296 SER B C 1
ATOM 4684 O O . SER B 1 296 ? -4.172 7.336 -8.227 1 84.75 296 SER B O 1
ATOM 4686 N N . GLY B 1 297 ? -2.23 8.094 -9.266 1 87.38 297 GLY B N 1
ATOM 4687 C CA . GLY B 1 297 ? -1.761 8.875 -8.133 1 87.38 297 GLY B CA 1
ATOM 4688 C C . GLY B 1 297 ? -1.065 10.164 -8.555 1 87.38 297 GLY B C 1
ATOM 4689 O O . GLY B 1 297 ? 0.127 10.336 -8.297 1 87.38 297 GLY B O 1
ATOM 4690 N N . PRO B 1 298 ? -1.794 11.062 -9.062 1 82.94 298 PRO B N 1
ATOM 4691 C CA . PRO B 1 298 ? -1.17 12.297 -9.539 1 82.94 298 PRO B CA 1
ATOM 4692 C C . PRO B 1 298 ? -0.757 13.227 -8.398 1 82.94 298 PRO B C 1
ATOM 4694 O O . PRO B 1 298 ? -1.35 13.18 -7.312 1 82.94 298 PRO B O 1
ATOM 4697 N N . ILE B 1 299 ? 0.252 14 -8.672 1 82 299 ILE B N 1
ATOM 4698 C CA . ILE B 1 299 ? 0.749 15.016 -7.746 1 82 299 ILE B CA 1
ATOM 4699 C C . ILE B 1 299 ? 0.437 16.406 -8.289 1 82 299 ILE B C 1
ATOM 4701 O O . ILE B 1 299 ? 0.566 16.656 -9.492 1 82 299 ILE B O 1
ATOM 4705 N N . TYR B 1 300 ? -0.021 17.266 -7.465 1 80.06 300 TYR B N 1
ATOM 4706 C CA . TYR B 1 300 ? -0.32 18.641 -7.836 1 80.06 300 TYR B CA 1
ATOM 4707 C C . TYR B 1 300 ? 0.49 19.625 -6.992 1 80.06 300 TYR B C 1
ATOM 4709 O O . TYR B 1 300 ? 0.471 19.562 -5.762 1 80.06 300 TYR B O 1
ATOM 4717 N N . LYS B 1 301 ? 1.231 20.453 -7.703 1 78.38 301 LYS B N 1
ATOM 4718 C CA . LYS B 1 301 ? 1.956 21.516 -7.016 1 78.38 301 LYS B CA 1
ATOM 4719 C C . LYS B 1 301 ? 1.197 22.844 -7.094 1 78.38 301 LYS B C 1
ATOM 4721 O O . LYS B 1 301 ? 0.818 23.281 -8.18 1 78.38 301 LYS B O 1
ATOM 4726 N N . PHE B 1 302 ? 0.865 23.359 -5.938 1 66.56 302 PHE B N 1
ATOM 4727 C CA . PHE B 1 302 ? 0.197 24.656 -5.922 1 66.56 302 PHE B CA 1
ATOM 4728 C C . PHE B 1 302 ? 1.196 25.781 -5.66 1 66.56 302 PHE B C 1
ATOM 4730 O O . PHE B 1 302 ? 1.885 25.781 -4.641 1 66.56 302 PHE B O 1
ATOM 4737 N N . ASP B 1 303 ? 1.716 26.391 -6.719 1 62.94 303 ASP B N 1
ATOM 4738 C CA . ASP B 1 303 ? 2.672 27.484 -6.621 1 62.94 303 ASP B CA 1
ATOM 4739 C C . ASP B 1 303 ? 2.014 28.734 -6.043 1 62.94 303 ASP B C 1
ATOM 4741 O O . ASP B 1 303 ? 0.865 29.047 -6.363 1 62.94 303 ASP B O 1
#

Nearest PDB structures (foldseek):
  1y8q-assembly1_A  TM=9.152E-01  e=4.129E-33  Homo sapiens
  1y8r-assembly2_D  TM=8.960E-01  e=3.512E-32  Homo sapiens
  6cwz-assembly1_C  TM=9.095E-01  e=7.609E-32  Homo sapiens
  6xoh-assembly1_A  TM=8.979E-01  e=1.402E-30  Homo sapiens
  3kyd-assembly1_A  TM=9.097E-01  e=2.037E-29  Homo sapiens

Secondary structure (DSSP, 8-state):
--HHHHHHTHHHHHHH-HHHHHHHHH-EEEEES-SHHHHHHHHHHHHTT-SEEEEE--PBP-HHHHHH-TT--GGGTTSBHHHHHHHHHHTT-TTSEEEEE-S-GGG--HHHHTT-SEEEEES--HHHHHHHHHHHHHTT--EEEEEEEBTEEEEEEE-SEEEEEEEEEETTEEEEEEEEEE---HHHHTTS-SGGG--HHHHTT--THHHHHHHHHH-TT--HHHHHHHHHHTT--HHHHS-TTHHHHHHHH-SSB-HHHHHHHHHHHHHHHHHHHHT-SPPP-SEEEEETTTTB--EE---/--HHHHHHTHHHHHHH-HHHHHHHHH-EEEEES-SHHHHHHHHHHHHTT-SEEEEE--PBP-HHHHHH-TT--GGGTTSBHHHHHHHHHHTT-TTSEEEEE-S-GGG--HHHHTT-SEEEEES--HHHHHHHHHHHHHTT--EEEEEEEBTEEEEEEE-SEEEEEEEEEETTEEEEEEEEEE---HHHHTT--SSTTS-HHHHTT--THHHHHHHHHH-TT--HHHHHHHHHHTT--HHHHS-TTHHHHHHHH-SSB-HHHHHHHHHHHHHHHHHHHHT-SPPP-SEEEEETTTTB--EE---

Radius of gyration: 23.28 Å; Cα contacts (8 Å, |Δi|>4): 1265; chains: 2; bounding box: 63×62×59 Å

Foldseek 3Di:
DDPVVCVLQVVVCVVFHDLLLVLQLAFEEEEEDDALLSLQLLLLSVSSRGNEYEYEAQDADDPVRQVRHPLAHPVRGRPQSRVSSQVSSCVSHVNHHYYYHNDHLQPDALVNLLPGQEYEYEPDQPVSQLVNQVSCVVSQHKYKYWYAFFQKIKIFIANAKAKFWEWDQDPNDTDIDIDIDGADTPVCQLQQQCAVPPPPVRLLVDALVVLVVVLCSNPVPDAPVSSVVSCVSSVHDPVNRDDPCRRVVCVVRRHDHDNVSSNVRSVLVSVQVSCRSSRHDDHQATMWMARNVVRDIDGDHRD/DDPVVCVLQVVVCVVFHDLLLVLQLAFEEEEEDDALLSLQLLLLSVSSRGNEYEYEAQDADDPVRQVRHPLAHPVRGRPQSRVSSQVSSCVSHVNHHYYYHNDHLQPDALVNLLPGQEYEYEPDQPVSQLVNQVSCVVSQHKYKYWYAFFQKIKIFIANAKAKFWEWDQDPNDTDIDIDIDGADTPVCQLQQQCAVPPPPVRLLVDALVVLVVVLCSNPVPDAPVSSVVSCVSSVHDPVNRDDPCRRVVCVVRRHDHDNVSSNVRSVLVSVQVSCRSSRHDDHQATMWMARNVVRDIDGDHRD

Sequence (606 aa):
MEADEVALYDRQIRLWGFSAQEAIKRARVLLLTVSPLANEIAKNIVLAGVGELCFQDENLVTDEDVATQFLLDKSDIGCGRAHAAAKKIASYNPLVKVTVNEKSASTLSQDELAEYSVIIATQLPLQTVLTVNDMSHKAAVPFYFVSVFGMYGFAFTDLRKHTFIIERTQENKKVQEEKSVRQKPLSEAILCVIGDKISKRKAARISPCLPALLAKLKSPCAGTEAIVNEAIRLHLEPDKLFPNTFFERFMRNCEFEWAPIASVVGGIISQDALNVLGNREYPMDNIWIYDGETGSGPIYKFDMEADEVALYDRQIRLWGFSAQEAIKRARVLLLTVSPLANEIAKNIVLAGVGELCFQDENLVTDEDVATQFLLDKSDIGCGRAHAAAKKIASYNPLVKVTVNEKSASTLSQDELAEYSVIIATQLPLQTVLTVNDMSHKAAVPFYFVSVFGMYGFAFTDLRKHTFIIERTQENKKVQEEKSVRQKPLSEAILCVIGDKISKRKAARISPCLPALLAKLKSPCAGTEAIVNEAIRLHLEPDKLFPNTFFERFMRNCEFEWAPIASVVGGIISQDALNVLGNREYPMDNIWIYDGETGSGPIYKFD

InterPro domains:
  IPR000594 THIF-type NAD/FAD binding fold [PF00899] (9-295)
  IPR035985 Ubiquitin-activating enzyme-like [SSF69572] (4-301)
  IPR045886 ThiF/MoeB/HesA family [PTHR10953] (3-295)

Solvent-accessible surface area (backbone atoms only — not comparable to full-atom values): 30835 Å² total; per-residue (Å²): 130,53,71,69,54,45,64,71,42,43,68,57,29,59,56,65,31,63,68,22,48,51,39,30,36,68,28,28,35,38,38,32,40,79,43,48,42,42,47,36,28,50,53,36,42,44,58,70,39,29,26,28,43,30,31,30,18,56,48,59,32,43,73,67,47,28,60,58,20,86,49,45,44,78,87,39,52,72,35,49,36,20,55,44,35,40,60,49,55,33,68,58,31,80,82,29,46,63,44,69,39,63,49,52,78,81,70,64,47,47,72,63,47,48,72,29,58,31,37,40,38,32,78,61,56,46,70,53,46,46,51,52,44,52,34,26,57,73,48,70,22,34,36,36,42,36,40,58,35,15,46,29,35,42,36,36,38,26,48,38,76,40,64,27,35,40,81,41,68,51,95,90,36,84,40,78,41,80,46,73,48,77,40,58,52,64,75,57,41,72,63,42,49,57,28,89,75,36,48,70,70,56,55,71,68,54,56,56,60,54,31,42,48,53,24,33,51,76,31,83,79,49,50,70,66,46,22,47,52,37,24,46,66,31,55,42,58,52,83,76,53,48,59,90,56,44,62,64,53,47,64,44,32,39,60,55,74,37,58,30,48,24,25,28,51,16,11,54,50,33,48,40,51,50,32,59,56,34,29,39,54,89,63,79,60,31,31,38,40,33,36,60,88,79,67,47,64,58,67,46,67,66,126,130,54,70,70,54,46,64,71,42,43,67,56,27,58,56,66,31,62,68,22,49,51,39,30,34,69,29,29,36,38,39,32,39,78,43,48,42,42,48,37,29,50,52,36,41,43,59,71,40,29,26,28,42,32,30,30,19,57,50,59,30,42,73,66,46,29,62,58,22,86,50,46,45,80,88,39,51,72,34,49,36,22,54,42,35,39,60,50,55,34,68,57,30,80,82,30,46,63,45,68,38,62,49,54,77,83,72,65,46,45,72,63,48,48,72,31,58,32,37,39,39,32,76,62,57,46,70,55,47,46,53,52,43,52,33,25,57,76,48,70,20,32,36,36,42,36,40,60,36,15,46,29,33,41,36,37,37,27,48,39,76,39,64,26,36,40,83,41,69,52,92,91,35,86,39,79,41,81,46,71,49,76,41,58,50,63,75,56,40,72,62,41,48,54,29,88,75,35,49,70,69,56,54,70,66,56,57,56,60,54,31,42,49,53,24,34,50,76,32,81,80,49,49,69,66,46,22,48,51,37,23,46,66,32,53,42,58,51,83,77,51,48,58,90,54,42,60,64,51,49,65,44,33,38,58,55,74,35,59,30,47,24,24,28,52,16,12,52,50,34,49,39,53,52,32,58,54,34,29,39,53,88,63,80,59,31,32,37,39,33,37,60,88,80,67,48,63,58,68,47,67,66,123

pLDDT: mean 91.77, std 8.83, range [54.03, 98.88]

Organism: Schizosaccharomyces japonicus (strain yFS275 / FY16936) (NCBI:txid402676)